Protein AF-A0A642V8D8-F1 (afdb_monomer_lite)

InterPro domains:
  IPR031161 Peptidase family M60 domain [PS51723] (61-367)
  IPR031161 Peptidase family M60 domain [SM01276] (61-367)
  IPR042279 Peptidase M60, enhancin-like domain 3 [G3DSA:1.10.390.30] (299-447)

pLDDT: mean 89.15, std 17.36, range [22.62, 98.88]

Structure (mmCIF, N/CA/C/O backbone):
data_AF-A0A642V8D8-F1
#
_entry.id   AF-A0A642V8D8-F1
#
loop_
_atom_site.group_PDB
_atom_site.id
_atom_site.type_symbol
_atom_site.label_atom_id
_atom_site.label_alt_id
_atom_site.label_comp_id
_atom_site.label_asym_id
_atom_site.label_entity_id
_atom_site.label_seq_id
_atom_site.pdbx_PDB_ins_code
_atom_site.Cartn_x
_atom_site.Cartn_y
_atom_site.Cartn_z
_atom_site.occupancy
_atom_site.B_iso_or_equiv
_atom_site.auth_seq_id
_atom_site.auth_comp_id
_atom_site.auth_asym_id
_atom_site.auth_atom_id
_atom_site.pdbx_PDB_model_num
ATOM 1 N N . MET A 1 1 ? -24.147 -22.206 -7.163 1.00 32.53 1 MET A N 1
ATOM 2 C CA . MET A 1 1 ? -25.087 -22.178 -8.310 1.00 32.53 1 MET A CA 1
ATOM 3 C C . MET A 1 1 ? -26.187 -21.193 -7.915 1.00 32.53 1 MET A C 1
ATOM 5 O O . MET A 1 1 ? -27.002 -21.548 -7.089 1.00 32.53 1 MET A O 1
ATOM 9 N N . VAL A 1 2 ? -26.187 -19.903 -8.241 1.00 24.67 2 VAL A N 1
ATOM 10 C CA . VAL A 1 2 ? -25.818 -19.155 -9.448 1.00 24.67 2 VAL A CA 1
ATOM 11 C C . VAL A 1 2 ? -25.319 -17.773 -8.998 1.00 24.67 2 VAL A C 1
ATOM 13 O O . VAL A 1 2 ? -26.109 -17.008 -8.466 1.00 24.67 2 VAL A O 1
ATOM 16 N N . VAL A 1 3 ? -24.042 -17.451 -9.223 1.00 22.62 3 VAL A N 1
ATOM 17 C CA . VAL A 1 3 ? -23.531 -16.067 -9.258 1.00 22.62 3 VAL A CA 1
ATOM 18 C C . VAL A 1 3 ? -22.447 -16.035 -10.335 1.00 22.62 3 VAL A C 1
ATOM 20 O O . VAL A 1 3 ? -21.276 -16.282 -10.091 1.00 22.62 3 VAL A O 1
ATOM 23 N N . SER A 1 4 ? -22.879 -15.852 -11.575 1.00 25.02 4 SER A N 1
ATOM 24 C CA . SER A 1 4 ? -22.037 -15.468 -12.706 1.00 25.02 4 SER A CA 1
ATOM 25 C C . SER A 1 4 ? -22.956 -14.705 -13.642 1.00 25.02 4 SER A C 1
ATOM 27 O O . SER A 1 4 ? -23.849 -15.307 -14.242 1.00 25.02 4 SER A O 1
ATOM 29 N N . LYS A 1 5 ? -22.823 -13.374 -13.620 1.00 26.56 5 LYS A N 1
ATOM 30 C CA . LYS A 1 5 ? -23.263 -12.385 -14.621 1.00 26.56 5 LYS A CA 1
ATOM 31 C C . LYS A 1 5 ? -23.309 -11.010 -13.960 1.00 26.56 5 LYS A C 1
ATOM 33 O O . LYS A 1 5 ? -24.366 -10.571 -13.528 1.00 26.56 5 LYS A O 1
ATOM 38 N N . LEU A 1 6 ? -22.156 -10.351 -13.893 1.00 24.47 6 LEU A N 1
ATOM 39 C CA . LEU A 1 6 ? -22.052 -8.896 -13.729 1.00 24.47 6 LEU A CA 1
ATOM 40 C C . LEU A 1 6 ? -20.670 -8.397 -14.191 1.00 24.47 6 LEU A C 1
ATOM 42 O O . LEU A 1 6 ? -20.036 -7.595 -13.532 1.00 24.47 6 LEU A O 1
ATOM 46 N N . LEU A 1 7 ? -20.211 -8.879 -15.349 1.00 26.89 7 LEU A N 1
ATOM 47 C CA . LEU A 1 7 ? -19.094 -8.313 -16.112 1.00 26.89 7 LEU A CA 1
ATOM 48 C C . LEU A 1 7 ? -19.427 -8.494 -17.597 1.00 26.89 7 LEU A C 1
ATOM 50 O O . LEU A 1 7 ? -19.142 -9.531 -18.183 1.00 26.89 7 LEU A O 1
ATOM 54 N N . ASN A 1 8 ? -20.207 -7.555 -18.138 1.00 26.88 8 ASN A N 1
ATOM 55 C CA . ASN A 1 8 ? -20.310 -7.237 -19.570 1.00 26.88 8 ASN A CA 1
ATOM 56 C C . ASN A 1 8 ? -21.382 -6.164 -19.765 1.00 26.88 8 ASN A C 1
ATOM 58 O O . ASN A 1 8 ? -22.493 -6.466 -20.194 1.00 26.88 8 ASN A O 1
ATOM 62 N N . ARG A 1 9 ? -21.062 -4.913 -19.418 1.00 24.55 9 ARG A N 1
ATOM 63 C CA . ARG A 1 9 ? -21.726 -3.716 -19.957 1.00 24.55 9 ARG A CA 1
ATOM 64 C C . ARG A 1 9 ? -20.798 -2.516 -19.820 1.00 24.55 9 ARG A C 1
ATOM 66 O O . ARG A 1 9 ? -20.854 -1.823 -18.818 1.00 24.55 9 ARG A O 1
ATOM 73 N N . CYS A 1 10 ? -19.974 -2.303 -20.836 1.00 24.36 10 CYS A N 1
ATOM 74 C CA . CYS A 1 10 ? -19.660 -0.981 -21.373 1.00 24.36 10 CYS A CA 1
ATOM 75 C C . CYS A 1 10 ? -18.837 -1.197 -22.638 1.00 24.36 10 CYS A C 1
ATOM 77 O O . CYS A 1 10 ? -17.630 -1.282 -22.543 1.00 24.36 10 CYS A O 1
ATOM 79 N N . PHE A 1 11 ? -19.503 -1.379 -23.782 1.00 23.34 11 PHE A N 1
ATOM 80 C CA . PHE A 1 11 ? -19.068 -0.921 -25.107 1.00 23.34 11 PHE A CA 1
ATOM 81 C C . PHE A 1 11 ? -20.246 -1.067 -26.095 1.00 23.34 11 PHE A C 1
ATOM 83 O O . PHE A 1 11 ? -21.042 -2.000 -25.982 1.00 23.34 11 PHE A O 1
ATOM 90 N N . ILE A 1 12 ? -20.294 -0.144 -27.066 1.00 25.75 12 ILE A N 1
ATOM 91 C CA . ILE A 1 12 ? -21.169 -0.009 -28.255 1.00 25.75 12 ILE A CA 1
ATOM 92 C C . ILE A 1 12 ? -22.403 0.917 -28.131 1.00 25.75 12 ILE A C 1
ATOM 94 O O . ILE A 1 12 ? -23.487 0.520 -27.714 1.00 25.75 12 ILE A O 1
ATOM 98 N N . ASN A 1 13 ? -22.225 2.152 -28.612 1.00 25.56 13 ASN A N 1
ATOM 99 C CA . ASN A 1 13 ? -22.871 2.716 -29.815 1.00 25.56 13 ASN A CA 1
ATOM 100 C C . ASN A 1 13 ? -21.843 3.711 -30.405 1.00 25.56 13 ASN A C 1
ATOM 102 O O . ASN A 1 13 ? -21.277 4.485 -29.646 1.00 25.56 13 ASN A O 1
ATOM 106 N N . GLY A 1 14 ? -21.463 3.720 -31.683 1.00 23.81 14 GLY A N 1
ATOM 107 C CA . GLY A 1 14 ? -22.216 3.364 -32.882 1.00 23.81 14 GLY A CA 1
ATOM 108 C C . GLY A 1 14 ? -22.773 4.647 -33.504 1.00 23.81 14 GLY A C 1
ATOM 109 O O . GLY A 1 14 ? -23.829 5.110 -33.085 1.00 23.81 14 GLY A O 1
ATOM 110 N N . GLY A 1 15 ? -22.047 5.218 -34.466 1.00 22.83 15 GLY A N 1
ATOM 111 C CA . GLY A 1 15 ? -22.421 6.419 -35.213 1.00 22.83 15 GLY A CA 1
ATOM 112 C C . GLY A 1 15 ? -21.613 6.510 -36.504 1.00 22.83 15 GLY A C 1
ATOM 113 O O . GLY A 1 15 ? -20.564 7.138 -36.537 1.00 22.83 15 GLY A O 1
ATOM 114 N N . ASP A 1 16 ? -22.110 5.800 -37.510 1.00 27.38 16 ASP A N 1
ATOM 115 C CA . ASP A 1 16 ? -21.629 5.673 -38.885 1.00 27.38 16 ASP A CA 1
ATOM 116 C C . ASP A 1 16 ? -21.919 6.938 -39.718 1.00 27.38 16 ASP A C 1
ATOM 118 O O . ASP A 1 16 ? -22.960 7.574 -39.522 1.00 27.38 16 ASP A O 1
ATOM 122 N N . ASN A 1 17 ? -21.011 7.279 -40.641 1.00 28.02 17 ASN A N 1
ATOM 123 C CA . ASN A 1 17 ? -21.331 7.662 -42.022 1.00 28.02 17 ASN A CA 1
ATOM 124 C C . ASN A 1 17 ? -20.065 8.005 -42.826 1.00 28.02 17 ASN A C 1
ATOM 126 O O . ASN A 1 17 ? -19.430 9.031 -42.575 1.00 28.02 17 ASN A O 1
ATOM 130 N N . GLY A 1 18 ? -19.848 7.244 -43.902 1.00 24.88 18 GLY A N 1
ATOM 131 C CA . GLY A 1 18 ? -19.587 7.836 -45.219 1.00 24.88 18 GLY A CA 1
ATOM 132 C C . GLY A 1 18 ? -18.237 7.534 -45.867 1.00 24.88 18 GLY A C 1
ATOM 133 O O . GLY A 1 18 ? -17.305 8.311 -45.707 1.00 24.88 18 GLY A O 1
ATOM 134 N N . ASP A 1 19 ? -18.211 6.432 -46.623 1.00 27.92 19 ASP A N 1
ATOM 135 C CA . ASP A 1 19 ? -17.617 6.234 -47.959 1.00 27.92 19 ASP A CA 1
ATOM 136 C C . ASP A 1 19 ? -16.424 7.112 -48.396 1.00 27.92 19 ASP A C 1
ATOM 138 O O . ASP A 1 19 ? -16.558 8.316 -48.588 1.00 27.92 19 ASP A O 1
ATOM 142 N N . ASP A 1 20 ? -15.295 6.473 -48.734 1.00 27.06 20 ASP A N 1
ATOM 143 C CA . ASP A 1 20 ? -14.946 6.270 -50.149 1.00 27.06 20 ASP A CA 1
ATOM 144 C C . ASP A 1 20 ? -13.745 5.321 -50.347 1.00 27.06 20 ASP A C 1
ATOM 146 O O . ASP A 1 20 ? -12.745 5.341 -49.633 1.00 27.06 20 ASP A O 1
ATOM 150 N N . ASN A 1 21 ? -13.885 4.477 -51.371 1.00 27.17 21 ASN A N 1
ATOM 151 C CA . ASN A 1 21 ? -12.884 3.580 -51.949 1.00 27.17 21 ASN A CA 1
ATOM 152 C C . ASN A 1 21 ? -11.591 4.306 -52.366 1.00 27.17 21 ASN A C 1
ATOM 154 O O . ASN A 1 21 ? -11.670 5.279 -53.111 1.00 27.17 21 ASN A O 1
ATOM 158 N N . ASN A 1 22 ? -10.426 3.686 -52.137 1.00 26.48 22 ASN A N 1
ATOM 159 C CA . ASN A 1 22 ? -9.588 3.228 -53.255 1.00 26.48 22 ASN A CA 1
ATOM 160 C C . ASN A 1 22 ? -8.489 2.260 -52.799 1.00 26.48 22 ASN A C 1
ATOM 162 O O . ASN A 1 22 ? -7.814 2.495 -51.802 1.00 26.48 22 ASN A O 1
ATOM 166 N N . GLY A 1 23 ? -8.305 1.190 -53.571 1.00 26.62 23 GLY A N 1
ATOM 167 C CA . GLY A 1 23 ? -7.156 0.301 -53.458 1.00 26.62 23 GLY A CA 1
ATOM 168 C C . GLY A 1 23 ? -5.901 0.899 -54.095 1.00 26.62 23 GLY A C 1
ATOM 169 O O . GLY A 1 23 ? -5.981 1.758 -54.974 1.00 26.62 23 GLY A O 1
ATOM 170 N N . GLY A 1 24 ? -4.755 0.385 -53.667 1.00 23.70 24 GLY A N 1
ATOM 171 C CA . GLY A 1 24 ? -3.449 0.659 -54.246 1.00 23.70 24 GLY A CA 1
ATOM 172 C C . GLY A 1 24 ? -2.385 -0.150 -53.520 1.00 23.70 24 GLY A C 1
ATOM 173 O O . GLY A 1 24 ? -1.944 0.249 -52.448 1.00 23.70 24 GLY A O 1
ATOM 174 N N . ASP A 1 25 ? -2.029 -1.299 -54.100 1.00 34.34 25 ASP A N 1
ATOM 175 C CA . ASP A 1 25 ? -0.688 -1.868 -53.962 1.00 34.34 25 ASP A CA 1
ATOM 176 C C . ASP A 1 25 ? 0.323 -0.796 -54.381 1.00 34.34 25 ASP A C 1
ATOM 178 O O . ASP A 1 25 ? 0.141 -0.196 -55.438 1.00 34.34 25 ASP A O 1
ATOM 182 N N . ASP A 1 26 ? 1.389 -0.603 -53.608 1.00 30.47 26 ASP A N 1
ATOM 183 C CA . ASP A 1 26 ? 2.654 -0.096 -54.137 1.00 30.47 26 ASP A CA 1
ATOM 184 C C . ASP A 1 26 ? 3.814 -0.616 -53.276 1.00 30.47 26 ASP A C 1
ATOM 186 O O . ASP A 1 26 ? 4.110 -0.124 -52.187 1.00 30.47 26 ASP A O 1
ATOM 190 N N . ASP A 1 27 ? 4.490 -1.630 -53.816 1.00 36.22 27 ASP A N 1
ATOM 191 C CA . ASP A 1 27 ? 5.912 -1.847 -53.590 1.00 36.22 27 ASP A CA 1
ATOM 192 C C . ASP A 1 27 ? 6.666 -0.580 -54.027 1.00 36.22 27 ASP A C 1
ATOM 194 O O . ASP A 1 27 ? 6.638 -0.237 -55.211 1.00 36.22 27 ASP A O 1
ATOM 198 N N . ASN A 1 28 ? 7.435 0.068 -53.144 1.00 29.81 28 ASN A N 1
ATOM 199 C CA . ASN A 1 28 ? 8.711 0.619 -53.598 1.00 29.81 28 ASN A CA 1
ATOM 200 C C . ASN A 1 28 ? 9.727 0.931 -52.501 1.00 29.81 28 ASN A C 1
ATOM 202 O O . ASN A 1 28 ? 9.484 1.621 -51.519 1.00 29.81 28 ASN A O 1
ATOM 206 N N . ASN A 1 29 ? 10.924 0.455 -52.804 1.00 40.59 29 ASN A N 1
ATOM 207 C CA . ASN A 1 29 ? 12.206 0.732 -52.197 1.00 40.59 29 ASN A CA 1
ATOM 208 C C . ASN A 1 29 ? 12.602 2.196 -52.492 1.00 40.59 29 ASN A C 1
ATOM 210 O O . ASN A 1 29 ? 12.778 2.561 -53.656 1.00 40.59 29 ASN A O 1
ATOM 214 N N . GLY A 1 30 ? 12.758 3.034 -51.467 1.00 27.17 30 GLY A N 1
ATOM 215 C CA . GLY A 1 30 ? 13.198 4.425 -51.608 1.00 27.17 30 GLY A CA 1
ATOM 216 C C . GLY A 1 30 ? 13.603 4.998 -50.255 1.00 27.17 30 GLY A C 1
ATOM 217 O O . GLY A 1 30 ? 12.834 4.908 -49.309 1.00 27.17 30 GLY A O 1
ATOM 218 N N . GLY A 1 31 ? 14.831 5.517 -50.156 1.00 37.66 31 GLY A N 1
ATOM 219 C CA . GLY A 1 31 ? 15.402 6.031 -48.912 1.00 37.66 31 GLY A CA 1
ATOM 220 C C . GLY A 1 31 ? 14.540 7.121 -48.284 1.00 37.66 31 GLY A C 1
ATOM 221 O O . GLY A 1 31 ? 14.231 8.113 -48.942 1.00 37.66 31 GLY A O 1
ATOM 222 N N . ASP A 1 32 ? 14.181 6.913 -47.023 1.00 35.50 32 ASP A N 1
ATOM 223 C CA . ASP A 1 32 ? 13.475 7.892 -46.211 1.00 35.50 32 ASP A CA 1
ATOM 224 C C . ASP A 1 32 ? 14.510 8.700 -45.422 1.00 35.50 32 ASP A C 1
ATOM 226 O O . ASP A 1 32 ? 15.160 8.202 -44.502 1.00 35.50 32 ASP A O 1
ATOM 230 N N . ASP A 1 33 ? 14.724 9.935 -45.862 1.00 42.88 33 ASP A N 1
ATOM 231 C CA . ASP A 1 33 ? 15.334 10.983 -45.052 1.00 42.88 33 ASP A CA 1
ATOM 232 C C . ASP A 1 33 ? 14.227 11.474 -44.107 1.00 42.88 33 ASP A C 1
ATOM 234 O O . ASP A 1 33 ? 13.521 12.439 -44.402 1.00 42.88 33 ASP A O 1
ATOM 238 N N . THR A 1 34 ? 13.990 10.735 -43.018 1.00 44.72 34 THR A N 1
ATOM 239 C CA . THR A 1 34 ? 12.962 11.084 -42.033 1.00 44.72 34 THR A CA 1
ATOM 240 C C . THR A 1 34 ? 13.383 12.366 -41.318 1.00 44.72 34 THR A C 1
ATOM 242 O O . THR A 1 34 ? 14.188 12.336 -40.390 1.00 44.72 34 THR A O 1
ATOM 245 N N . THR A 1 35 ? 12.839 13.512 -41.729 1.00 59.03 35 THR A N 1
ATOM 246 C CA . THR A 1 35 ? 13.103 14.837 -41.134 1.00 59.03 35 THR A CA 1
ATOM 247 C C . THR A 1 35 ? 12.406 15.055 -39.778 1.00 59.03 35 THR A C 1
ATOM 249 O O . THR A 1 35 ? 11.996 16.173 -39.477 1.00 59.03 35 THR A O 1
ATOM 252 N N . GLY A 1 36 ? 12.204 14.002 -38.984 1.00 60.47 36 GLY A N 1
ATOM 253 C CA . GLY A 1 36 ? 11.537 14.044 -37.679 1.00 60.47 36 GLY A CA 1
ATOM 254 C C . GLY A 1 36 ? 12.265 13.182 -36.644 1.00 60.47 36 GLY A C 1
ATOM 255 O O . GLY A 1 36 ? 13.180 12.442 -37.016 1.00 60.47 36 GLY A O 1
ATOM 256 N N . PRO A 1 37 ? 11.887 13.270 -35.357 1.00 76.88 37 PRO A N 1
ATOM 257 C CA . PRO A 1 37 ? 12.574 12.538 -34.304 1.00 76.88 37 PRO A CA 1
ATOM 258 C C . PRO A 1 37 ? 12.432 11.026 -34.485 1.00 76.88 37 PRO A C 1
ATOM 260 O O . PRO A 1 37 ? 11.354 10.528 -34.810 1.00 76.88 37 PRO A O 1
ATOM 263 N N . GLN A 1 38 ? 13.504 10.288 -34.200 1.00 86.94 38 GLN A N 1
ATOM 264 C CA . GLN A 1 38 ? 13.477 8.822 -34.144 1.00 86.94 38 GLN A CA 1
ATOM 265 C C . GLN A 1 38 ? 12.530 8.303 -33.056 1.00 86.94 38 GLN A C 1
ATOM 267 O O . GLN A 1 38 ? 11.960 7.224 -33.197 1.00 86.94 38 GLN A O 1
ATOM 272 N N . MET A 1 39 ? 12.364 9.065 -31.973 1.00 93.38 39 MET A N 1
ATOM 273 C CA . MET A 1 39 ? 11.453 8.742 -30.883 1.00 93.38 39 MET A CA 1
ATOM 274 C C . MET A 1 39 ? 10.774 10.005 -30.361 1.00 93.38 39 MET A C 1
ATOM 276 O O . MET A 1 39 ? 11.438 10.994 -30.053 1.00 93.38 39 MET A O 1
ATOM 280 N N . VAL A 1 40 ? 9.451 9.939 -30.219 1.00 94.50 40 VAL A N 1
ATOM 281 C CA . VAL A 1 40 ? 8.663 10.936 -29.488 1.00 94.50 40 VAL A CA 1
ATOM 282 C C . VAL A 1 40 ? 8.586 10.510 -28.026 1.00 94.50 40 VAL A C 1
ATOM 284 O O . VAL A 1 40 ? 8.228 9.373 -27.722 1.00 94.50 40 VAL A O 1
ATOM 287 N N . VAL A 1 41 ? 8.938 11.428 -27.137 1.00 96.00 41 VAL A N 1
ATOM 288 C CA . VAL A 1 41 ? 8.915 11.277 -25.687 1.00 96.00 41 VAL A CA 1
ATOM 289 C C . VAL A 1 41 ? 7.640 11.926 -25.168 1.00 96.00 41 VAL A C 1
ATOM 291 O O . VAL A 1 41 ? 7.478 13.147 -25.245 1.00 96.00 41 VAL A O 1
ATOM 294 N N . TYR A 1 42 ? 6.738 11.110 -24.627 1.00 95.25 42 TYR A N 1
ATOM 295 C CA . TYR A 1 42 ? 5.525 11.627 -23.995 1.00 95.25 42 TYR A CA 1
ATOM 296 C C . TYR A 1 42 ? 5.829 12.185 -22.602 1.00 95.25 42 TYR A C 1
ATOM 298 O O . TYR A 1 42 ? 6.777 11.751 -21.947 1.00 95.25 42 TYR A O 1
ATOM 306 N N . SER A 1 43 ? 4.990 13.108 -22.131 1.00 95.44 43 SER A N 1
ATOM 307 C CA . SER A 1 43 ? 4.982 13.592 -20.748 1.00 95.44 43 SER A CA 1
ATOM 308 C C . SER A 1 43 ? 3.730 13.110 -20.015 1.00 95.44 43 SER A C 1
ATOM 310 O O . SER A 1 43 ? 2.719 12.767 -20.632 1.00 95.44 43 SER A O 1
ATOM 312 N N . ILE A 1 44 ? 3.793 13.072 -18.687 1.00 95.94 44 ILE A N 1
ATOM 313 C CA . ILE A 1 44 ? 2.650 12.775 -17.820 1.00 95.94 44 ILE A CA 1
ATOM 314 C C . ILE A 1 44 ? 2.436 13.900 -16.806 1.00 95.94 44 ILE A C 1
ATOM 316 O O . ILE A 1 44 ? 3.318 14.716 -16.557 1.00 95.94 44 ILE A O 1
ATOM 320 N N . GLN A 1 45 ? 1.250 13.935 -16.204 1.00 95.38 45 GLN A N 1
ATOM 321 C CA . GLN A 1 45 ? 0.933 14.901 -15.156 1.00 95.38 45 GLN A CA 1
ATOM 322 C C . GLN A 1 45 ? 1.705 14.589 -13.867 1.00 95.38 45 GLN A C 1
ATOM 324 O O . GLN A 1 45 ? 1.709 13.431 -13.437 1.00 95.38 45 GLN A O 1
ATOM 329 N N . THR A 1 46 ? 2.269 15.602 -13.195 1.00 95.62 46 THR A N 1
ATOM 330 C CA . THR A 1 46 ? 2.805 15.404 -11.835 1.00 95.62 46 THR A CA 1
ATOM 331 C C . THR A 1 46 ? 1.666 15.051 -10.870 1.00 95.62 46 THR A C 1
ATOM 333 O O . THR A 1 46 ? 0.735 15.850 -10.704 1.00 95.62 46 THR A O 1
ATOM 336 N N . PRO A 1 47 ? 1.717 13.906 -10.162 1.00 95.31 47 PRO A N 1
ATOM 337 C CA . PRO A 1 47 ? 0.650 13.493 -9.258 1.00 95.31 47 PRO A CA 1
ATOM 338 C C . PRO A 1 47 ? 0.751 14.175 -7.886 1.00 95.31 47 PRO A C 1
ATOM 340 O O . PRO A 1 47 ? 0.897 13.519 -6.854 1.00 95.31 47 PRO A O 1
ATOM 343 N N . VAL A 1 48 ? 0.657 15.509 -7.857 1.00 94.44 48 VAL A N 1
ATOM 344 C CA . VAL A 1 48 ? 0.898 16.328 -6.651 1.00 94.44 48 VAL A CA 1
ATOM 345 C C . VAL A 1 48 ? 0.007 15.962 -5.457 1.00 94.44 48 VAL A C 1
ATOM 347 O O . VAL A 1 48 ? 0.406 16.117 -4.306 1.00 94.44 48 VAL A O 1
ATOM 350 N N . TRP A 1 49 ? -1.192 15.426 -5.706 1.00 93.75 49 TRP A N 1
ATOM 351 C CA . TRP A 1 49 ? -2.111 14.969 -4.656 1.00 93.75 49 TRP A CA 1
ATOM 352 C C . TRP A 1 49 ? -1.612 13.725 -3.908 1.00 93.75 49 TRP A C 1
ATOM 354 O O . TRP A 1 49 ? -2.023 13.492 -2.771 1.00 93.75 49 TRP A O 1
ATOM 364 N N . LEU A 1 50 ? -0.739 12.925 -4.529 1.00 94.81 50 LEU A N 1
ATOM 365 C CA . LEU A 1 50 ? -0.052 11.808 -3.883 1.00 94.81 50 LEU A CA 1
ATOM 366 C C . LEU A 1 50 ? 1.219 12.284 -3.190 1.00 94.81 50 LEU A C 1
ATOM 368 O O . LEU A 1 50 ? 1.405 11.996 -2.010 1.00 94.81 50 LEU A O 1
ATOM 372 N N . THR A 1 51 ? 2.051 13.066 -3.884 1.00 92.88 51 THR A N 1
ATOM 373 C CA . THR A 1 51 ? 3.349 13.497 -3.344 1.00 92.88 51 THR A CA 1
ATOM 374 C C . THR A 1 51 ? 3.195 14.390 -2.120 1.00 92.88 51 THR A C 1
ATOM 376 O O . THR A 1 51 ? 3.946 14.237 -1.164 1.00 92.88 51 THR A O 1
ATOM 379 N N . ASN A 1 52 ? 2.185 15.267 -2.090 1.00 92.38 52 ASN A N 1
ATOM 380 C CA . ASN A 1 52 ? 1.909 16.095 -0.912 1.00 92.38 52 ASN A CA 1
ATOM 381 C C . ASN A 1 52 ? 1.457 15.255 0.294 1.00 92.38 52 ASN A C 1
ATOM 383 O O . ASN A 1 52 ? 1.712 15.635 1.430 1.00 92.38 52 ASN A O 1
ATOM 387 N N . ALA A 1 53 ? 0.813 14.110 0.056 1.00 92.62 53 ALA A N 1
ATOM 388 C CA . ALA A 1 53 ? 0.467 13.126 1.083 1.00 92.62 53 ALA A CA 1
ATOM 389 C C . ALA A 1 53 ? 1.619 12.137 1.374 1.00 92.62 53 ALA A C 1
ATOM 391 O O . ALA A 1 53 ? 1.445 11.169 2.118 1.00 92.62 53 ALA A O 1
ATOM 392 N N . GLY A 1 54 ? 2.783 12.342 0.752 1.00 93.06 54 GLY A N 1
ATOM 393 C CA . GLY A 1 54 ? 3.949 11.476 0.876 1.00 93.06 54 GLY A CA 1
ATOM 394 C C . GLY A 1 54 ? 3.742 10.053 0.367 1.00 93.06 54 GLY A C 1
ATOM 395 O O . GLY A 1 54 ? 4.397 9.140 0.850 1.00 93.06 54 GLY A O 1
ATOM 396 N N . ILE A 1 55 ? 2.832 9.860 -0.590 1.00 95.44 55 ILE A N 1
ATOM 397 C CA . ILE A 1 55 ? 2.664 8.597 -1.309 1.00 95.44 55 ILE A CA 1
ATOM 398 C C . ILE A 1 55 ? 3.487 8.698 -2.595 1.00 95.44 55 ILE A C 1
ATOM 400 O O . ILE A 1 55 ? 3.178 9.522 -3.457 1.00 95.44 55 ILE A O 1
ATOM 404 N N . SER A 1 56 ? 4.521 7.870 -2.747 1.00 95.12 56 SER A N 1
ATOM 405 C CA . SER A 1 56 ? 5.379 7.920 -3.939 1.00 95.12 56 SER A CA 1
ATOM 406 C C . SER A 1 56 ? 4.753 7.206 -5.139 1.00 95.12 56 SER A C 1
ATOM 408 O O . SER A 1 56 ? 4.842 7.714 -6.249 1.00 95.12 56 SER A O 1
ATOM 410 N N . ARG A 1 57 ? 4.102 6.052 -4.942 1.00 95.81 57 ARG A N 1
ATOM 411 C CA . ARG A 1 57 ? 3.412 5.221 -5.950 1.00 95.81 57 ARG A CA 1
ATOM 412 C C . ARG A 1 57 ? 4.025 5.336 -7.348 1.00 95.81 57 ARG A C 1
ATOM 414 O O . ARG A 1 57 ? 3.375 5.825 -8.272 1.00 95.81 57 ARG A O 1
ATOM 421 N N . ALA A 1 58 ? 5.261 4.863 -7.486 1.00 96.75 58 ALA A N 1
ATOM 422 C CA . ALA A 1 58 ? 6.036 4.829 -8.721 1.00 96.75 58 ALA A CA 1
ATOM 423 C C . ALA A 1 58 ? 6.435 6.204 -9.305 1.00 96.75 58 ALA A C 1
ATOM 425 O O . ALA A 1 58 ? 6.556 6.326 -10.527 1.00 96.75 58 ALA A O 1
ATOM 426 N N . LEU A 1 59 ? 6.590 7.250 -8.480 1.00 94.94 59 LEU A N 1
ATOM 427 C CA . LEU A 1 59 ? 6.736 8.648 -8.920 1.00 94.94 59 LEU A CA 1
ATOM 428 C C . LEU A 1 59 ? 7.751 8.830 -10.057 1.00 94.94 59 LEU A C 1
ATOM 430 O O . LEU A 1 59 ? 7.375 9.334 -11.106 1.00 94.94 59 LEU A O 1
ATOM 434 N N . PHE A 1 60 ? 8.991 8.356 -9.908 1.00 96.19 60 PHE A N 1
ATOM 435 C CA . PHE A 1 60 ? 10.037 8.487 -10.937 1.00 96.19 60 PHE A CA 1
ATOM 436 C C . PHE A 1 60 ? 10.330 7.168 -11.667 1.00 96.19 60 PHE A C 1
ATOM 438 O O . PHE A 1 60 ? 11.405 6.953 -12.229 1.00 96.19 60 PHE A O 1
ATOM 445 N N . HIS A 1 61 ? 9.368 6.245 -11.669 1.00 98.31 61 HIS A N 1
ATOM 446 C CA . HIS A 1 61 ? 9.547 4.943 -12.303 1.00 98.31 61 HIS A CA 1
ATOM 447 C C . HIS A 1 61 ? 9.265 4.981 -13.805 1.00 98.31 61 HIS A C 1
ATOM 449 O O . HIS A 1 61 ? 9.915 4.251 -14.555 1.00 98.31 61 HIS A O 1
ATOM 455 N N . ASP A 1 62 ? 8.299 5.788 -14.252 1.00 98.06 62 ASP A N 1
ATOM 456 C CA . ASP A 1 62 ? 7.878 5.769 -15.652 1.00 98.06 62 ASP A CA 1
ATOM 457 C C . ASP A 1 62 ? 9.025 6.209 -16.568 1.00 98.06 62 ASP A C 1
ATOM 459 O O . ASP A 1 62 ? 9.669 7.234 -16.345 1.00 98.06 62 ASP A O 1
ATOM 463 N N . ARG A 1 63 ? 9.313 5.383 -17.574 1.00 97.19 63 ARG A N 1
ATOM 464 C CA . ARG A 1 63 ? 10.451 5.562 -18.473 1.00 97.19 63 ARG A CA 1
ATOM 465 C C . ARG A 1 63 ? 10.213 4.896 -19.816 1.00 97.19 63 ARG A C 1
ATOM 467 O O . ARG A 1 63 ? 9.472 3.914 -19.904 1.00 97.19 63 ARG A O 1
ATOM 474 N N . GLN A 1 64 ? 10.865 5.421 -20.842 1.00 97.56 64 GLN A N 1
ATOM 475 C CA . GLN A 1 64 ? 10.625 5.097 -22.243 1.00 97.56 64 GLN A CA 1
ATOM 476 C C . GLN A 1 64 ? 11.935 4.606 -22.870 1.00 97.56 64 GLN A C 1
ATOM 478 O O . GLN A 1 64 ? 12.936 5.323 -22.869 1.00 97.56 64 GLN A O 1
ATOM 483 N N . ALA A 1 65 ? 11.960 3.357 -23.341 1.00 97.75 65 ALA A N 1
ATOM 484 C CA . ALA A 1 65 ? 13.169 2.748 -23.894 1.00 97.75 65 ALA A CA 1
ATOM 485 C C . ALA A 1 65 ? 13.489 3.308 -25.284 1.00 97.75 65 ALA A C 1
ATOM 487 O O . ALA A 1 65 ? 12.587 3.460 -26.103 1.00 97.75 65 ALA A O 1
ATOM 488 N N . LEU A 1 66 ? 14.776 3.482 -25.602 1.00 97.69 66 LEU A N 1
ATOM 489 C CA . LEU A 1 66 ? 15.211 3.831 -26.965 1.00 97.69 66 LEU A CA 1
ATOM 490 C C . LEU A 1 66 ? 15.106 2.660 -27.968 1.00 97.69 66 LEU A C 1
ATOM 492 O O . LEU A 1 66 ? 15.503 2.794 -29.122 1.00 97.69 66 LEU A O 1
ATOM 496 N N . GLY A 1 67 ? 14.629 1.487 -27.535 1.00 97.00 67 GLY A N 1
ATOM 497 C CA . GLY A 1 67 ? 14.443 0.307 -28.390 1.00 97.00 67 GLY A CA 1
ATOM 498 C C . GLY A 1 67 ? 15.714 -0.499 -28.685 1.00 97.00 67 GLY A C 1
ATOM 499 O O . GLY A 1 67 ? 15.680 -1.419 -29.501 1.00 97.00 67 GLY A O 1
ATOM 500 N N . ILE A 1 68 ? 16.833 -0.202 -28.016 1.00 97.62 68 ILE A N 1
ATOM 501 C CA . ILE A 1 68 ? 18.110 -0.904 -28.207 1.00 97.62 68 ILE A CA 1
ATOM 502 C C . ILE A 1 68 ? 18.727 -1.378 -26.887 1.00 97.62 68 ILE A C 1
ATOM 504 O O . ILE A 1 68 ? 18.518 -0.775 -25.835 1.00 97.62 68 ILE A O 1
ATOM 508 N N . VAL A 1 69 ? 19.553 -2.423 -26.959 1.00 98.38 69 VAL A N 1
ATOM 509 C CA . VAL A 1 69 ? 20.511 -2.799 -25.911 1.00 98.38 69 VAL A CA 1
ATOM 510 C C . VAL A 1 69 ? 21.914 -2.431 -26.375 1.00 98.38 69 VAL A C 1
ATOM 512 O O . VAL A 1 69 ? 22.371 -2.908 -27.416 1.00 98.38 69 VAL A O 1
ATOM 515 N N . LEU A 1 70 ? 22.613 -1.608 -25.595 1.00 97.88 70 LEU A N 1
ATOM 516 C CA . LEU A 1 70 ? 24.018 -1.281 -25.815 1.00 97.88 70 LEU A CA 1
ATOM 517 C C . LEU A 1 70 ? 24.908 -2.343 -25.179 1.00 97.88 70 LEU A C 1
ATOM 519 O O . LEU A 1 70 ? 24.723 -2.701 -24.016 1.00 97.88 70 LEU A O 1
ATOM 523 N N . SER A 1 71 ? 25.897 -2.826 -25.931 1.00 96.12 71 SER A N 1
ATOM 524 C CA . SER A 1 71 ? 26.954 -3.673 -25.377 1.00 96.12 71 SER A CA 1
ATOM 525 C C . SER A 1 71 ? 27.803 -2.902 -24.364 1.00 96.12 71 SER A C 1
ATOM 527 O O . SER A 1 71 ? 27.970 -1.692 -24.511 1.00 96.12 71 SER A O 1
ATOM 529 N N . ALA A 1 72 ? 28.436 -3.611 -23.428 1.00 95.44 72 ALA A N 1
ATOM 530 C CA . ALA A 1 72 ? 29.452 -3.058 -22.528 1.00 95.44 72 ALA A CA 1
ATOM 531 C C . ALA A 1 72 ? 30.461 -2.149 -23.259 1.00 95.44 72 ALA A C 1
ATOM 533 O O . ALA A 1 72 ? 30.995 -2.520 -24.310 1.00 95.44 72 ALA A O 1
ATOM 534 N N . GLY A 1 73 ? 30.710 -0.952 -22.720 1.00 95.56 73 GLY A N 1
ATOM 535 C CA . GLY A 1 73 ? 31.574 0.068 -23.323 1.00 95.56 73 GLY A CA 1
ATOM 536 C C . GLY A 1 73 ? 31.067 0.687 -24.635 1.00 95.56 73 GLY A C 1
ATOM 537 O O . GLY A 1 73 ? 31.788 1.476 -25.245 1.00 95.56 73 GLY A O 1
ATOM 538 N N . GLY A 1 74 ? 29.869 0.326 -25.104 1.00 96.75 74 GLY A N 1
ATOM 539 C CA . GLY A 1 74 ? 29.226 0.935 -26.266 1.00 96.75 74 GLY A CA 1
ATOM 540 C C . GLY A 1 74 ? 28.708 2.337 -25.955 1.00 96.75 74 GLY A C 1
ATOM 541 O O . GLY A 1 74 ? 28.349 2.634 -24.818 1.00 96.75 74 GLY A O 1
ATOM 542 N N . SER A 1 75 ? 28.646 3.199 -26.967 1.00 97.38 75 SER A N 1
ATOM 543 C CA . SER A 1 75 ? 28.266 4.605 -26.804 1.00 97.38 75 SER A CA 1
ATOM 544 C C . SER A 1 75 ? 27.188 5.018 -27.794 1.00 97.38 75 SER A C 1
ATOM 546 O O . SER A 1 75 ? 27.202 4.591 -28.952 1.00 97.38 75 SER A O 1
ATOM 548 N N . ILE A 1 76 ? 26.304 5.914 -27.357 1.00 97.88 76 ILE A N 1
ATOM 549 C CA . ILE A 1 76 ? 25.394 6.652 -28.236 1.00 97.88 76 ILE A CA 1
ATOM 550 C C . ILE A 1 76 ? 25.680 8.144 -28.140 1.00 97.88 76 ILE A C 1
ATOM 552 O O . ILE A 1 76 ? 26.010 8.658 -27.073 1.00 97.88 76 ILE A O 1
ATOM 556 N N . SER A 1 77 ? 25.533 8.837 -29.263 1.00 97.94 77 SER A N 1
ATOM 557 C CA . SER A 1 77 ? 25.308 10.277 -29.282 1.00 97.94 77 SER A CA 1
ATOM 558 C C . SER A 1 77 ? 23.807 10.510 -29.375 1.00 97.94 77 SER A C 1
ATOM 560 O O . SER A 1 77 ? 23.173 9.933 -30.253 1.00 97.94 77 SER A O 1
ATOM 562 N N . ILE A 1 78 ? 23.246 11.302 -28.465 1.00 97.38 78 ILE A N 1
ATOM 563 C CA . ILE A 1 78 ? 21.811 11.581 -28.369 1.00 97.38 78 ILE A CA 1
ATOM 564 C C . ILE A 1 78 ? 21.575 13.079 -28.186 1.00 97.38 78 ILE A C 1
ATOM 566 O O . ILE A 1 78 ? 22.318 13.744 -27.467 1.00 97.38 78 ILE A O 1
ATOM 570 N N . ALA A 1 79 ? 20.553 13.607 -28.847 1.00 96.56 79 ALA A N 1
ATOM 571 C CA . ALA A 1 79 ? 20.125 14.996 -28.743 1.00 96.56 79 ALA A CA 1
ATOM 572 C C . ALA A 1 79 ? 18.598 15.073 -28.769 1.00 96.56 79 ALA A C 1
ATOM 574 O O . ALA A 1 79 ? 17.946 14.233 -29.398 1.00 96.56 79 ALA A O 1
ATOM 575 N N . GLN A 1 80 ? 18.036 16.109 -28.147 1.00 95.06 80 GLN A N 1
ATOM 576 C CA . GLN A 1 80 ? 16.650 16.477 -28.422 1.00 95.06 80 GLN A CA 1
ATOM 577 C C . GLN A 1 80 ? 16.524 17.027 -29.846 1.00 95.06 80 GLN A C 1
ATOM 579 O O . GLN A 1 80 ? 17.423 17.704 -30.352 1.00 95.06 80 GLN A O 1
ATOM 584 N N . ASP A 1 81 ? 15.400 16.742 -30.494 1.00 91.56 81 ASP A N 1
ATOM 585 C CA . ASP A 1 81 ? 15.038 17.363 -31.757 1.00 91.56 81 ASP A CA 1
ATOM 586 C C . ASP A 1 81 ? 14.860 18.867 -31.536 1.00 91.56 81 ASP A C 1
ATOM 588 O O . ASP A 1 81 ? 14.025 19.306 -30.745 1.00 91.56 81 ASP A O 1
ATOM 592 N N . ALA A 1 82 ? 15.651 19.673 -32.245 1.00 85.31 82 ALA A N 1
ATOM 593 C CA . ALA A 1 82 ? 15.682 21.121 -32.063 1.00 85.31 82 ALA A CA 1
ATOM 594 C C . ALA A 1 82 ? 14.326 21.807 -32.325 1.00 85.31 82 ALA A C 1
ATOM 596 O O . ALA A 1 82 ? 14.142 22.958 -31.929 1.00 85.31 82 ALA A O 1
ATOM 597 N N . THR A 1 83 ? 13.389 21.137 -33.003 1.00 85.56 83 THR A N 1
ATOM 598 C CA . THR A 1 83 ? 12.041 21.656 -33.274 1.00 85.56 83 THR A CA 1
ATOM 599 C C . THR A 1 83 ? 11.017 21.306 -32.194 1.00 85.56 83 THR A C 1
ATOM 601 O O . THR A 1 83 ? 9.960 21.934 -32.154 1.00 85.56 83 THR A O 1
ATOM 604 N N . MET A 1 84 ? 11.337 20.355 -31.311 1.00 87.81 84 MET A N 1
ATOM 605 C CA . MET A 1 84 ? 10.450 19.851 -30.254 1.00 87.81 84 MET A CA 1
ATOM 606 C C . MET A 1 84 ? 11.041 19.983 -28.843 1.00 87.81 84 MET A C 1
ATOM 608 O O . MET A 1 84 ? 10.397 19.584 -27.881 1.00 87.81 84 MET A O 1
ATOM 612 N N . ALA A 1 85 ? 12.258 20.515 -28.701 1.00 83.38 85 ALA A N 1
ATOM 613 C CA . ALA A 1 85 ? 12.960 20.537 -27.424 1.00 83.38 85 ALA A CA 1
ATOM 614 C C . ALA A 1 85 ? 12.241 21.399 -26.369 1.00 83.38 85 ALA A C 1
ATOM 616 O O . ALA A 1 85 ? 12.061 22.609 -26.548 1.00 83.38 85 ALA A O 1
ATOM 617 N N . VAL A 1 86 ? 11.876 20.777 -25.244 1.00 83.44 86 VAL A N 1
ATOM 618 C CA . VAL A 1 86 ? 11.201 21.420 -24.109 1.00 83.44 86 VAL A CA 1
ATOM 619 C C . VAL A 1 86 ? 11.780 20.873 -22.809 1.00 83.44 86 VAL A C 1
ATOM 621 O O . VAL A 1 86 ? 11.563 19.719 -22.464 1.00 83.44 86 VAL A O 1
ATOM 624 N N . GLY A 1 87 ? 12.506 21.718 -22.072 1.00 90.25 87 GLY A N 1
ATOM 625 C CA . GLY A 1 87 ? 13.167 21.312 -20.827 1.00 90.25 87 GLY A CA 1
ATOM 626 C C . GLY A 1 87 ? 14.280 20.279 -21.036 1.00 90.25 87 GLY A C 1
ATOM 627 O O . GLY A 1 87 ? 14.474 19.748 -22.127 1.00 90.25 87 GLY A O 1
ATOM 628 N N . ASP A 1 88 ? 15.068 20.038 -19.996 1.00 94.44 88 ASP A N 1
ATOM 629 C CA . ASP A 1 88 ? 16.092 18.997 -20.038 1.00 94.44 88 ASP A CA 1
ATOM 630 C C . ASP A 1 88 ? 15.436 17.622 -19.847 1.00 94.44 88 ASP A C 1
ATOM 632 O O . ASP A 1 88 ? 14.494 17.479 -19.066 1.00 94.44 88 ASP A O 1
ATOM 636 N N . LEU A 1 89 ? 15.934 16.608 -20.559 1.00 96.56 89 LEU A N 1
ATOM 637 C CA . LEU A 1 89 ? 15.516 15.219 -20.363 1.00 96.56 89 LEU A CA 1
ATOM 638 C C . LEU A 1 89 ? 16.559 14.460 -19.552 1.00 96.56 89 LEU A C 1
ATOM 640 O O . LEU A 1 89 ? 17.761 14.682 -19.712 1.00 96.56 89 LEU A O 1
ATOM 644 N N . HIS A 1 90 ? 16.084 13.517 -18.745 1.00 97.19 90 HIS A N 1
ATOM 645 C CA . HIS A 1 90 ? 16.921 12.617 -17.963 1.00 97.19 90 HIS A CA 1
ATOM 646 C C . HIS A 1 90 ? 16.986 11.250 -18.644 1.00 97.19 90 HIS A C 1
ATOM 648 O O . HIS A 1 90 ? 15.962 10.676 -19.022 1.00 97.19 90 HIS A O 1
ATOM 654 N N . LEU A 1 91 ? 18.200 10.747 -18.825 1.00 97.75 91 LEU A N 1
ATOM 655 C CA . LEU A 1 91 ? 18.515 9.484 -19.467 1.00 97.75 91 LEU A CA 1
ATOM 656 C C . LEU A 1 91 ? 19.216 8.566 -18.467 1.00 97.75 91 LEU A C 1
ATOM 658 O O . LEU A 1 91 ? 20.218 8.939 -17.858 1.00 97.75 91 LEU A O 1
ATOM 662 N N . ASP A 1 92 ? 18.740 7.332 -18.400 1.00 98.00 92 ASP A N 1
ATOM 663 C CA . ASP A 1 92 ? 19.364 6.256 -17.651 1.00 98.00 92 ASP A CA 1
ATOM 664 C C . ASP A 1 92 ? 19.851 5.156 -18.598 1.00 98.00 92 ASP A C 1
ATOM 666 O O . ASP A 1 92 ? 19.183 4.787 -19.563 1.00 98.00 92 ASP A O 1
ATOM 670 N N . LEU A 1 93 ? 21.009 4.584 -18.298 1.00 98.38 93 LEU A N 1
ATOM 671 C CA . LEU A 1 93 ? 21.542 3.372 -18.904 1.00 98.38 93 LEU A CA 1
ATOM 672 C C . LEU A 1 93 ? 21.401 2.243 -17.884 1.00 98.38 93 LEU A C 1
ATOM 674 O O . LEU A 1 93 ? 22.173 2.186 -16.926 1.00 98.38 93 LEU A O 1
ATOM 678 N N . LEU A 1 94 ? 20.403 1.375 -18.073 1.00 98.38 94 LEU A N 1
ATOM 679 C CA . LEU A 1 94 ? 19.973 0.415 -17.051 1.00 98.38 94 LEU A CA 1
ATOM 680 C C . LEU A 1 94 ? 20.161 -1.040 -17.477 1.00 98.38 94 LEU A C 1
ATOM 682 O O . LEU A 1 94 ? 19.742 -1.437 -18.565 1.00 98.38 94 LEU A O 1
ATOM 686 N N . GLY A 1 95 ? 20.740 -1.843 -16.592 1.00 97.44 95 GLY A N 1
ATOM 687 C CA . GLY A 1 95 ? 20.815 -3.296 -16.689 1.00 97.44 95 GLY A CA 1
ATOM 688 C C . GLY A 1 95 ? 20.048 -3.991 -15.562 1.00 97.44 95 GLY A C 1
ATOM 689 O O . GLY A 1 95 ? 19.032 -3.496 -15.076 1.00 97.44 95 GLY A O 1
ATOM 690 N N . ASN A 1 96 ? 20.543 -5.153 -15.137 1.00 96.75 96 ASN A N 1
ATOM 691 C CA . ASN A 1 96 ? 20.070 -5.865 -13.946 1.00 96.75 96 ASN A CA 1
ATOM 692 C C . ASN A 1 96 ? 21.027 -5.734 -12.747 1.00 96.75 96 ASN A C 1
ATOM 694 O O . ASN A 1 96 ? 21.021 -6.599 -11.874 1.00 96.75 96 ASN A O 1
ATOM 698 N N . ASP A 1 97 ? 21.860 -4.691 -12.702 1.00 97.25 97 ASP A N 1
ATOM 699 C CA . ASP A 1 97 ? 22.769 -4.427 -11.584 1.00 97.25 97 ASP A CA 1
ATOM 700 C C . ASP A 1 97 ? 23.036 -2.928 -11.403 1.00 97.25 97 ASP A C 1
ATOM 702 O O . ASP A 1 97 ? 23.678 -2.285 -12.237 1.00 97.25 97 ASP A O 1
ATOM 706 N N . THR A 1 98 ? 22.570 -2.377 -10.283 1.00 95.62 98 THR A N 1
ATOM 707 C CA . THR A 1 98 ? 22.720 -0.959 -9.930 1.00 95.62 98 THR A CA 1
ATOM 708 C C . THR A 1 98 ? 24.175 -0.536 -9.781 1.00 95.62 98 THR A C 1
ATOM 710 O O . THR A 1 98 ? 24.493 0.630 -10.004 1.00 95.62 98 THR A O 1
ATOM 713 N N . ALA A 1 99 ? 25.090 -1.470 -9.501 1.00 95.81 99 ALA A N 1
ATOM 714 C CA . ALA A 1 99 ? 26.521 -1.180 -9.450 1.00 95.81 99 ALA A CA 1
ATOM 715 C C . ALA A 1 99 ? 27.126 -0.821 -10.821 1.00 95.81 99 ALA A C 1
ATOM 717 O O . ALA A 1 99 ? 28.236 -0.286 -10.878 1.00 95.81 99 ALA A O 1
ATOM 718 N N . THR A 1 100 ? 26.420 -1.119 -11.915 1.00 95.81 100 THR A N 1
ATOM 719 C CA . THR A 1 100 ? 26.890 -0.902 -13.293 1.00 95.81 100 THR A CA 1
ATOM 720 C C . THR A 1 100 ? 26.025 0.073 -14.084 1.00 95.81 100 THR A C 1
ATOM 722 O O . THR A 1 100 ? 26.400 0.473 -15.186 1.00 95.81 100 THR A O 1
ATOM 725 N N . ASP A 1 101 ? 24.899 0.511 -13.533 1.00 96.31 101 ASP A N 1
ATOM 726 C CA . ASP A 1 101 ? 24.044 1.485 -14.197 1.00 96.31 101 ASP A CA 1
ATOM 727 C C . ASP A 1 101 ? 24.712 2.860 -14.302 1.00 96.31 101 ASP A C 1
ATOM 729 O O . ASP A 1 101 ? 25.649 3.209 -13.580 1.00 96.31 101 ASP A O 1
ATOM 733 N N . SER A 1 102 ? 24.204 3.683 -15.212 1.00 96.19 102 SER A N 1
ATOM 734 C CA . SER A 1 102 ? 24.486 5.119 -15.233 1.00 96.19 102 SER A CA 1
ATOM 735 C C . SER A 1 102 ? 23.166 5.861 -15.275 1.00 96.19 102 SER A C 1
ATOM 737 O O . SER A 1 102 ? 22.443 5.746 -16.256 1.00 96.19 102 SER A O 1
ATOM 739 N N . THR A 1 103 ? 22.839 6.588 -14.215 1.00 95.50 103 THR A N 1
ATOM 740 C CA . THR A 1 103 ? 21.543 7.258 -14.061 1.00 95.50 103 THR A CA 1
ATOM 741 C C . THR A 1 103 ? 21.687 8.772 -14.089 1.00 95.50 103 THR A C 1
ATOM 743 O O . THR A 1 103 ? 22.783 9.290 -13.864 1.00 95.50 103 THR A O 1
ATOM 746 N N . ASP A 1 104 ? 20.573 9.472 -14.297 1.00 92.12 104 ASP A N 1
ATOM 747 C CA . ASP A 1 104 ? 20.483 10.936 -14.206 1.00 92.12 104 ASP A CA 1
ATOM 748 C C . ASP A 1 104 ? 21.425 11.672 -15.187 1.00 92.12 104 ASP A C 1
ATOM 750 O O . ASP A 1 104 ? 22.013 12.716 -14.894 1.00 92.12 104 ASP A O 1
ATOM 754 N N . LEU A 1 105 ? 21.610 11.102 -16.383 1.00 96.50 105 LEU A N 1
ATOM 755 C CA . LEU A 1 105 ? 22.355 11.749 -17.461 1.00 96.50 105 LEU A CA 1
ATOM 756 C C . LEU A 1 105 ? 21.453 12.776 -18.149 1.00 96.50 105 LEU A C 1
ATOM 758 O O . LEU A 1 105 ? 20.303 12.489 -18.461 1.00 96.50 105 LEU A O 1
ATOM 762 N N . ILE A 1 106 ? 21.976 13.964 -18.441 1.00 96.88 106 ILE A N 1
ATOM 763 C CA . ILE A 1 106 ? 21.172 15.061 -18.992 1.00 96.88 106 ILE A CA 1
ATOM 764 C C . ILE A 1 106 ? 21.276 15.094 -20.520 1.00 96.88 106 ILE A C 1
ATOM 766 O O . ILE A 1 106 ? 22.380 15.141 -21.066 1.00 96.88 106 ILE A O 1
ATOM 770 N N . ILE A 1 107 ? 20.129 15.146 -21.201 1.00 96.69 107 ILE A N 1
ATOM 771 C CA . ILE A 1 107 ? 20.006 15.530 -22.613 1.00 96.69 107 ILE A CA 1
ATOM 772 C C . ILE A 1 107 ? 19.461 16.969 -22.653 1.00 96.69 107 ILE A C 1
ATOM 774 O O . ILE A 1 107 ? 18.260 17.174 -22.432 1.00 96.69 107 ILE A O 1
ATOM 778 N N . PRO A 1 108 ? 20.311 17.974 -22.924 1.00 94.69 108 PRO A N 1
ATOM 779 C CA . PRO A 1 108 ? 19.919 19.372 -22.805 1.00 94.69 108 PRO A CA 1
ATOM 780 C C . PRO A 1 108 ? 18.822 19.783 -23.791 1.00 94.69 108 PRO A C 1
ATOM 782 O O . PRO A 1 108 ? 18.836 19.383 -24.959 1.00 94.69 108 PRO A O 1
ATOM 785 N N . ALA A 1 109 ? 17.951 20.699 -23.366 1.00 92.31 109 ALA A N 1
ATOM 786 C CA . ALA A 1 109 ? 16.936 21.319 -24.228 1.00 92.31 109 ALA A CA 1
ATOM 787 C C . ALA A 1 109 ? 17.530 22.175 -25.365 1.00 92.31 109 ALA A C 1
ATOM 789 O O . ALA A 1 109 ? 16.815 22.663 -26.237 1.00 92.31 109 ALA A O 1
ATOM 790 N N . THR A 1 110 ? 18.845 22.413 -25.357 1.00 90.50 110 THR A N 1
ATOM 791 C CA . THR A 1 110 ? 19.544 23.204 -26.381 1.00 90.50 110 THR A CA 1
ATOM 792 C C . THR A 1 110 ? 19.629 22.492 -27.734 1.00 90.50 110 THR A C 1
ATOM 794 O O . THR A 1 110 ? 20.024 23.121 -28.717 1.00 90.50 110 THR A O 1
ATOM 797 N N . GLY A 1 111 ? 19.302 21.195 -27.787 1.00 88.62 111 GLY A N 1
ATOM 798 C CA . GLY A 1 111 ? 19.525 20.337 -28.954 1.00 88.62 111 GLY A CA 1
ATOM 799 C C . GLY A 1 111 ? 20.995 19.946 -29.139 1.00 88.62 111 GLY A C 1
ATOM 800 O O . GLY A 1 111 ? 21.361 19.368 -30.162 1.00 88.62 111 GLY A O 1
ATOM 801 N N . GLU A 1 112 ? 21.861 20.269 -28.173 1.00 92.69 112 GLU A N 1
ATOM 802 C CA . GLU A 1 112 ? 23.248 19.819 -28.177 1.00 92.69 112 GLU A CA 1
ATOM 803 C C . GLU A 1 112 ? 23.311 18.303 -27.974 1.00 92.69 112 GLU A C 1
ATOM 805 O O . GLU A 1 112 ? 22.702 17.751 -27.058 1.00 92.69 112 GLU A O 1
ATOM 810 N N . ALA A 1 113 ? 24.071 17.629 -28.838 1.00 94.81 113 ALA A N 1
ATOM 811 C CA . ALA A 1 113 ? 24.258 16.195 -28.738 1.00 94.81 113 ALA A CA 1
ATOM 812 C C . ALA A 1 113 ? 25.214 15.847 -27.595 1.00 94.81 113 ALA A C 1
ATOM 814 O O . ALA A 1 113 ? 26.361 16.296 -27.563 1.00 94.81 113 ALA A O 1
ATOM 815 N N . VAL A 1 114 ? 24.765 14.973 -26.702 1.00 96.50 114 VAL A N 1
ATOM 816 C CA . VAL A 1 114 ? 25.580 14.398 -25.632 1.00 96.50 114 VAL A CA 1
ATOM 817 C C . VAL A 1 114 ? 26.002 12.986 -26.009 1.00 96.50 114 VAL A C 1
ATOM 819 O O . VAL A 1 114 ? 25.263 12.258 -26.667 1.00 96.50 114 VAL A O 1
ATOM 822 N N . THR A 1 115 ? 27.218 12.594 -25.628 1.00 97.19 115 THR A N 1
ATOM 823 C CA . THR A 1 115 ? 27.681 11.209 -25.784 1.00 97.19 115 THR A CA 1
ATOM 824 C C . THR A 1 115 ? 27.623 10.511 -24.440 1.00 97.19 115 THR A C 1
ATOM 826 O O . THR A 1 115 ? 28.277 10.945 -23.494 1.00 97.19 115 THR A O 1
ATOM 829 N N . VAL A 1 116 ? 26.885 9.409 -24.378 1.00 96.50 116 VAL A N 1
ATOM 830 C CA . VAL A 1 116 ? 26.790 8.556 -23.192 1.00 96.50 116 VAL A CA 1
ATOM 831 C C . VAL A 1 116 ? 27.327 7.172 -23.522 1.00 96.50 116 VAL A C 1
ATOM 833 O O . VAL A 1 116 ? 27.258 6.729 -24.669 1.00 96.50 116 VAL A O 1
ATOM 836 N N . THR A 1 117 ? 27.929 6.512 -22.537 1.00 96.31 117 THR A N 1
ATOM 837 C CA . THR A 1 117 ? 28.643 5.244 -22.728 1.00 96.31 117 THR A CA 1
ATOM 838 C C . THR A 1 117 ? 28.210 4.254 -21.662 1.00 96.31 117 THR A C 1
ATOM 840 O O . THR A 1 117 ? 28.250 4.584 -20.479 1.00 96.31 117 THR A O 1
ATOM 843 N N . ALA A 1 118 ? 27.809 3.058 -22.092 1.00 94.38 118 ALA A N 1
ATOM 844 C CA . ALA A 1 118 ? 27.556 1.925 -21.216 1.00 94.38 118 ALA A CA 1
ATOM 845 C C . ALA A 1 118 ? 28.822 1.597 -20.419 1.00 94.38 118 ALA A C 1
ATOM 847 O O . ALA A 1 118 ? 29.937 1.715 -20.933 1.00 94.38 118 ALA A O 1
ATOM 848 N N . SER A 1 119 ? 28.653 1.184 -19.169 1.00 89.62 119 SER A N 1
ATOM 849 C CA . SER A 1 119 ? 29.759 0.888 -18.263 1.00 89.62 119 SER A CA 1
ATOM 850 C C . SER A 1 119 ? 30.437 -0.454 -18.616 1.00 89.62 119 SER A C 1
ATOM 852 O O . SER A 1 119 ? 30.727 -0.751 -19.778 1.00 89.62 119 SER A O 1
ATOM 854 N N . THR A 1 120 ? 30.746 -1.277 -17.614 1.00 87.81 120 THR A N 1
ATOM 855 C CA . THR A 1 120 ? 31.329 -2.609 -17.790 1.00 87.81 120 THR A CA 1
ATOM 856 C C . THR A 1 120 ? 30.342 -3.650 -18.306 1.00 87.81 120 THR A C 1
ATOM 858 O O . THR A 1 120 ? 30.803 -4.642 -18.864 1.00 87.81 120 THR A O 1
ATOM 861 N N . ASP A 1 121 ? 29.034 -3.418 -18.170 1.00 93.75 121 ASP A N 1
ATOM 862 C CA . ASP A 1 121 ? 27.986 -4.349 -18.594 1.00 93.75 121 ASP A CA 1
ATOM 863 C C . ASP A 1 121 ? 27.080 -3.759 -19.680 1.00 93.75 121 ASP A C 1
ATOM 865 O O . ASP A 1 121 ? 27.105 -2.564 -19.982 1.00 93.75 121 ASP A O 1
ATOM 869 N N . SER A 1 122 ? 26.310 -4.639 -20.327 1.00 96.69 122 SER A N 1
ATOM 870 C CA . SER A 1 122 ? 25.304 -4.206 -21.301 1.00 96.69 122 SER A CA 1
ATOM 871 C C . SER A 1 122 ? 24.143 -3.521 -20.585 1.00 96.69 122 SER A C 1
ATOM 873 O O . SER A 1 122 ? 23.795 -3.905 -19.466 1.00 96.69 122 SER A O 1
ATOM 875 N N . CYS A 1 123 ? 23.497 -2.567 -21.249 1.00 97.94 123 CYS A N 1
ATOM 876 C CA . CYS A 1 123 ? 22.402 -1.787 -20.676 1.00 97.94 123 CYS A CA 1
ATOM 877 C C . CYS A 1 123 ? 21.372 -1.378 -21.735 1.00 97.94 123 CYS A C 1
ATOM 879 O O . CYS A 1 123 ? 21.676 -1.283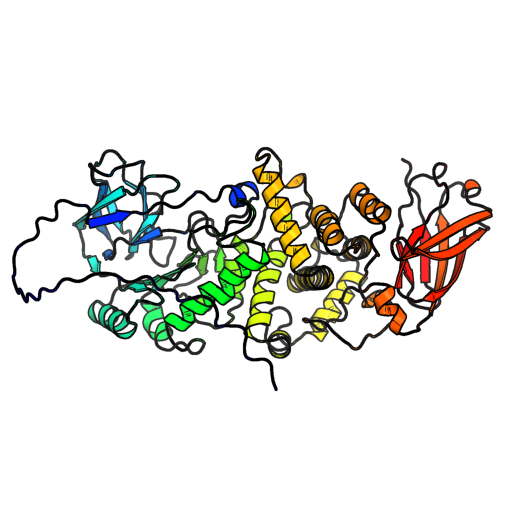 -22.927 1.00 97.94 123 CYS A O 1
ATOM 881 N N . VAL A 1 124 ? 20.161 -1.067 -21.290 1.00 98.62 124 VAL A N 1
ATOM 882 C CA . VAL A 1 124 ? 19.108 -0.441 -22.088 1.00 98.62 124 VAL A CA 1
ATOM 883 C C . VAL A 1 124 ? 19.073 1.054 -21.768 1.00 98.62 124 VAL A C 1
ATOM 885 O O . VAL A 1 124 ? 18.928 1.410 -20.596 1.00 98.62 124 VAL A O 1
ATOM 888 N N . PRO A 1 125 ? 19.193 1.940 -22.770 1.00 98.38 125 PRO A N 1
ATOM 889 C CA . PRO A 1 125 ? 18.952 3.363 -22.583 1.00 98.38 125 PRO A CA 1
ATOM 890 C C . PRO A 1 125 ? 17.454 3.657 -22.423 1.00 98.38 125 PRO A C 1
ATOM 892 O O . PRO A 1 125 ? 16.642 3.270 -23.270 1.00 98.38 125 PRO A O 1
ATOM 895 N N . PHE A 1 126 ? 17.103 4.381 -21.366 1.00 98.56 126 PHE A N 1
ATOM 896 C CA . PHE A 1 126 ? 15.751 4.824 -21.049 1.00 98.56 126 PHE A CA 1
ATOM 897 C C . PHE A 1 126 ? 15.718 6.326 -20.819 1.00 98.56 126 PHE A C 1
ATOM 899 O O . PHE A 1 126 ? 16.515 6.846 -20.049 1.00 98.56 126 PHE A O 1
ATOM 906 N N . ILE A 1 127 ? 14.748 7.011 -21.414 1.00 98.06 127 ILE A N 1
ATOM 907 C CA . ILE A 1 127 ? 14.409 8.379 -21.025 1.00 98.06 127 ILE A CA 1
ATOM 908 C C . ILE A 1 127 ? 13.406 8.295 -19.880 1.00 98.06 127 ILE A C 1
ATOM 910 O O . ILE A 1 127 ? 12.351 7.675 -20.036 1.00 98.06 127 ILE A O 1
ATOM 914 N N . GLN A 1 128 ? 13.725 8.889 -18.731 1.00 97.56 128 GLN A N 1
ATOM 915 C CA . GLN A 1 128 ? 12.753 9.051 -17.655 1.00 97.56 128 GLN A CA 1
ATOM 916 C C . GLN A 1 128 ? 11.624 9.949 -18.161 1.00 97.56 128 GLN A C 1
ATOM 918 O O . GLN A 1 128 ? 11.878 11.018 -18.719 1.00 97.56 128 GLN A O 1
ATOM 923 N N . THR A 1 129 ? 10.378 9.512 -17.991 1.00 97.38 129 THR A N 1
ATOM 924 C CA . THR A 1 129 ? 9.227 10.255 -18.499 1.00 97.38 129 THR A CA 1
ATOM 925 C C . THR A 1 129 ? 9.149 11.614 -17.802 1.00 97.38 129 THR A C 1
ATOM 927 O O . THR A 1 129 ? 9.037 11.662 -16.574 1.00 97.38 129 THR A O 1
ATOM 930 N N . PRO A 1 130 ? 9.203 12.722 -18.557 1.00 96.44 130 PRO A N 1
ATOM 931 C CA . PRO A 1 130 ? 9.154 14.053 -17.984 1.00 96.44 130 PRO A CA 1
ATOM 932 C C . PRO A 1 130 ? 7.739 14.407 -17.514 1.00 96.44 130 PRO A C 1
ATOM 934 O O . PRO A 1 130 ? 6.739 13.873 -18.007 1.00 96.44 130 PRO A O 1
ATOM 937 N N . PHE A 1 131 ? 7.652 15.362 -16.592 1.00 95.69 131 PHE A N 1
ATOM 938 C CA . PHE A 1 131 ? 6.389 15.836 -16.039 1.00 95.69 131 PHE A CA 1
ATOM 939 C C . PHE A 1 131 ? 5.982 17.204 -16.577 1.00 95.69 131 PHE A C 1
ATOM 941 O O . PHE A 1 131 ? 6.808 18.111 -16.622 1.00 95.69 131 PHE A O 1
ATOM 948 N N . ASP A 1 132 ? 4.694 17.354 -16.891 1.00 95.00 132 ASP A N 1
ATOM 949 C CA . ASP A 1 132 ? 4.041 18.630 -17.212 1.00 95.00 132 ASP A CA 1
ATOM 950 C C . ASP A 1 132 ? 4.769 19.474 -18.284 1.00 95.00 132 ASP A C 1
ATOM 952 O O . ASP A 1 132 ? 4.776 20.707 -18.219 1.00 95.00 132 ASP A O 1
ATOM 956 N N . ILE A 1 133 ? 5.365 18.814 -19.283 1.00 92.75 133 ILE A N 1
ATOM 957 C CA . ILE A 1 133 ? 5.936 19.458 -20.475 1.00 92.75 133 ILE A CA 1
ATOM 958 C C . ILE A 1 133 ? 5.233 18.983 -21.751 1.00 92.75 133 ILE A C 1
ATOM 960 O O . ILE A 1 133 ? 4.571 17.945 -21.758 1.00 92.75 133 ILE A O 1
ATOM 964 N N . ASP A 1 134 ? 5.384 19.735 -22.841 1.00 90.62 134 ASP A N 1
ATOM 965 C CA . ASP A 1 134 ? 4.928 19.286 -24.159 1.00 90.62 134 ASP A CA 1
ATOM 966 C C . ASP A 1 134 ? 5.753 18.076 -24.639 1.00 90.62 134 ASP A C 1
ATOM 968 O O . ASP A 1 134 ? 6.896 17.879 -24.219 1.00 90.62 134 ASP A O 1
ATOM 972 N N . GLU A 1 135 ? 5.176 17.264 -25.531 1.00 89.44 135 GLU A N 1
ATOM 973 C CA . GLU A 1 135 ? 5.892 16.143 -26.150 1.00 89.44 135 GLU A CA 1
ATOM 974 C C . GLU A 1 135 ? 7.170 16.636 -26.839 1.00 89.44 135 GLU A C 1
ATOM 976 O O . GLU A 1 135 ? 7.145 17.587 -27.624 1.00 89.44 135 GLU A O 1
ATOM 981 N N . THR A 1 136 ? 8.284 15.955 -26.572 1.00 90.94 136 THR A N 1
ATOM 982 C CA . THR A 1 136 ? 9.589 16.265 -27.169 1.00 90.94 136 THR A CA 1
ATOM 983 C C . THR A 1 136 ? 10.078 15.103 -28.024 1.00 90.94 136 THR A C 1
ATOM 985 O O . THR A 1 136 ? 9.598 13.978 -27.915 1.00 90.94 136 THR A O 1
ATOM 988 N N . GLY A 1 137 ? 11.006 15.371 -28.933 1.00 92.94 137 GLY A N 1
ATOM 989 C CA . GLY A 1 137 ? 11.600 14.373 -29.811 1.00 92.94 137 GLY A CA 1
ATOM 990 C C . GLY A 1 137 ? 13.052 14.122 -29.437 1.00 92.94 137 GLY A C 1
ATOM 991 O O . GLY A 1 137 ? 13.751 15.052 -29.042 1.00 92.94 137 GLY A O 1
ATOM 992 N N . VAL A 1 138 ? 13.541 12.897 -29.607 1.00 95.94 138 VAL A N 1
ATOM 993 C CA . VAL A 1 138 ? 14.973 12.591 -29.509 1.00 95.94 138 VAL A CA 1
ATOM 994 C C . VAL A 1 138 ? 15.479 11.874 -30.750 1.00 95.94 138 VAL A C 1
ATOM 996 O O . VAL A 1 138 ? 14.777 11.078 -31.375 1.00 95.94 138 VAL A O 1
ATOM 999 N N . ASN A 1 139 ? 16.735 12.153 -31.081 1.00 95.38 139 ASN A N 1
ATOM 1000 C CA . ASN A 1 139 ? 17.490 11.492 -32.133 1.00 95.38 139 ASN A CA 1
ATOM 1001 C C . ASN A 1 139 ? 18.779 10.943 -31.538 1.00 95.38 139 ASN A C 1
ATOM 1003 O O . ASN A 1 139 ? 19.463 11.650 -30.793 1.00 95.38 139 ASN A O 1
ATOM 1007 N N . PHE A 1 140 ? 19.140 9.710 -31.884 1.00 96.25 140 PHE A N 1
ATOM 1008 C CA . PHE A 1 140 ? 20.384 9.116 -31.426 1.00 96.25 140 PHE A CA 1
ATOM 1009 C C . PHE A 1 140 ? 21.109 8.328 -32.517 1.00 96.25 140 PHE A C 1
ATOM 1011 O O . PHE A 1 140 ? 20.584 7.971 -33.571 1.00 96.25 140 PHE A O 1
ATOM 1018 N N . THR A 1 141 ? 22.394 8.091 -32.289 1.00 96.50 141 THR A N 1
ATOM 101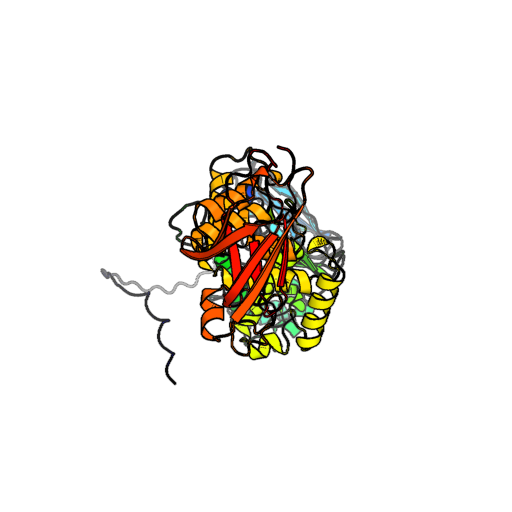9 C CA . THR A 1 141 ? 23.243 7.279 -33.160 1.00 96.50 141 THR A CA 1
ATOM 1020 C C . THR A 1 141 ? 24.245 6.522 -32.311 1.00 96.50 141 THR A C 1
ATOM 1022 O O . THR A 1 141 ? 24.881 7.101 -31.433 1.00 96.50 141 THR A O 1
ATOM 1025 N N . VAL A 1 142 ? 24.419 5.230 -32.588 1.00 96.50 142 VAL A N 1
ATOM 1026 C CA . VAL A 1 142 ? 25.474 4.419 -31.969 1.00 96.50 142 VAL A CA 1
ATOM 1027 C C . VAL A 1 142 ? 26.822 4.882 -32.515 1.00 96.50 142 VAL A C 1
ATOM 1029 O O . VAL A 1 142 ? 27.090 4.765 -33.710 1.00 96.50 142 VAL A O 1
ATOM 1032 N N . THR A 1 143 ? 27.665 5.437 -31.649 1.00 96.38 143 THR A N 1
ATOM 1033 C CA . THR A 1 143 ? 28.962 6.021 -32.021 1.00 96.38 143 THR A CA 1
ATOM 1034 C C . THR A 1 143 ? 30.139 5.094 -31.736 1.00 96.38 143 THR A C 1
ATOM 1036 O O . THR A 1 143 ? 31.192 5.243 -32.357 1.00 96.38 143 THR A O 1
ATOM 1039 N N . ALA A 1 144 ? 29.973 4.122 -30.836 1.00 94.56 144 ALA A N 1
ATOM 1040 C CA . ALA A 1 144 ? 30.973 3.105 -30.526 1.00 94.56 144 ALA A CA 1
ATOM 1041 C C . ALA A 1 144 ? 30.323 1.808 -30.021 1.00 94.56 144 ALA A C 1
ATOM 1043 O O . ALA A 1 144 ? 29.238 1.829 -29.443 1.00 94.56 144 ALA A O 1
ATOM 1044 N N . GLY A 1 145 ? 31.016 0.680 -30.195 1.00 92.31 145 GLY A N 1
ATOM 1045 C CA . GLY A 1 145 ? 30.526 -0.637 -29.779 1.00 92.31 145 GLY A CA 1
ATOM 1046 C C . GLY A 1 145 ? 29.423 -1.182 -30.687 1.00 92.31 145 GLY A C 1
ATOM 1047 O O . GLY A 1 145 ? 29.332 -0.824 -31.862 1.00 92.31 145 GLY A O 1
ATOM 1048 N N . THR A 1 146 ? 28.611 -2.088 -30.147 1.00 93.00 146 THR A N 1
ATOM 1049 C CA . THR A 1 146 ? 27.479 -2.699 -30.853 1.00 93.00 146 THR A CA 1
ATOM 1050 C C . THR A 1 146 ? 26.182 -2.427 -30.109 1.00 93.00 146 THR A C 1
ATOM 1052 O O . THR A 1 146 ? 26.163 -2.398 -28.879 1.00 93.00 146 THR A O 1
ATOM 1055 N N . ALA A 1 147 ? 25.096 -2.288 -30.859 1.00 95.62 147 ALA A N 1
ATOM 1056 C CA . ALA A 1 147 ? 23.748 -2.296 -30.321 1.00 95.62 147 ALA A CA 1
ATOM 1057 C C . ALA A 1 147 ? 22.949 -3.410 -30.994 1.00 95.62 147 ALA A C 1
ATOM 1059 O O . ALA A 1 147 ? 23.153 -3.692 -32.178 1.00 95.62 147 ALA A O 1
ATOM 1060 N N . VAL A 1 148 ? 22.049 -4.025 -30.239 1.00 96.56 148 VAL A N 1
ATOM 1061 C CA . VAL A 1 148 ? 21.038 -4.942 -30.771 1.00 96.56 148 VAL A CA 1
ATOM 1062 C C . VAL A 1 148 ? 19.655 -4.389 -30.468 1.00 96.56 148 VAL A C 1
ATOM 1064 O O . VAL A 1 148 ? 19.488 -3.603 -29.537 1.00 96.56 148 VAL A O 1
ATOM 1067 N N . GLU A 1 149 ? 18.671 -4.788 -31.262 1.00 97.12 149 GLU A N 1
ATOM 1068 C CA . GLU A 1 149 ? 17.273 -4.453 -31.003 1.00 97.12 149 GLU A CA 1
ATOM 1069 C C . GLU A 1 149 ? 16.827 -5.047 -29.661 1.00 97.12 149 GLU A C 1
ATOM 1071 O O . GLU A 1 149 ? 17.111 -6.214 -29.374 1.00 97.12 149 GLU A O 1
ATOM 1076 N N . LEU A 1 150 ? 16.145 -4.238 -28.847 1.00 98.31 150 LEU A N 1
ATOM 1077 C CA . LEU A 1 150 ? 15.524 -4.667 -27.599 1.00 98.31 150 LEU A CA 1
ATOM 1078 C C . LEU A 1 150 ? 14.221 -5.414 -27.923 1.00 98.31 150 LEU A C 1
ATOM 1080 O O . LEU A 1 150 ? 13.297 -4.793 -28.444 1.00 98.31 150 LEU A O 1
ATOM 1084 N N . PRO A 1 151 ? 14.081 -6.707 -27.582 1.00 98.50 151 PRO A N 1
ATOM 1085 C CA . PRO A 1 151 ? 12.795 -7.380 -27.680 1.00 98.50 151 PRO A CA 1
ATOM 1086 C C . PRO A 1 151 ? 11.803 -6.734 -26.710 1.00 98.50 151 PRO A C 1
ATOM 1088 O O . PRO A 1 151 ? 12.068 -6.664 -25.507 1.00 98.50 151 PRO A O 1
ATOM 1091 N N . VAL A 1 152 ? 10.658 -6.281 -27.222 1.00 98.50 152 VAL A N 1
ATOM 1092 C CA . VAL A 1 152 ? 9.588 -5.670 -26.420 1.00 98.50 152 VAL A CA 1
ATOM 1093 C C . VAL A 1 152 ? 8.287 -6.438 -26.617 1.00 98.50 152 VAL A C 1
ATOM 1095 O O . VAL A 1 152 ? 7.857 -6.673 -27.746 1.00 98.50 152 VAL A O 1
ATOM 1098 N N . TYR A 1 153 ? 7.645 -6.819 -25.516 1.00 98.62 153 TYR A N 1
ATOM 1099 C CA . TYR A 1 153 ? 6.286 -7.345 -25.514 1.00 98.62 153 TYR A CA 1
ATOM 1100 C C . TYR A 1 153 ? 5.345 -6.328 -24.870 1.00 98.62 153 TYR A C 1
ATOM 1102 O O . TYR A 1 153 ? 5.478 -6.023 -23.687 1.00 98.62 153 TYR A O 1
ATOM 1110 N N . VAL A 1 154 ? 4.372 -5.834 -25.636 1.00 98.12 154 VAL A N 1
ATOM 1111 C CA . VAL A 1 154 ? 3.332 -4.918 -25.147 1.00 98.12 154 VAL A CA 1
ATOM 1112 C C . VAL A 1 154 ? 2.068 -5.715 -24.832 1.00 98.12 154 VAL A C 1
ATOM 1114 O O . VAL A 1 154 ? 1.528 -6.407 -25.692 1.00 98.12 154 VAL A O 1
ATOM 1117 N N . SER A 1 155 ? 1.580 -5.644 -23.598 1.00 96.75 155 SER A N 1
ATOM 1118 C CA . SER A 1 155 ? 0.386 -6.368 -23.164 1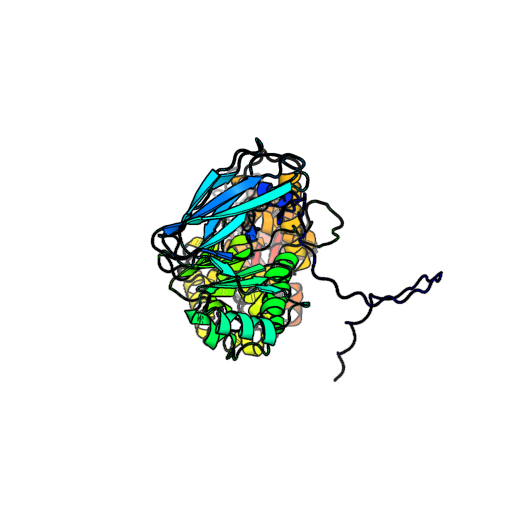.00 96.75 155 SER A CA 1
ATOM 1119 C C . SER A 1 155 ? -0.840 -5.973 -23.996 1.00 96.75 155 SER A C 1
ATOM 1121 O O . SER A 1 155 ? -1.081 -4.801 -24.272 1.00 96.75 155 SER A O 1
ATOM 1123 N N . GLY A 1 156 ? -1.620 -6.966 -24.427 1.00 92.94 156 GLY A N 1
ATOM 1124 C CA . GLY A 1 156 ? -2.860 -6.773 -25.186 1.00 92.94 156 GLY A CA 1
ATOM 1125 C C . GLY A 1 156 ? -2.686 -6.543 -26.694 1.00 92.94 156 GLY A C 1
ATOM 1126 O O . GLY A 1 156 ? -3.623 -6.820 -27.441 1.00 92.94 156 GLY A O 1
ATOM 1127 N N . SER A 1 157 ? -1.512 -6.105 -27.159 1.00 91.81 157 SER A N 1
ATOM 1128 C CA . SER A 1 157 ? -1.229 -5.859 -28.588 1.00 91.81 157 SER A CA 1
ATOM 1129 C C . SER A 1 157 ? -0.010 -6.614 -29.135 1.00 91.81 157 SER A C 1
ATOM 1131 O O . SER A 1 157 ? 0.110 -6.790 -30.347 1.00 91.81 157 SER A O 1
ATOM 1133 N N . GLY A 1 158 ? 0.885 -7.077 -28.264 1.00 89.94 158 GLY A N 1
ATOM 1134 C CA . GLY A 1 158 ? 2.118 -7.768 -28.613 1.00 89.94 158 GLY A CA 1
ATOM 1135 C C . GLY A 1 158 ? 1.899 -9.210 -29.067 1.00 89.94 158 GLY A C 1
ATOM 1136 O O . GLY A 1 158 ? 1.022 -9.923 -28.579 1.00 89.94 158 GLY A O 1
ATOM 1137 N N . ASN A 1 159 ? 2.748 -9.666 -29.989 1.00 96.56 159 ASN A N 1
ATOM 1138 C CA . ASN A 1 159 ? 2.808 -11.062 -30.407 1.00 96.56 159 ASN A CA 1
ATOM 1139 C C . ASN A 1 159 ? 3.907 -11.787 -29.618 1.00 96.56 159 ASN A C 1
ATOM 1141 O O . ASN A 1 159 ? 5.094 -11.577 -29.859 1.00 96.56 159 ASN A O 1
ATOM 1145 N N . GLU A 1 160 ? 3.499 -12.653 -28.691 1.00 97.25 160 GLU A N 1
ATOM 1146 C CA . GLU A 1 160 ? 4.406 -13.392 -27.805 1.00 97.25 160 GLU A CA 1
ATOM 1147 C C . GLU A 1 160 ? 5.407 -14.278 -28.567 1.00 97.25 160 GLU A C 1
ATOM 1149 O O . GLU A 1 160 ? 6.585 -14.323 -28.214 1.00 97.25 160 GLU A O 1
ATOM 1154 N N . ALA A 1 161 ? 4.980 -14.936 -29.650 1.00 97.38 161 ALA A N 1
ATOM 1155 C CA . ALA A 1 161 ? 5.878 -15.762 -30.454 1.00 97.38 161 ALA A CA 1
ATOM 1156 C C . ALA A 1 161 ? 6.944 -14.905 -31.151 1.00 97.38 161 ALA A C 1
ATOM 1158 O O . ALA A 1 161 ? 8.128 -15.212 -31.053 1.00 97.38 161 ALA A O 1
ATOM 1159 N N . ALA A 1 162 ? 6.537 -13.795 -31.774 1.00 97.81 162 ALA A N 1
ATOM 1160 C CA . ALA A 1 162 ? 7.462 -12.880 -32.447 1.00 97.81 162 ALA A CA 1
ATOM 1161 C C . ALA A 1 162 ? 8.456 -12.234 -31.465 1.00 97.81 162 ALA A C 1
ATOM 1163 O O . ALA A 1 162 ? 9.639 -12.109 -31.773 1.00 97.81 162 ALA A O 1
ATOM 1164 N N . PHE A 1 163 ? 7.995 -11.880 -30.261 1.00 98.31 163 PHE A N 1
ATOM 1165 C CA . PHE A 1 163 ? 8.848 -11.389 -29.178 1.00 98.31 163 PHE A CA 1
ATOM 1166 C C . PHE A 1 163 ? 9.966 -12.384 -28.841 1.00 98.31 163 PHE A C 1
ATOM 1168 O O . PHE A 1 163 ? 11.144 -12.027 -28.782 1.00 98.31 163 PHE A O 1
ATOM 1175 N N . PHE A 1 164 ? 9.605 -13.652 -28.655 1.00 98.31 164 PHE A N 1
ATOM 1176 C CA . PHE A 1 164 ? 10.555 -14.703 -28.319 1.00 98.31 164 PHE A CA 1
ATOM 1177 C C . PHE A 1 164 ? 11.469 -15.088 -29.490 1.00 98.31 164 PHE A C 1
ATOM 1179 O O . PHE A 1 164 ? 12.655 -15.331 -29.264 1.00 98.31 164 PHE A O 1
ATOM 1186 N N . GLU A 1 165 ? 10.962 -15.089 -30.724 1.00 97.94 165 GLU A N 1
ATOM 1187 C CA . GLU A 1 165 ? 11.758 -15.294 -31.940 1.00 97.94 165 GLU A CA 1
ATOM 1188 C C . GLU A 1 165 ? 12.825 -14.203 -32.106 1.00 97.94 165 GLU A C 1
ATOM 1190 O O . GLU A 1 165 ? 13.989 -14.522 -32.356 1.00 97.94 165 GLU A O 1
ATOM 1195 N N . LEU A 1 166 ? 12.462 -12.932 -31.894 1.00 96.62 166 LEU A N 1
ATOM 1196 C CA . LEU A 1 166 ? 13.403 -11.810 -31.923 1.00 96.62 166 LEU A CA 1
ATOM 1197 C C . LEU A 1 166 ? 14.475 -11.953 -30.835 1.00 96.62 166 LEU A C 1
ATOM 1199 O O . LEU A 1 166 ? 15.669 -11.781 -31.098 1.00 96.62 166 LEU A O 1
ATOM 1203 N N . TRP A 1 167 ? 14.064 -12.314 -29.616 1.00 97.88 167 TRP A N 1
ATOM 1204 C CA . TRP A 1 167 ? 14.999 -12.501 -28.509 1.00 97.88 167 TRP A CA 1
ATOM 1205 C C . TRP A 1 167 ? 15.975 -13.660 -28.763 1.00 97.88 167 TRP A C 1
ATOM 1207 O O . TRP A 1 167 ? 17.168 -13.535 -28.481 1.00 97.88 167 TRP A O 1
ATOM 1217 N N . ASP A 1 168 ? 15.509 -14.767 -29.347 1.00 97.25 168 ASP A N 1
ATOM 1218 C CA . ASP A 1 168 ? 16.369 -15.892 -29.735 1.00 97.25 168 ASP A CA 1
ATOM 1219 C C . ASP A 1 168 ? 17.348 -15.516 -30.846 1.00 97.25 168 ASP A C 1
ATOM 1221 O O . ASP A 1 168 ? 18.534 -15.841 -30.749 1.00 97.25 168 ASP A O 1
ATOM 1225 N N . ALA A 1 169 ? 16.871 -14.815 -31.877 1.00 96.12 169 ALA A N 1
ATOM 1226 C CA . ALA A 1 169 ? 17.679 -14.434 -33.030 1.00 96.12 169 ALA A CA 1
ATOM 1227 C C . ALA A 1 169 ? 18.837 -13.505 -32.644 1.00 96.12 169 ALA A C 1
ATOM 1229 O O . ALA A 1 169 ? 19.967 -13.702 -33.095 1.00 96.12 169 ALA A O 1
ATOM 1230 N N . ASN A 1 170 ? 18.566 -12.529 -31.776 1.00 91.62 170 ASN A N 1
ATOM 1231 C CA . ASN A 1 170 ? 19.540 -11.500 -31.420 1.00 91.62 170 ASN A CA 1
ATOM 1232 C C . ASN A 1 170 ? 20.344 -11.832 -30.158 1.00 91.62 170 ASN A C 1
ATOM 1234 O O . ASN A 1 170 ? 21.335 -11.159 -29.885 1.00 91.62 170 ASN A O 1
ATOM 1238 N N . SER A 1 171 ? 19.934 -12.847 -29.381 1.00 93.56 171 SER A N 1
ATOM 1239 C CA . SER A 1 171 ? 20.518 -13.160 -28.064 1.00 93.56 171 SER A CA 1
ATOM 1240 C C . SER A 1 171 ? 20.667 -11.910 -27.185 1.00 93.56 171 SER A C 1
ATOM 1242 O O . SER A 1 171 ? 21.677 -11.723 -26.507 1.00 93.56 171 SER A O 1
ATOM 1244 N N . SER A 1 172 ? 19.662 -11.030 -27.248 1.00 97.00 172 SER A N 1
ATOM 1245 C CA . SER A 1 172 ? 19.673 -9.742 -26.557 1.00 97.00 172 SER A CA 1
ATOM 1246 C C . SER A 1 172 ? 19.894 -9.936 -25.046 1.00 97.00 172 SER A C 1
ATOM 1248 O O . SER A 1 172 ? 19.194 -10.758 -24.449 1.00 97.00 172 SER A O 1
ATOM 1250 N N . PRO A 1 173 ? 20.819 -9.198 -24.397 1.00 97.75 173 PRO A N 1
ATOM 1251 C CA . PRO A 1 173 ? 21.053 -9.303 -22.953 1.00 97.75 173 PRO A CA 1
ATOM 1252 C C . PRO A 1 173 ? 19.820 -9.001 -22.093 1.00 97.75 173 PRO A C 1
ATOM 1254 O O . PRO A 1 173 ? 19.721 -9.504 -20.975 1.00 97.75 173 PRO A O 1
ATOM 1257 N N . TYR A 1 174 ? 18.880 -8.220 -22.628 1.00 98.62 174 TYR A N 1
ATOM 1258 C CA . TYR A 1 174 ? 17.629 -7.874 -21.965 1.00 98.62 174 TYR A CA 1
ATOM 1259 C C . TYR A 1 174 ? 16.453 -7.901 -22.934 1.00 98.62 174 TYR A C 1
ATOM 1261 O O . TYR A 1 174 ? 16.629 -7.787 -24.149 1.00 98.62 174 TYR A O 1
ATOM 1269 N N . ALA A 1 175 ? 15.258 -7.986 -22.368 1.00 98.69 175 ALA A N 1
ATOM 1270 C CA . ALA A 1 175 ? 13.994 -7.696 -23.023 1.00 98.69 175 ALA A CA 1
ATOM 1271 C C . ALA A 1 175 ? 13.114 -6.837 -22.109 1.00 98.69 175 ALA A C 1
ATOM 1273 O O . ALA A 1 175 ? 13.390 -6.700 -20.916 1.00 98.69 175 ALA A O 1
ATOM 1274 N N . LEU A 1 176 ? 12.046 -6.273 -22.663 1.00 98.81 176 LEU A N 1
ATOM 1275 C CA . LEU A 1 176 ? 11.102 -5.436 -21.934 1.00 98.81 176 LEU A CA 1
ATOM 1276 C C . LEU A 1 176 ? 9.686 -6.000 -22.049 1.00 98.81 176 LEU A C 1
ATOM 1278 O O . LEU A 1 176 ? 9.212 -6.292 -23.146 1.00 98.81 176 LEU A O 1
ATOM 1282 N N . LEU A 1 177 ? 9.001 -6.121 -20.916 1.00 98.75 177 LEU A N 1
ATOM 1283 C CA . LEU A 1 177 ? 7.556 -6.340 -20.877 1.00 98.75 177 LEU A CA 1
ATOM 1284 C C . LEU A 1 177 ? 6.878 -5.023 -20.512 1.00 98.75 177 LEU A C 1
ATOM 1286 O O . LEU A 1 177 ? 7.256 -4.394 -19.525 1.00 98.75 177 LEU A O 1
ATOM 1290 N N . GLU A 1 178 ? 5.871 -4.617 -21.275 1.00 98.31 178 GLU A N 1
ATOM 1291 C CA . GLU A 1 178 ? 5.118 -3.387 -21.044 1.00 98.31 178 GLU A CA 1
ATOM 1292 C C . GLU A 1 178 ? 3.644 -3.691 -20.785 1.00 98.31 178 GLU A C 1
ATOM 1294 O O . GLU A 1 178 ? 2.962 -4.284 -21.618 1.00 98.31 178 GLU A O 1
ATOM 1299 N N . GLY A 1 179 ? 3.152 -3.282 -19.619 1.00 97.31 179 GLY A N 1
ATOM 1300 C CA . GLY A 1 179 ? 1.743 -3.325 -19.236 1.00 97.31 179 GLY A CA 1
ATOM 1301 C C . GLY A 1 179 ? 1.148 -1.925 -19.130 1.00 97.31 179 GLY A C 1
ATOM 1302 O O . GLY A 1 179 ? 1.787 -0.918 -19.467 1.00 97.31 179 GLY A O 1
ATOM 1303 N N . ASP A 1 180 ? -0.076 -1.854 -18.621 1.00 95.81 180 ASP A N 1
ATOM 1304 C CA . ASP A 1 180 ? -0.775 -0.587 -18.397 1.00 95.81 180 ASP A CA 1
ATOM 1305 C C . ASP A 1 180 ? -0.234 0.152 -17.169 1.00 95.81 180 ASP A C 1
ATOM 1307 O O . ASP A 1 180 ? -0.163 1.379 -17.163 1.00 95.81 180 ASP A O 1
ATOM 1311 N N . SER A 1 181 ? 0.168 -0.585 -16.131 1.00 96.81 181 SER A N 1
ATOM 1312 C CA . SER A 1 181 ? 0.585 -0.043 -14.835 1.00 96.81 181 SER A CA 1
ATOM 1313 C C . SER A 1 181 ? 2.030 -0.385 -14.458 1.00 96.81 181 SER A C 1
ATOM 1315 O O . SER A 1 181 ? 2.542 0.176 -13.487 1.00 96.81 181 SER A O 1
ATOM 1317 N N . CYS A 1 182 ? 2.720 -1.256 -15.203 1.00 97.88 182 CYS A N 1
ATOM 1318 C CA . CYS A 1 182 ? 4.140 -1.539 -14.988 1.00 97.88 182 CYS A CA 1
ATOM 1319 C C . CYS A 1 182 ? 4.931 -1.817 -16.278 1.00 97.88 182 CYS A C 1
ATOM 1321 O O . CYS A 1 182 ? 4.375 -2.134 -17.329 1.00 97.88 182 CYS A O 1
ATOM 1323 N N . ARG A 1 183 ? 6.256 -1.694 -16.178 1.00 98.31 183 ARG A N 1
ATOM 1324 C CA . ARG A 1 183 ? 7.258 -2.140 -17.148 1.00 98.31 183 ARG A CA 1
ATOM 1325 C C . ARG A 1 183 ? 8.297 -2.998 -16.440 1.00 98.31 183 ARG A C 1
ATOM 1327 O O . ARG A 1 183 ? 8.736 -2.653 -15.344 1.00 98.31 183 ARG A O 1
ATOM 1334 N N . VAL A 1 184 ? 8.707 -4.089 -17.074 1.00 98.75 184 VAL A N 1
ATOM 1335 C CA . VAL A 1 184 ? 9.628 -5.066 -16.486 1.00 98.75 184 VAL A CA 1
ATOM 1336 C C . VAL A 1 184 ? 10.833 -5.246 -17.395 1.00 98.75 184 VAL A C 1
ATOM 1338 O O . VAL A 1 184 ? 10.685 -5.732 -18.517 1.00 98.75 184 VAL A O 1
ATOM 1341 N N . LEU A 1 185 ? 12.020 -4.883 -16.910 1.00 98.88 185 LEU A N 1
ATOM 1342 C CA . LEU A 1 185 ? 13.278 -5.181 -17.588 1.00 98.88 185 LEU A CA 1
ATOM 1343 C C . LEU A 1 185 ? 13.709 -6.605 -17.228 1.00 98.88 185 LEU A C 1
ATOM 1345 O O . LEU A 1 185 ? 14.045 -6.895 -16.078 1.00 98.88 185 LEU A O 1
ATOM 1349 N N . VAL A 1 186 ? 13.678 -7.496 -18.216 1.00 98.69 186 VAL A N 1
ATOM 1350 C CA . VAL A 1 186 ? 13.934 -8.925 -18.033 1.00 98.69 186 VAL A CA 1
ATOM 1351 C C . VAL A 1 186 ? 15.347 -9.260 -18.514 1.00 98.69 186 VAL A C 1
ATOM 1353 O O . VAL A 1 186 ? 15.634 -9.071 -19.699 1.00 98.69 186 VAL A O 1
ATOM 1356 N N . PRO A 1 187 ? 16.243 -9.769 -17.650 1.00 98.44 187 PRO A N 1
ATOM 1357 C CA . PRO A 1 187 ? 17.559 -10.225 -18.080 1.00 98.44 187 PRO A CA 1
ATOM 1358 C C . PRO A 1 187 ? 17.455 -11.518 -18.897 1.00 98.44 187 PRO A C 1
ATOM 1360 O O . PRO A 1 187 ? 16.574 -12.349 -18.676 1.00 98.44 187 PRO A O 1
ATOM 1363 N N . LEU A 1 188 ? 18.400 -11.733 -19.816 1.00 98.00 188 LEU A N 1
ATOM 1364 C CA . LEU A 1 188 ? 18.456 -12.922 -20.680 1.00 98.00 188 LEU A CA 1
ATOM 1365 C C . LEU A 1 188 ? 18.387 -14.242 -19.898 1.00 98.00 188 LEU A C 1
ATOM 1367 O O . LEU A 1 188 ? 17.796 -15.208 -20.380 1.00 98.00 188 LEU A O 1
ATOM 1371 N N . GLY A 1 189 ? 18.951 -14.277 -18.686 1.00 97.31 189 GLY A N 1
ATOM 1372 C CA . GLY A 1 189 ? 18.916 -15.450 -17.808 1.00 97.31 189 GLY A CA 1
ATOM 1373 C C . GLY A 1 189 ? 17.503 -15.927 -17.451 1.00 97.31 189 GLY A C 1
ATOM 1374 O O . GLY A 1 189 ? 17.318 -17.115 -17.198 1.00 97.31 189 GLY A O 1
ATOM 1375 N N . ASP A 1 190 ? 16.506 -15.042 -17.501 1.00 98.12 190 ASP A N 1
ATOM 1376 C CA . ASP A 1 190 ? 15.113 -15.366 -17.188 1.00 98.12 190 ASP A CA 1
ATOM 1377 C C . ASP A 1 190 ? 14.276 -15.730 -18.416 1.00 98.12 190 ASP A C 1
ATOM 1379 O O . ASP A 1 190 ? 13.130 -16.143 -18.257 1.00 98.12 190 ASP A O 1
ATOM 1383 N N . ARG A 1 191 ? 14.810 -15.629 -19.641 1.00 97.81 191 ARG A N 1
ATOM 1384 C CA . ARG A 1 191 ? 14.042 -15.862 -20.879 1.00 97.81 191 ARG A CA 1
ATOM 1385 C C . ARG A 1 191 ? 13.347 -17.223 -20.890 1.00 97.81 191 ARG A C 1
ATOM 1387 O O . ARG A 1 191 ? 12.171 -17.320 -21.232 1.00 97.81 191 ARG A O 1
ATOM 1394 N N . ASP A 1 192 ? 14.066 -18.280 -20.524 1.00 96.75 192 ASP A N 1
ATOM 1395 C CA . ASP A 1 192 ? 13.525 -19.639 -20.573 1.00 96.75 192 ASP A CA 1
ATOM 1396 C C . ASP A 1 192 ? 12.517 -19.877 -19.433 1.00 96.75 192 ASP A C 1
ATOM 1398 O O . ASP A 1 192 ? 11.496 -20.533 -19.640 1.00 96.75 192 ASP A O 1
ATOM 1402 N N . ALA A 1 193 ? 12.743 -19.281 -18.255 1.00 96.31 193 ALA A N 1
ATOM 1403 C CA . ALA A 1 193 ? 11.778 -19.295 -17.154 1.00 96.31 193 ALA A CA 1
ATOM 1404 C C . ALA A 1 193 ? 10.496 -18.525 -17.513 1.00 96.31 193 ALA A C 1
ATOM 1406 O O . ALA A 1 193 ? 9.398 -18.971 -17.192 1.00 96.31 193 ALA A O 1
ATOM 1407 N N . LEU A 1 194 ? 10.633 -17.418 -18.245 1.00 96.62 194 LEU A N 1
ATOM 1408 C CA . LEU A 1 194 ? 9.535 -16.611 -18.766 1.00 96.62 194 LEU A CA 1
ATOM 1409 C C . LEU A 1 194 ? 8.719 -17.358 -19.842 1.00 96.62 194 LEU A C 1
ATOM 1411 O O . LEU A 1 194 ? 7.515 -17.155 -19.948 1.00 96.62 194 LEU A O 1
ATOM 1415 N N . ARG A 1 195 ? 9.328 -18.272 -20.611 1.00 94.75 195 ARG A N 1
ATOM 1416 C CA . ARG A 1 195 ? 8.590 -19.184 -21.516 1.00 94.75 195 ARG A CA 1
ATOM 1417 C C . ARG A 1 195 ? 7.887 -20.319 -20.785 1.00 94.75 195 ARG A C 1
ATOM 1419 O O . ARG A 1 195 ? 6.861 -20.808 -21.245 1.00 94.75 195 ARG A O 1
ATOM 1426 N N . ALA A 1 196 ? 8.481 -20.787 -19.692 1.00 93.25 196 ALA A N 1
ATOM 1427 C CA . ALA A 1 196 ? 8.044 -21.967 -18.952 1.00 93.25 196 ALA A CA 1
ATOM 1428 C C . ALA A 1 196 ? 7.343 -21.613 -17.630 1.00 93.25 196 ALA A C 1
ATOM 1430 O O . ALA A 1 196 ? 7.346 -22.421 -16.695 1.00 93.25 196 ALA A O 1
ATOM 1431 N N . MET A 1 197 ? 6.759 -20.413 -17.536 1.00 93.25 197 MET A N 1
ATOM 1432 C CA . MET A 1 197 ? 6.033 -19.965 -16.349 1.00 93.25 197 MET A CA 1
ATOM 1433 C C . MET A 1 197 ? 4.936 -20.969 -16.005 1.00 93.25 197 MET A C 1
ATOM 1435 O O . MET A 1 197 ? 4.154 -21.376 -16.859 1.00 93.25 197 MET A O 1
ATOM 1439 N N . THR A 1 198 ? 4.863 -21.365 -14.738 1.00 86.75 198 THR A N 1
ATOM 1440 C CA . THR A 1 198 ? 3.821 -22.289 -14.260 1.00 86.75 198 THR A CA 1
ATOM 1441 C C . THR A 1 198 ? 2.662 -21.562 -13.587 1.00 86.75 198 THR A C 1
ATOM 1443 O O . THR A 1 198 ? 1.569 -22.112 -13.497 1.00 86.75 198 THR A O 1
ATOM 1446 N N . GLY A 1 199 ? 2.887 -20.324 -13.134 1.00 83.75 199 GLY A N 1
ATOM 1447 C CA . GLY A 1 199 ? 1.871 -19.488 -12.494 1.00 83.75 199 GLY A CA 1
ATOM 1448 C C . GLY A 1 199 ? 0.966 -18.728 -13.467 1.00 83.75 199 GLY A C 1
ATOM 1449 O O . GLY A 1 199 ? -0.069 -18.217 -13.050 1.00 83.75 199 GLY A O 1
ATOM 1450 N N . PHE A 1 200 ? 1.339 -18.652 -14.747 1.00 94.94 200 PHE A N 1
ATOM 1451 C CA . PHE A 1 200 ? 0.652 -17.853 -15.760 1.00 94.94 200 PHE A CA 1
ATOM 1452 C C . PHE A 1 200 ? 0.609 -18.598 -17.091 1.00 94.94 200 PHE A C 1
ATOM 1454 O O . PHE A 1 200 ? 1.574 -19.258 -17.463 1.00 94.94 200 PHE A O 1
ATOM 1461 N N . GLU A 1 201 ? -0.500 -18.470 -17.819 1.00 92.56 201 GLU A N 1
ATOM 1462 C CA . GLU A 1 201 ? -0.686 -19.147 -19.111 1.00 92.56 201 GLU A CA 1
ATOM 1463 C C . GLU A 1 201 ? 0.064 -18.468 -20.273 1.00 92.56 201 GLU A C 1
ATOM 1465 O O . GLU A 1 201 ? 0.268 -19.095 -21.309 1.00 92.56 201 GLU A O 1
ATOM 1470 N N . SER A 1 202 ? 0.430 -17.189 -20.130 1.00 96.19 202 SER A N 1
ATOM 1471 C CA . SER A 1 202 ? 1.065 -16.366 -21.173 1.00 96.19 202 SER A CA 1
ATOM 1472 C C . SER A 1 202 ? 1.683 -15.090 -20.593 1.00 96.19 202 SER A C 1
ATOM 1474 O O . SER A 1 202 ? 1.409 -14.735 -19.439 1.00 96.19 202 SER A O 1
ATOM 1476 N N . LEU A 1 203 ? 2.448 -14.345 -21.403 1.00 97.88 203 LEU A N 1
ATOM 1477 C CA . LEU A 1 203 ? 2.925 -13.007 -21.024 1.00 97.88 203 LEU A CA 1
ATOM 1478 C C . LEU A 1 203 ? 1.765 -12.032 -20.813 1.00 97.88 203 LEU A C 1
ATOM 1480 O O . LEU A 1 203 ? 1.818 -11.199 -19.911 1.00 97.88 203 LEU A O 1
ATOM 1484 N N . TYR A 1 204 ? 0.682 -12.164 -21.587 1.00 97.50 204 TYR A N 1
ATOM 1485 C CA . TYR A 1 204 ? -0.549 -11.414 -21.329 1.00 97.50 204 TYR A CA 1
ATOM 1486 C C . TYR A 1 204 ? -1.110 -11.724 -19.936 1.00 97.50 204 TYR A C 1
ATOM 1488 O O . TYR A 1 204 ? -1.439 -10.802 -19.197 1.00 97.50 204 TYR A O 1
ATOM 1496 N N . GLY A 1 205 ? -1.186 -13.003 -19.554 1.00 97.44 205 GLY A N 1
ATOM 1497 C CA . GLY A 1 205 ? -1.674 -13.416 -18.237 1.00 97.44 205 GLY A CA 1
ATOM 1498 C C . GLY A 1 205 ? -0.835 -12.855 -17.085 1.00 97.44 205 GLY A C 1
ATOM 1499 O O . GLY A 1 205 ? -1.402 -12.355 -16.113 1.00 97.44 205 GLY A O 1
ATOM 1500 N N . LEU A 1 206 ? 0.496 -12.881 -17.225 1.00 97.88 206 LEU A N 1
ATOM 1501 C CA . LEU A 1 206 ? 1.437 -12.279 -16.276 1.00 97.88 206 LEU A CA 1
ATOM 1502 C C . LEU A 1 206 ? 1.192 -10.770 -16.120 1.00 97.88 206 LEU A C 1
ATOM 1504 O O . LEU A 1 206 ? 0.961 -10.291 -15.010 1.00 97.88 206 LEU A O 1
ATOM 1508 N N . MET A 1 207 ? 1.209 -10.020 -17.226 1.00 98.31 207 MET A N 1
ATOM 1509 C CA . MET A 1 207 ? 1.065 -8.560 -17.180 1.00 98.31 207 MET A CA 1
ATOM 1510 C C . MET A 1 207 ? -0.325 -8.147 -16.689 1.00 98.31 207 MET A C 1
ATOM 1512 O O . MET A 1 207 ? -0.442 -7.286 -15.823 1.00 98.31 207 MET A O 1
ATOM 1516 N N . ASN A 1 208 ? -1.379 -8.831 -17.141 1.00 97.38 208 ASN A N 1
ATOM 1517 C CA . ASN A 1 208 ? -2.749 -8.581 -16.698 1.00 97.38 208 ASN A CA 1
ATOM 1518 C C . ASN A 1 208 ? -2.934 -8.827 -15.188 1.00 97.38 208 ASN A C 1
ATOM 1520 O O . ASN A 1 208 ? -3.688 -8.109 -14.530 1.00 97.38 208 ASN A O 1
ATOM 1524 N N . TYR A 1 209 ? -2.250 -9.822 -14.615 1.00 98.00 209 TYR A N 1
ATOM 1525 C CA . TYR A 1 209 ? -2.257 -10.038 -13.168 1.00 98.00 209 TYR A CA 1
ATOM 1526 C C . TYR A 1 209 ? -1.654 -8.846 -12.415 1.00 98.00 209 TYR A C 1
ATOM 1528 O O . TYR A 1 209 ? -2.296 -8.327 -11.500 1.00 98.00 209 TYR A O 1
ATOM 1536 N N . TYR A 1 210 ? -0.479 -8.357 -12.820 1.00 98.19 210 TYR A N 1
ATOM 1537 C CA . TYR A 1 210 ? 0.138 -7.202 -12.163 1.00 98.19 210 TYR A CA 1
ATOM 1538 C C . TYR A 1 210 ? -0.639 -5.903 -12.380 1.00 98.19 210 TYR A C 1
ATOM 1540 O O . TYR A 1 210 ? -0.828 -5.155 -11.422 1.00 98.19 210 TYR A O 1
ATOM 1548 N N . ASP A 1 211 ? -1.152 -5.664 -13.586 1.00 97.62 211 ASP A N 1
ATOM 1549 C CA . ASP A 1 211 ? -1.924 -4.462 -13.905 1.00 97.62 211 ASP A CA 1
ATOM 1550 C C . ASP A 1 211 ? -3.217 -4.376 -13.085 1.00 97.62 211 ASP A C 1
ATOM 1552 O O . ASP A 1 211 ? -3.523 -3.327 -12.514 1.00 97.62 211 ASP A O 1
ATOM 1556 N N . TRP A 1 212 ? -3.962 -5.480 -12.979 1.00 95.75 212 TRP A N 1
ATOM 1557 C CA . TRP A 1 212 ? -5.322 -5.449 -12.432 1.00 95.75 212 TRP A CA 1
ATOM 1558 C C . TRP A 1 212 ? -5.459 -6.088 -11.056 1.00 95.75 212 TRP A C 1
ATOM 1560 O O . TRP A 1 212 ? -6.144 -5.536 -10.197 1.00 95.75 212 TRP A O 1
ATOM 1570 N N . SER A 1 213 ? -4.826 -7.241 -10.830 1.00 97.31 213 SER A N 1
ATOM 1571 C CA . SER A 1 213 ? -4.964 -7.968 -9.560 1.00 97.31 213 SER A CA 1
ATOM 1572 C C . SER A 1 213 ? -4.043 -7.417 -8.475 1.00 97.31 213 SER A C 1
ATOM 1574 O O . SER A 1 213 ? -4.404 -7.487 -7.306 1.00 97.31 213 SER A O 1
ATOM 1576 N N . VAL A 1 214 ? -2.891 -6.846 -8.849 1.00 98.56 214 VAL A N 1
ATOM 1577 C CA . VAL A 1 214 ? -1.924 -6.267 -7.903 1.00 98.56 214 VAL A CA 1
ATOM 1578 C C . VAL A 1 214 ? -2.043 -4.744 -7.864 1.00 98.56 214 VAL A C 1
ATOM 1580 O O . VAL A 1 214 ? -2.632 -4.195 -6.938 1.00 98.56 214 VAL A O 1
ATOM 1583 N N . ILE A 1 215 ? -1.541 -4.047 -8.887 1.00 98.56 215 ILE A N 1
ATOM 1584 C CA . ILE A 1 215 ? -1.430 -2.582 -8.895 1.00 98.56 215 ILE A CA 1
ATOM 1585 C C . ILE A 1 215 ? -2.816 -1.932 -8.912 1.00 98.56 215 ILE A C 1
ATOM 1587 O O . ILE A 1 215 ? -3.091 -1.055 -8.097 1.00 98.56 215 ILE A O 1
ATOM 1591 N N . GLY A 1 216 ? -3.721 -2.416 -9.766 1.00 97.56 216 GLY A N 1
ATOM 1592 C CA . GLY A 1 216 ? -5.113 -1.967 -9.784 1.00 97.56 216 GLY A CA 1
ATOM 1593 C C . GLY A 1 216 ? -5.848 -2.205 -8.460 1.00 97.56 216 GLY A C 1
ATOM 1594 O O . GLY A 1 216 ? -6.662 -1.375 -8.060 1.00 97.56 216 GLY A O 1
ATOM 1595 N N . SER A 1 217 ? -5.533 -3.291 -7.742 1.00 97.38 217 SER A N 1
ATOM 1596 C CA . SER A 1 217 ? -6.084 -3.531 -6.404 1.00 97.38 217 SER A CA 1
ATOM 1597 C C . SER A 1 217 ? -5.535 -2.538 -5.383 1.00 97.38 217 SER A C 1
ATOM 1599 O O . SER A 1 217 ? -6.304 -2.006 -4.589 1.00 97.38 217 SER A O 1
ATOM 1601 N N . TYR A 1 218 ? -4.233 -2.250 -5.400 1.00 98.62 218 TYR A N 1
ATOM 1602 C CA . TYR A 1 218 ? -3.631 -1.277 -4.485 1.00 98.62 218 TYR A CA 1
ATOM 1603 C C . TYR A 1 218 ? -4.176 0.134 -4.720 1.00 98.62 218 TYR A C 1
ATOM 1605 O O . TYR A 1 218 ? -4.592 0.782 -3.759 1.00 98.62 218 TYR A O 1
ATOM 1613 N N . ASP A 1 219 ? -4.281 0.557 -5.985 1.00 98.50 219 ASP A N 1
ATOM 1614 C CA . ASP A 1 219 ? -4.954 1.799 -6.383 1.00 98.50 219 ASP A CA 1
ATOM 1615 C C . ASP A 1 219 ? -6.359 1.891 -5.777 1.00 98.50 219 ASP A C 1
ATOM 1617 O O . ASP A 1 219 ? -6.696 2.871 -5.108 1.00 98.50 219 ASP A O 1
ATOM 1621 N N . ASP A 1 220 ? -7.169 0.847 -5.971 1.00 97.62 220 ASP A N 1
ATOM 1622 C CA . ASP A 1 220 ? -8.536 0.796 -5.464 1.00 97.62 220 ASP A CA 1
ATOM 1623 C C . ASP A 1 220 ? -8.576 0.844 -3.932 1.00 97.62 220 ASP A C 1
ATOM 1625 O O . ASP A 1 220 ? -9.375 1.591 -3.362 1.00 97.62 220 ASP A O 1
ATOM 1629 N N . GLN A 1 221 ? -7.704 0.090 -3.257 1.00 97.38 221 GLN A N 1
ATOM 1630 C CA . GLN A 1 221 ? -7.641 0.002 -1.797 1.00 97.38 221 GLN A CA 1
ATOM 1631 C C . GLN A 1 221 ? -7.327 1.351 -1.142 1.00 97.38 221 GLN A C 1
ATOM 1633 O O . GLN A 1 221 ? -7.936 1.670 -0.122 1.00 97.38 221 GLN A O 1
ATOM 1638 N N . ILE A 1 222 ? -6.464 2.182 -1.735 1.00 97.62 222 ILE A N 1
ATOM 1639 C CA . ILE A 1 222 ? -6.210 3.548 -1.239 1.00 97.62 222 ILE A CA 1
ATOM 1640 C C . ILE A 1 222 ? -7.180 4.595 -1.819 1.00 97.62 222 ILE A C 1
ATOM 1642 O O . ILE A 1 222 ? -7.056 5.793 -1.549 1.00 97.62 222 ILE A O 1
ATOM 1646 N N . GLY A 1 223 ? -8.184 4.165 -2.586 1.00 97.81 223 GLY A N 1
ATOM 1647 C CA . GLY A 1 223 ? -9.275 5.005 -3.073 1.00 97.81 223 GLY A CA 1
ATOM 1648 C C . GLY A 1 223 ? -8.942 5.855 -4.298 1.00 97.81 223 GLY A C 1
ATOM 1649 O O . GLY A 1 223 ? -9.548 6.917 -4.445 1.00 97.81 223 GLY A O 1
ATOM 1650 N N . LEU A 1 224 ? -8.001 5.417 -5.140 1.00 98.12 224 LEU A N 1
ATOM 1651 C CA . LEU A 1 224 ? -7.713 6.024 -6.440 1.00 98.12 224 LEU A CA 1
ATOM 1652 C C . LEU A 1 224 ? -8.610 5.445 -7.539 1.00 98.12 224 LEU A C 1
ATOM 1654 O O . LEU A 1 224 ? -8.976 4.270 -7.517 1.00 98.12 224 LEU A O 1
ATOM 1658 N N . ALA A 1 225 ? -8.950 6.265 -8.531 1.00 96.81 225 ALA A N 1
ATOM 1659 C CA . ALA A 1 225 ? -9.752 5.851 -9.678 1.00 96.81 225 ALA A CA 1
ATOM 1660 C C . ALA A 1 225 ? -9.358 6.601 -10.956 1.00 96.81 225 ALA A C 1
ATOM 1662 O O . ALA A 1 225 ? -8.828 7.704 -10.901 1.00 96.81 225 ALA A O 1
ATOM 1663 N N . VAL A 1 226 ? -9.665 6.029 -12.124 1.00 94.56 226 VAL A N 1
ATOM 1664 C CA . VAL A 1 226 ? -9.408 6.668 -13.434 1.00 94.56 226 VAL A CA 1
ATOM 1665 C C . VAL A 1 226 ? -10.294 7.902 -13.655 1.00 94.56 226 VAL A C 1
ATOM 1667 O O . VAL A 1 226 ? -9.867 8.876 -14.261 1.00 94.56 226 VAL A O 1
ATOM 1670 N N . ALA A 1 227 ? -11.529 7.871 -13.151 1.00 95.12 227 ALA A N 1
ATOM 1671 C CA . ALA A 1 227 ? -12.493 8.967 -13.255 1.00 95.12 227 ALA A CA 1
ATOM 1672 C C . ALA A 1 227 ? -13.121 9.255 -11.878 1.00 95.12 227 ALA A C 1
ATOM 1674 O O . ALA A 1 227 ? -14.278 8.896 -11.637 1.00 95.12 227 ALA A O 1
ATOM 1675 N N . PRO A 1 228 ? -12.349 9.820 -10.934 1.00 96.69 228 PRO A N 1
ATOM 1676 C CA . PRO A 1 228 ? -12.826 10.094 -9.586 1.00 96.69 228 PRO A CA 1
ATOM 1677 C C . PRO A 1 228 ? -13.751 11.318 -9.556 1.00 96.69 228 PRO A C 1
ATOM 1679 O O . PRO A 1 228 ? -13.733 12.165 -10.447 1.00 96.69 228 PRO A O 1
ATOM 1682 N N . ALA A 1 229 ? -14.526 11.452 -8.478 1.00 95.00 229 ALA A N 1
ATOM 1683 C CA . ALA A 1 229 ? -15.302 12.666 -8.224 1.00 95.00 229 ALA A CA 1
ATOM 1684 C C . ALA A 1 229 ? -14.414 13.859 -7.814 1.00 95.00 229 ALA A C 1
ATOM 1686 O O . ALA A 1 229 ? -14.736 14.998 -8.143 1.00 95.00 229 ALA A O 1
ATOM 1687 N N . ASN A 1 230 ? -13.302 13.594 -7.118 1.00 96.31 230 ASN A N 1
ATOM 1688 C CA . ASN A 1 230 ? -12.331 14.600 -6.688 1.00 96.31 230 ASN A CA 1
ATOM 1689 C C . ASN A 1 230 ? -11.006 14.398 -7.422 1.00 96.31 230 ASN A C 1
ATOM 1691 O O . ASN A 1 230 ? -10.538 13.270 -7.560 1.00 96.31 230 ASN A O 1
ATOM 1695 N N . SER A 1 231 ? -10.346 15.487 -7.816 1.00 95.19 231 SER A N 1
ATOM 1696 C CA . SER A 1 231 ? -9.030 15.424 -8.468 1.00 95.19 231 SER A CA 1
ATOM 1697 C C . SER A 1 231 ? -7.942 14.810 -7.580 1.00 95.19 231 SER A C 1
ATOM 1699 O O . SER A 1 231 ? -6.986 14.246 -8.094 1.00 95.19 231 SER A O 1
ATOM 1701 N N . THR A 1 232 ? -8.101 14.871 -6.256 1.00 96.44 232 THR A N 1
ATOM 1702 C CA . THR A 1 232 ? -7.172 14.292 -5.269 1.00 96.44 232 THR A CA 1
ATOM 1703 C C . THR A 1 232 ? -7.219 12.764 -5.191 1.00 96.44 232 THR A C 1
ATOM 1705 O O . THR A 1 232 ? -6.436 12.157 -4.463 1.00 96.44 232 THR A O 1
ATOM 1708 N N . ASP A 1 233 ? -8.145 12.141 -5.922 1.00 97.75 233 ASP A N 1
ATOM 1709 C CA . ASP A 1 233 ? -8.366 10.695 -5.955 1.00 97.75 233 ASP A CA 1
ATOM 1710 C C . ASP A 1 233 ? -8.083 10.112 -7.350 1.00 97.75 233 ASP A C 1
ATOM 1712 O O . ASP A 1 233 ? -8.496 8.997 -7.670 1.00 97.75 233 ASP A O 1
ATOM 1716 N N . LEU A 1 234 ? -7.400 10.874 -8.210 1.00 97.56 234 LEU A N 1
ATOM 1717 C CA . LEU A 1 234 ? -7.063 10.449 -9.563 1.00 97.56 234 LEU A CA 1
ATOM 1718 C C . LEU A 1 234 ? -5.954 9.396 -9.530 1.00 97.56 234 LEU A C 1
ATOM 1720 O O . LEU A 1 234 ? -4.911 9.586 -8.905 1.00 97.56 234 LEU A O 1
ATOM 1724 N N . LYS A 1 235 ? -6.176 8.277 -10.223 1.00 96.62 235 LYS A N 1
ATOM 1725 C CA . LYS A 1 235 ? -5.129 7.298 -10.510 1.00 96.62 235 LYS A CA 1
ATOM 1726 C C . LYS A 1 235 ? -4.112 7.954 -11.451 1.00 96.62 235 LYS A C 1
ATOM 1728 O O . LYS A 1 235 ? -4.503 8.355 -12.547 1.00 96.62 235 LYS A O 1
ATOM 1733 N N . PRO A 1 236 ? -2.834 8.058 -11.059 1.00 95.06 236 PRO A N 1
ATOM 1734 C CA . PRO A 1 236 ? -1.825 8.661 -11.914 1.00 95.06 236 PRO A CA 1
ATOM 1735 C C . PRO A 1 236 ? -1.395 7.703 -13.036 1.00 95.06 236 PRO A C 1
ATOM 1737 O O . PRO A 1 236 ? -1.526 6.481 -12.921 1.00 95.06 236 PRO A O 1
ATOM 1740 N N . SER A 1 237 ? -0.889 8.273 -14.131 1.00 94.69 237 SER A N 1
ATOM 1741 C CA . SER A 1 237 ? -0.528 7.534 -15.353 1.00 94.69 237 SER A CA 1
ATOM 1742 C C . SER A 1 237 ? 0.855 6.881 -15.312 1.00 94.69 237 SER A C 1
ATOM 1744 O O . SER A 1 237 ? 1.206 6.136 -16.223 1.00 94.69 237 SER A O 1
ATOM 1746 N N . ASN A 1 238 ? 1.660 7.172 -14.290 1.00 95.00 238 ASN A N 1
ATOM 1747 C CA . ASN A 1 238 ? 2.998 6.616 -14.143 1.00 95.00 238 ASN A CA 1
ATOM 1748 C C . ASN A 1 238 ? 2.955 5.097 -13.908 1.00 95.00 238 ASN A C 1
ATOM 1750 O O . ASN A 1 238 ? 2.128 4.583 -13.143 1.00 95.00 238 ASN A O 1
ATOM 1754 N N . LYS A 1 239 ? 3.883 4.387 -14.558 1.00 97.62 239 LYS A N 1
ATOM 1755 C CA . LYS A 1 239 ? 4.033 2.935 -14.462 1.00 97.62 239 LYS A CA 1
ATOM 1756 C C . LYS A 1 239 ? 5.175 2.560 -13.525 1.00 97.62 239 LYS A C 1
ATOM 1758 O O . LYS A 1 239 ? 6.232 3.183 -13.545 1.00 97.62 239 LYS A O 1
ATOM 1763 N N . PHE A 1 240 ? 4.998 1.489 -12.756 1.00 98.69 240 PHE A N 1
ATOM 1764 C CA . PHE A 1 240 ? 6.079 0.883 -11.978 1.00 98.69 240 PHE A CA 1
ATOM 1765 C C . PHE A 1 240 ? 7.147 0.312 -12.914 1.00 98.69 240 PHE A C 1
ATOM 1767 O O . PHE A 1 240 ? 6.830 -0.497 -13.776 1.00 98.69 240 PHE A O 1
ATOM 1774 N N . PHE A 1 241 ? 8.412 0.666 -12.716 1.00 98.81 241 PHE A N 1
ATOM 1775 C CA . PHE A 1 241 ? 9.546 0.012 -13.357 1.00 98.81 241 PHE A CA 1
ATOM 1776 C C . PHE A 1 241 ? 10.103 -1.052 -12.418 1.00 98.81 241 PHE A C 1
ATOM 1778 O O . PHE A 1 241 ? 10.357 -0.771 -11.245 1.00 98.81 241 PHE A O 1
ATOM 1785 N N . ILE A 1 242 ? 10.228 -2.275 -12.922 1.00 98.75 242 ILE A N 1
ATOM 1786 C CA . ILE A 1 242 ? 10.591 -3.463 -12.151 1.00 98.75 242 ILE A CA 1
ATOM 1787 C C . ILE A 1 242 ? 11.779 -4.143 -12.828 1.00 98.75 242 ILE A C 1
ATOM 1789 O O . ILE A 1 242 ? 11.787 -4.317 -14.048 1.00 98.75 242 ILE A O 1
ATOM 1793 N N . ARG A 1 243 ? 12.777 -4.547 -12.042 1.00 98.38 243 ARG A N 1
ATOM 1794 C CA . ARG A 1 243 ? 13.989 -5.201 -12.547 1.00 98.38 243 ARG A CA 1
ATOM 1795 C C . ARG A 1 243 ? 14.633 -6.110 -11.508 1.00 98.38 243 ARG A C 1
ATOM 1797 O O . ARG A 1 243 ? 14.351 -6.028 -10.315 1.00 98.38 243 ARG A O 1
ATOM 1804 N N . ALA A 1 244 ? 15.538 -6.950 -11.985 1.00 98.38 244 ALA A N 1
ATOM 1805 C CA . ALA A 1 244 ? 16.529 -7.599 -11.142 1.00 98.38 244 ALA A CA 1
ATOM 1806 C C . ALA A 1 244 ? 17.647 -6.608 -10.756 1.00 98.38 244 ALA A C 1
ATOM 1808 O O . ALA A 1 244 ? 17.878 -5.613 -11.452 1.00 98.38 244 ALA A O 1
ATOM 1809 N N . ASP A 1 245 ? 18.322 -6.875 -9.643 1.00 98.06 245 ASP A N 1
ATOM 1810 C CA . ASP A 1 245 ? 19.455 -6.093 -9.160 1.00 98.06 245 ASP A CA 1
ATOM 1811 C C . ASP A 1 245 ? 20.491 -6.969 -8.441 1.00 98.06 245 ASP A C 1
ATOM 1813 O O . ASP A 1 245 ? 20.337 -7.309 -7.268 1.00 98.06 245 ASP A O 1
ATOM 1817 N N . ILE A 1 246 ? 21.572 -7.333 -9.132 1.00 97.69 246 ILE A N 1
ATOM 1818 C CA . ILE A 1 246 ? 22.626 -8.206 -8.594 1.00 97.69 246 ILE A CA 1
ATOM 1819 C C . ILE A 1 246 ? 23.234 -7.639 -7.306 1.00 97.69 246 ILE A C 1
ATOM 1821 O O . ILE A 1 246 ? 23.472 -8.410 -6.373 1.00 97.69 246 ILE A O 1
ATOM 1825 N N . SER A 1 247 ? 23.442 -6.323 -7.234 1.00 96.19 247 SER A N 1
ATOM 1826 C CA . SER A 1 247 ? 24.041 -5.652 -6.073 1.00 96.19 247 SER A CA 1
ATOM 1827 C C . SER A 1 247 ? 23.019 -5.107 -5.070 1.00 96.19 247 SER A C 1
ATOM 1829 O O . SER A 1 247 ? 23.383 -4.310 -4.202 1.00 96.19 247 SER A O 1
ATOM 1831 N N . GLY A 1 248 ? 21.758 -5.540 -5.156 1.00 93.81 248 GLY A N 1
ATOM 1832 C CA . GLY A 1 248 ? 20.703 -5.135 -4.229 1.00 93.81 248 GLY A CA 1
ATOM 1833 C C . GLY A 1 248 ? 21.046 -5.432 -2.764 1.00 93.81 248 GLY A C 1
ATOM 1834 O O . GLY A 1 248 ? 21.704 -6.421 -2.437 1.00 93.81 248 GLY A O 1
ATOM 1835 N N . THR A 1 249 ? 20.605 -4.561 -1.855 1.00 83.31 249 THR A N 1
ATOM 1836 C CA . THR A 1 249 ? 21.011 -4.591 -0.437 1.00 83.31 249 THR A CA 1
ATOM 1837 C C . THR A 1 249 ? 20.160 -5.503 0.450 1.00 83.31 249 THR A C 1
ATOM 1839 O O . THR A 1 249 ? 20.580 -5.837 1.556 1.00 83.31 249 THR A O 1
ATOM 1842 N N . GLU A 1 250 ? 18.978 -5.911 -0.017 1.00 89.06 250 GLU A N 1
ATOM 1843 C CA . GLU A 1 250 ? 17.995 -6.713 0.736 1.00 89.06 250 GLU A CA 1
ATOM 1844 C C . GLU A 1 250 ? 17.494 -7.903 -0.096 1.00 89.06 250 GLU A C 1
ATOM 1846 O O . GLU A 1 250 ? 18.149 -8.275 -1.056 1.00 89.06 250 GLU A O 1
ATOM 1851 N N . GLY A 1 251 ? 16.378 -8.559 0.238 1.00 92.12 251 GLY A N 1
ATOM 1852 C CA . GLY A 1 251 ? 15.796 -9.585 -0.648 1.00 92.12 251 GLY A CA 1
ATOM 1853 C C . GLY A 1 251 ? 15.123 -8.976 -1.886 1.00 92.12 251 GLY A C 1
ATOM 1854 O O . GLY A 1 251 ? 15.271 -9.465 -3.004 1.00 92.12 251 GLY A O 1
ATOM 1855 N N . ALA A 1 252 ? 14.392 -7.888 -1.671 1.00 96.94 252 ALA A N 1
ATOM 1856 C CA . ALA A 1 252 ? 13.763 -7.057 -2.684 1.00 96.94 252 ALA A CA 1
ATOM 1857 C C . ALA A 1 252 ? 13.468 -5.696 -2.058 1.00 96.94 252 ALA A C 1
ATOM 1859 O O . ALA A 1 252 ? 13.251 -5.623 -0.850 1.00 96.94 252 ALA A O 1
ATOM 1860 N N . TYR A 1 253 ? 13.436 -4.639 -2.856 1.00 97.56 253 TYR A N 1
ATOM 1861 C CA . TYR A 1 253 ? 13.287 -3.285 -2.340 1.00 97.56 253 TYR A CA 1
ATOM 1862 C C . TYR A 1 253 ? 12.513 -2.391 -3.314 1.00 97.56 253 TYR A C 1
ATOM 1864 O O . TYR A 1 253 ? 12.437 -2.649 -4.518 1.00 97.56 253 TYR A O 1
ATOM 1872 N N . TYR A 1 254 ? 11.924 -1.334 -2.769 1.00 97.75 254 TYR A N 1
ATOM 1873 C CA . TYR A 1 254 ? 11.267 -0.267 -3.514 1.00 97.75 254 TYR A CA 1
ATOM 1874 C C . TYR A 1 254 ? 12.047 1.029 -3.282 1.00 97.75 254 TYR A C 1
ATOM 1876 O O . TYR A 1 254 ? 12.381 1.348 -2.142 1.00 97.75 254 TYR A O 1
ATOM 1884 N N . THR A 1 255 ? 12.341 1.765 -4.348 1.00 95.75 255 THR A N 1
ATOM 1885 C CA . THR A 1 255 ? 12.909 3.122 -4.292 1.00 95.75 255 THR A CA 1
ATOM 1886 C C . THR A 1 255 ? 11.984 4.091 -5.009 1.00 95.75 255 THR A C 1
ATOM 1888 O O . THR A 1 255 ? 10.977 3.681 -5.573 1.00 95.75 255 THR A O 1
ATOM 1891 N N . ASP A 1 256 ? 12.348 5.370 -5.056 1.00 92.19 256 ASP A N 1
ATOM 1892 C CA . ASP A 1 256 ? 11.608 6.351 -5.853 1.00 92.19 256 ASP A CA 1
ATOM 1893 C C . ASP A 1 256 ? 11.703 6.113 -7.371 1.00 92.19 256 ASP A C 1
ATOM 1895 O O . ASP A 1 256 ? 10.948 6.729 -8.126 1.00 92.19 256 ASP A O 1
ATOM 1899 N N . TYR A 1 257 ? 12.611 5.238 -7.822 1.00 96.12 257 TYR A N 1
ATOM 1900 C CA . TYR A 1 257 ? 12.907 5.013 -9.237 1.00 96.12 257 TYR A CA 1
ATOM 1901 C C . TYR A 1 257 ? 12.559 3.603 -9.723 1.00 96.12 257 TYR A C 1
ATOM 1903 O O . TYR A 1 257 ? 12.262 3.438 -10.903 1.00 96.12 257 TYR A O 1
ATOM 1911 N N . TRP A 1 258 ? 12.606 2.564 -8.886 1.00 97.75 258 TRP A N 1
ATOM 1912 C CA . TRP A 1 258 ? 12.252 1.206 -9.316 1.00 97.75 258 TRP A CA 1
ATOM 1913 C C . TRP A 1 258 ? 11.915 0.262 -8.167 1.00 97.75 258 TRP A C 1
ATOM 1915 O O . TRP A 1 258 ? 12.230 0.494 -7.002 1.00 97.75 258 TRP A O 1
ATOM 1925 N N . VAL A 1 259 ? 11.299 -0.858 -8.540 1.00 98.44 259 VAL A N 1
ATOM 1926 C CA . VAL A 1 259 ? 11.261 -2.082 -7.738 1.00 98.44 259 VAL A CA 1
ATOM 1927 C C . VAL A 1 259 ? 12.436 -2.965 -8.154 1.00 98.44 259 VAL A C 1
ATOM 1929 O O . VAL A 1 259 ? 12.557 -3.317 -9.331 1.00 98.44 259 VAL A O 1
ATOM 1932 N N . GLY A 1 260 ? 13.294 -3.317 -7.198 1.00 97.81 260 GLY A N 1
ATOM 1933 C CA . GLY A 1 260 ? 14.451 -4.187 -7.403 1.00 97.81 260 GLY A CA 1
ATOM 1934 C C . GLY A 1 260 ? 14.277 -5.539 -6.715 1.00 97.81 260 GLY A C 1
ATOM 1935 O O . GLY A 1 260 ? 13.942 -5.594 -5.532 1.00 97.81 260 GLY A O 1
ATOM 1936 N N . PHE A 1 261 ? 14.534 -6.632 -7.435 1.00 98.25 261 PHE A N 1
ATOM 1937 C CA . PHE A 1 261 ? 14.693 -7.969 -6.854 1.00 98.25 261 PHE A CA 1
ATOM 1938 C C . PHE A 1 261 ? 16.171 -8.319 -6.772 1.00 98.25 261 PHE A C 1
ATOM 1940 O O . PHE A 1 261 ? 16.844 -8.366 -7.801 1.00 98.25 261 PHE A O 1
ATOM 1947 N N . THR A 1 262 ? 16.676 -8.577 -5.568 1.00 97.62 262 THR A N 1
ATOM 1948 C CA . THR A 1 262 ? 18.109 -8.793 -5.390 1.00 97.62 262 THR A CA 1
ATOM 1949 C C . THR A 1 262 ? 18.564 -10.099 -6.026 1.00 97.62 262 THR A C 1
ATOM 1951 O O . THR A 1 262 ? 17.970 -11.162 -5.828 1.00 97.62 262 THR A O 1
ATOM 1954 N N . GLY A 1 263 ? 19.664 -10.017 -6.767 1.00 97.44 263 GLY A N 1
ATOM 1955 C CA . GLY A 1 263 ? 20.198 -11.089 -7.591 1.00 97.44 263 GLY A CA 1
ATOM 1956 C C . GLY A 1 263 ? 19.971 -10.842 -9.080 1.00 97.44 263 GLY A C 1
ATOM 1957 O O . GLY A 1 263 ? 19.447 -9.821 -9.507 1.00 97.44 263 GLY A O 1
ATOM 1958 N N . ALA A 1 264 ? 20.391 -11.802 -9.900 1.00 97.38 264 ALA A N 1
ATOM 1959 C CA . ALA A 1 264 ? 20.418 -11.652 -11.356 1.00 97.38 264 ALA A CA 1
ATOM 1960 C C . ALA A 1 264 ? 19.071 -11.911 -12.056 1.00 97.38 264 ALA A C 1
ATOM 1962 O O . ALA A 1 264 ? 19.052 -11.977 -13.284 1.00 97.38 264 ALA A O 1
ATOM 1963 N N . SER A 1 265 ? 17.981 -12.116 -11.308 1.00 97.38 265 SER A N 1
ATOM 1964 C CA . SER A 1 265 ? 16.726 -12.672 -11.824 1.00 97.38 265 SER A CA 1
ATOM 1965 C C . SER A 1 265 ? 15.484 -11.972 -11.271 1.00 97.38 265 SER A C 1
ATOM 1967 O O . SER A 1 265 ? 15.426 -11.619 -10.095 1.00 97.38 265 SER A O 1
ATOM 1969 N N . ILE A 1 266 ? 14.458 -11.841 -12.112 1.00 97.00 266 ILE A N 1
ATOM 1970 C CA . ILE A 1 266 ? 13.103 -11.405 -11.753 1.00 97.00 266 ILE A CA 1
ATOM 1971 C C . ILE A 1 266 ? 12.197 -12.572 -11.325 1.00 97.00 266 ILE A C 1
ATOM 1973 O O . ILE A 1 266 ? 10.976 -12.430 -11.331 1.00 97.00 266 ILE A O 1
ATOM 1977 N N . ALA A 1 267 ? 12.750 -13.733 -10.954 1.00 95.50 267 ALA A N 1
ATOM 1978 C CA . ALA A 1 267 ? 11.988 -14.924 -10.563 1.00 95.50 267 ALA A CA 1
ATOM 1979 C C . ALA A 1 267 ? 10.828 -14.671 -9.573 1.00 95.50 267 ALA A C 1
ATOM 1981 O O . ALA A 1 267 ? 9.770 -15.288 -9.757 1.00 95.50 267 ALA A O 1
ATOM 1982 N N . PRO A 1 268 ? 10.938 -13.763 -8.574 1.00 95.00 268 PRO A N 1
ATOM 1983 C CA . PRO A 1 268 ? 9.798 -13.414 -7.731 1.00 95.00 268 PRO A CA 1
ATOM 1984 C C . PRO A 1 268 ? 8.582 -12.916 -8.518 1.00 95.00 268 PRO A C 1
ATOM 1986 O O . PRO A 1 268 ? 7.464 -13.205 -8.116 1.00 95.00 268 PRO A O 1
ATOM 1989 N N . LEU A 1 269 ? 8.767 -12.216 -9.638 1.00 95.00 269 LEU A N 1
ATOM 1990 C CA . LEU A 1 269 ? 7.677 -11.720 -10.481 1.00 95.00 269 LEU A CA 1
ATOM 1991 C C . LEU A 1 269 ? 7.000 -12.832 -11.301 1.00 95.00 269 LEU A C 1
ATOM 1993 O O . LEU A 1 269 ? 5.828 -12.745 -11.648 1.00 95.00 269 LEU A O 1
ATOM 1997 N N . LEU A 1 270 ? 7.732 -13.903 -11.612 1.00 95.19 270 LEU A N 1
ATOM 1998 C CA . LEU A 1 270 ? 7.225 -15.021 -12.418 1.00 95.19 270 LEU A CA 1
ATOM 1999 C C . LEU A 1 270 ? 6.361 -15.997 -11.604 1.00 95.19 270 LEU A C 1
ATOM 2001 O O . LEU A 1 270 ? 5.735 -16.903 -12.160 1.00 95.19 270 LEU A O 1
ATOM 2005 N N . THR A 1 271 ? 6.337 -15.828 -10.281 1.00 93.62 271 THR A N 1
ATOM 2006 C CA . THR A 1 271 ? 5.617 -16.694 -9.349 1.00 93.62 271 THR A CA 1
ATOM 2007 C C . THR A 1 271 ? 4.274 -16.067 -8.985 1.00 93.62 271 THR A C 1
ATOM 2009 O O . THR A 1 271 ? 4.214 -14.980 -8.410 1.00 93.62 271 THR A O 1
ATOM 2012 N N . TYR A 1 272 ? 3.184 -16.773 -9.295 1.00 93.94 272 TYR A N 1
ATOM 2013 C CA . TYR A 1 272 ? 1.830 -16.348 -8.937 1.00 93.94 272 TYR A CA 1
ATOM 2014 C C . TYR A 1 272 ? 1.701 -16.156 -7.420 1.00 93.94 272 TYR A C 1
ATOM 2016 O O . TYR A 1 272 ? 2.072 -17.049 -6.660 1.00 93.94 272 TYR A O 1
ATOM 2024 N N . ASN A 1 273 ? 1.177 -15.005 -6.983 1.00 94.44 273 ASN A N 1
ATOM 2025 C CA . ASN A 1 273 ? 1.090 -14.612 -5.568 1.00 94.44 273 ASN A CA 1
ATOM 2026 C C . ASN A 1 273 ? 2.421 -14.652 -4.803 1.00 94.44 273 ASN A C 1
ATOM 2028 O O . ASN A 1 273 ? 2.462 -14.952 -3.614 1.00 94.44 273 ASN A O 1
ATOM 2032 N N . SER A 1 274 ? 3.525 -14.325 -5.467 1.00 95.38 274 SER A N 1
ATOM 2033 C CA . SER A 1 274 ? 4.803 -14.114 -4.791 1.00 95.38 274 SER A CA 1
ATOM 2034 C C . SER A 1 274 ? 4.700 -13.028 -3.722 1.00 95.38 274 SER A C 1
ATOM 2036 O O . SER A 1 274 ? 4.588 -11.846 -4.054 1.00 95.38 274 SER A O 1
ATOM 2038 N N . TRP A 1 275 ? 4.799 -13.416 -2.446 1.00 97.00 275 TRP A N 1
ATOM 2039 C CA . TRP A 1 275 ? 4.809 -12.474 -1.324 1.00 97.00 275 TRP A CA 1
ATOM 2040 C C . TRP A 1 275 ? 5.841 -11.363 -1.523 1.00 97.00 275 TRP A C 1
ATOM 2042 O O . TRP A 1 275 ? 5.525 -10.189 -1.362 1.00 97.00 275 TRP A O 1
ATOM 2052 N N . THR A 1 276 ? 7.055 -11.726 -1.947 1.00 96.75 276 THR A N 1
ATOM 2053 C CA . THR A 1 276 ? 8.132 -10.770 -2.219 1.00 96.75 276 THR A CA 1
ATOM 2054 C C . THR A 1 276 ? 7.709 -9.732 -3.257 1.00 96.75 276 THR A C 1
ATOM 2056 O O . THR A 1 276 ? 7.869 -8.543 -3.018 1.00 96.75 276 THR A O 1
ATOM 2059 N N . ALA A 1 277 ? 7.116 -10.139 -4.383 1.00 97.50 277 ALA A N 1
ATOM 2060 C CA . ALA A 1 277 ? 6.668 -9.179 -5.392 1.00 97.50 277 ALA A CA 1
ATOM 2061 C C . ALA A 1 277 ? 5.499 -8.317 -4.889 1.00 97.50 277 ALA A C 1
ATOM 2063 O O . ALA A 1 277 ? 5.506 -7.099 -5.069 1.00 97.50 277 ALA A O 1
ATOM 2064 N N . LEU A 1 278 ? 4.509 -8.938 -4.242 1.00 98.56 278 LEU A N 1
ATOM 2065 C CA . LEU A 1 278 ? 3.324 -8.249 -3.738 1.00 98.56 278 LEU A CA 1
ATOM 2066 C C . LEU A 1 278 ? 3.685 -7.199 -2.682 1.00 98.56 278 LEU A C 1
ATOM 2068 O O . LEU A 1 278 ? 3.279 -6.043 -2.816 1.00 98.56 278 LEU A O 1
ATOM 2072 N N . HIS A 1 279 ? 4.460 -7.585 -1.669 1.00 98.31 279 HIS A N 1
ATOM 2073 C CA . HIS A 1 279 ? 4.860 -6.719 -0.565 1.00 98.31 279 HIS A CA 1
ATOM 2074 C C . HIS A 1 279 ? 5.757 -5.573 -1.041 1.00 98.31 279 HIS A C 1
ATOM 2076 O O . HIS A 1 279 ? 5.499 -4.420 -0.709 1.00 98.31 279 HIS A O 1
ATOM 2082 N N . THR A 1 280 ? 6.762 -5.852 -1.880 1.00 98.06 280 THR A N 1
ATOM 2083 C CA . THR A 1 280 ? 7.681 -4.809 -2.352 1.00 98.06 280 THR A CA 1
ATOM 2084 C C . THR A 1 280 ? 6.979 -3.765 -3.224 1.00 98.06 280 THR A C 1
ATOM 2086 O O . THR A 1 280 ? 7.239 -2.577 -3.064 1.00 98.06 280 THR A O 1
ATOM 2089 N N . ILE A 1 281 ? 6.042 -4.155 -4.097 1.00 98.62 281 ILE A N 1
ATOM 2090 C CA . ILE A 1 281 ? 5.238 -3.181 -4.862 1.00 98.62 281 ILE A CA 1
ATOM 2091 C C . ILE A 1 281 ? 4.337 -2.359 -3.923 1.00 98.62 281 ILE A C 1
ATOM 2093 O O . ILE A 1 281 ? 4.156 -1.159 -4.140 1.00 98.62 281 ILE A O 1
ATOM 2097 N N . ALA A 1 282 ? 3.790 -2.980 -2.872 1.00 98.50 282 ALA A N 1
ATOM 2098 C CA . ALA A 1 282 ? 2.928 -2.305 -1.903 1.00 98.50 282 ALA A CA 1
ATOM 2099 C C . ALA A 1 282 ? 3.657 -1.221 -1.089 1.00 98.50 282 ALA A C 1
ATOM 2101 O O . ALA A 1 282 ? 3.011 -0.259 -0.679 1.00 98.50 282 ALA A O 1
ATOM 2102 N N . LEU A 1 283 ? 4.982 -1.311 -0.908 1.00 97.44 283 LEU A N 1
ATOM 2103 C CA . LEU A 1 283 ? 5.769 -0.271 -0.226 1.00 97.44 283 LEU A CA 1
ATOM 2104 C C . LEU A 1 283 ? 5.611 1.108 -0.882 1.00 97.44 283 LEU A C 1
ATOM 2106 O O . LEU A 1 283 ? 5.546 2.114 -0.181 1.00 97.44 283 LEU A O 1
ATOM 2110 N N . GLY A 1 284 ? 5.453 1.164 -2.210 1.00 97.31 284 GLY A N 1
ATOM 2111 C CA . GLY A 1 284 ? 5.210 2.420 -2.923 1.00 97.31 284 GLY A CA 1
ATOM 2112 C C . GLY A 1 284 ? 3.885 3.102 -2.573 1.00 97.31 284 GLY A C 1
ATOM 2113 O O . GLY A 1 284 ? 3.689 4.266 -2.906 1.00 97.31 284 GLY A O 1
ATOM 2114 N N . TYR A 1 285 ? 2.968 2.409 -1.900 1.00 98.00 285 TYR A N 1
ATOM 2115 C CA . TYR A 1 285 ? 1.671 2.951 -1.500 1.00 98.00 285 TYR A CA 1
ATOM 2116 C C . TYR A 1 285 ? 1.653 3.498 -0.075 1.00 98.00 285 TYR A C 1
ATOM 2118 O O . TYR A 1 285 ? 0.622 4.035 0.324 1.00 98.00 285 TYR A O 1
ATOM 2126 N N . ASN A 1 286 ? 2.748 3.385 0.683 1.00 96.12 286 ASN A N 1
ATOM 2127 C CA . ASN A 1 286 ? 2.807 3.889 2.050 1.00 96.12 286 ASN A CA 1
ATOM 2128 C C . ASN A 1 286 ? 2.712 5.428 2.069 1.00 96.12 286 ASN A C 1
ATOM 2130 O O . ASN A 1 286 ? 3.589 6.094 1.521 1.00 96.12 286 ASN A O 1
ATOM 2134 N N . PRO A 1 287 ? 1.669 6.012 2.687 1.00 94.00 287 PRO A N 1
ATOM 2135 C CA . PRO A 1 287 ? 1.604 7.447 2.942 1.00 94.00 287 PRO A CA 1
ATOM 2136 C C . PRO A 1 287 ? 2.465 7.828 4.144 1.00 94.00 287 PRO A C 1
ATOM 2138 O O . PRO A 1 287 ? 2.694 7.013 5.034 1.00 94.00 287 PRO A O 1
ATOM 2141 N N . SER A 1 288 ? 2.843 9.102 4.261 1.00 92.19 288 SER A N 1
ATOM 2142 C CA . SER A 1 288 ? 3.688 9.557 5.377 1.00 92.19 288 SER A CA 1
ATOM 2143 C C . SER A 1 288 ? 3.078 9.386 6.771 1.00 92.19 288 SER A C 1
ATOM 2145 O O . SER A 1 288 ? 3.808 9.455 7.756 1.00 92.19 288 SER A O 1
ATOM 2147 N N . TYR A 1 289 ? 1.761 9.184 6.898 1.00 93.75 289 TYR A N 1
ATOM 2148 C CA . TYR A 1 289 ? 1.156 8.959 8.211 1.00 93.75 289 TYR A CA 1
ATOM 2149 C C . TYR A 1 289 ? 1.498 7.591 8.813 1.00 93.75 289 TYR A C 1
ATOM 2151 O O . TYR A 1 289 ? 1.319 7.435 10.013 1.00 93.75 289 TYR A O 1
ATOM 2159 N N . VAL A 1 290 ? 1.961 6.594 8.041 1.00 94.31 290 VAL A N 1
ATOM 2160 C CA . VAL A 1 290 ? 2.150 5.219 8.567 1.00 94.31 290 VAL A CA 1
ATOM 2161 C C . VAL A 1 290 ? 3.276 5.101 9.591 1.00 94.31 290 VAL A C 1
ATOM 2163 O O . VAL A 1 290 ? 3.375 4.069 10.238 1.00 94.31 290 VAL A O 1
ATOM 2166 N N . GLU A 1 291 ? 4.093 6.144 9.735 1.00 90.62 291 GLU A N 1
ATOM 2167 C CA . GLU A 1 291 ? 5.136 6.277 10.760 1.00 90.62 291 GLU A CA 1
ATOM 2168 C C . GLU A 1 291 ? 4.817 7.411 11.762 1.00 90.62 291 GLU A C 1
ATOM 2170 O O . GLU A 1 291 ? 5.604 7.739 12.653 1.00 90.62 291 GLU A O 1
ATOM 2175 N N . ALA A 1 292 ? 3.651 8.058 11.631 1.00 92.00 292 ALA A N 1
ATOM 2176 C CA . ALA A 1 292 ? 3.240 9.171 12.479 1.00 92.00 292 ALA A CA 1
ATOM 2177 C C . ALA A 1 292 ? 2.579 8.651 13.764 1.00 92.00 292 ALA A C 1
ATOM 2179 O O . ALA A 1 292 ? 1.364 8.459 13.829 1.00 92.00 292 ALA A O 1
ATOM 2180 N N . GLY A 1 293 ? 3.396 8.449 14.801 1.00 88.06 293 GLY A N 1
ATOM 2181 C CA . GLY A 1 293 ? 2.941 8.004 16.126 1.00 88.06 293 GLY A CA 1
ATOM 2182 C C . GLY A 1 293 ? 2.679 6.499 16.241 1.00 88.06 293 GLY A C 1
ATOM 2183 O O . GLY A 1 293 ? 2.058 6.080 17.213 1.00 88.06 293 GLY A O 1
ATOM 2184 N N . MET A 1 294 ? 3.116 5.721 15.248 1.00 91.25 294 MET A N 1
ATOM 2185 C CA . MET A 1 294 ? 2.955 4.268 15.139 1.00 91.25 294 MET A CA 1
ATOM 2186 C C . MET A 1 294 ? 3.933 3.760 14.067 1.00 91.25 294 MET A C 1
ATOM 2188 O O . MET A 1 294 ? 4.014 4.402 13.026 1.00 91.25 294 MET A O 1
ATOM 2192 N N . ASP A 1 295 ? 4.657 2.657 14.276 1.00 92.56 295 ASP A N 1
ATOM 2193 C CA . ASP A 1 295 ? 5.572 2.067 13.277 1.00 92.56 295 ASP A CA 1
ATOM 2194 C C . ASP A 1 295 ? 4.828 1.043 12.402 1.00 92.56 295 ASP A C 1
ATOM 2196 O O . ASP A 1 295 ? 4.877 -0.172 12.607 1.00 92.56 295 ASP A O 1
ATOM 2200 N N . ALA A 1 296 ? 4.045 1.543 11.441 1.00 95.62 296 ALA A N 1
ATOM 2201 C CA . ALA A 1 296 ? 3.119 0.733 10.651 1.00 95.62 296 ALA A CA 1
ATOM 2202 C C . ALA A 1 296 ? 3.484 0.618 9.165 1.00 95.62 296 ALA A C 1
ATOM 2204 O O . ALA A 1 296 ? 2.666 0.112 8.391 1.00 95.62 296 ALA A O 1
ATOM 2205 N N . ALA A 1 297 ? 4.671 1.056 8.734 1.00 95.56 297 ALA A N 1
ATOM 2206 C CA . ALA A 1 297 ? 5.056 1.046 7.320 1.00 95.56 297 ALA A CA 1
ATOM 2207 C C . ALA A 1 297 ? 5.036 -0.371 6.720 1.00 95.56 297 ALA A C 1
ATOM 2209 O O . ALA A 1 297 ? 4.371 -0.621 5.708 1.00 95.56 297 ALA A O 1
ATOM 2210 N N . ALA A 1 298 ? 5.704 -1.325 7.373 1.00 95.31 298 ALA A N 1
ATOM 2211 C CA . ALA A 1 298 ? 5.748 -2.710 6.907 1.00 95.31 298 ALA A CA 1
ATOM 2212 C C . ALA A 1 298 ? 4.370 -3.391 7.006 1.00 95.31 298 ALA A C 1
ATOM 2214 O O . ALA A 1 298 ? 3.942 -4.065 6.069 1.00 95.31 298 ALA A O 1
ATOM 2215 N N . ALA A 1 299 ? 3.637 -3.163 8.101 1.00 97.19 299 ALA A N 1
ATOM 2216 C CA . ALA A 1 299 ? 2.303 -3.728 8.310 1.00 97.19 299 ALA A CA 1
ATOM 2217 C C . ALA A 1 299 ? 1.259 -3.177 7.317 1.00 97.19 299 ALA A C 1
ATOM 2219 O O . ALA A 1 299 ? 0.377 -3.912 6.874 1.00 97.19 299 ALA A O 1
ATOM 2220 N N . THR A 1 300 ? 1.364 -1.905 6.917 1.00 97.38 300 THR A N 1
ATOM 2221 C CA . THR A 1 300 ? 0.454 -1.280 5.942 1.00 97.38 300 THR A CA 1
ATOM 2222 C C . THR A 1 300 ? 0.697 -1.814 4.530 1.00 97.38 300 THR A C 1
ATOM 2224 O O . THR A 1 300 ? -0.258 -2.186 3.847 1.00 97.38 300 THR A O 1
ATOM 2227 N N . ALA A 1 301 ? 1.957 -1.951 4.106 1.00 98.12 301 ALA A N 1
ATOM 2228 C CA . ALA A 1 301 ? 2.281 -2.605 2.837 1.00 98.12 301 ALA A CA 1
ATOM 2229 C C . ALA A 1 301 ? 1.859 -4.089 2.840 1.00 98.12 301 ALA A C 1
ATOM 2231 O O . ALA A 1 301 ? 1.277 -4.586 1.871 1.00 98.12 301 ALA A O 1
ATOM 2232 N N . ALA A 1 302 ? 2.076 -4.790 3.957 1.00 98.19 302 ALA A N 1
ATOM 2233 C CA . ALA A 1 302 ? 1.632 -6.167 4.142 1.00 98.19 302 ALA A CA 1
ATOM 2234 C C . ALA A 1 302 ? 0.102 -6.308 4.072 1.00 98.19 302 ALA A C 1
ATOM 2236 O O . ALA A 1 302 ? -0.388 -7.221 3.412 1.00 98.19 302 ALA A O 1
ATOM 2237 N N . LEU A 1 303 ? -0.664 -5.388 4.666 1.00 97.75 303 LEU A N 1
ATOM 2238 C CA . LEU A 1 303 ? -2.130 -5.358 4.587 1.00 97.75 303 LEU A CA 1
ATOM 2239 C C . LEU A 1 303 ? -2.633 -5.330 3.135 1.00 97.75 303 LEU A C 1
ATOM 2241 O O . LEU A 1 303 ? -3.585 -6.045 2.802 1.00 97.75 303 LEU A O 1
ATOM 2245 N N . LEU A 1 304 ? -2.010 -4.512 2.278 1.00 98.31 304 LEU A N 1
ATOM 2246 C CA . LEU A 1 304 ? -2.362 -4.430 0.858 1.00 98.31 304 LEU A CA 1
ATOM 2247 C C . LEU A 1 304 ? -2.055 -5.753 0.141 1.00 98.31 304 LEU A C 1
ATOM 2249 O O . LEU A 1 304 ? -2.925 -6.290 -0.548 1.00 98.31 304 LEU A O 1
ATOM 2253 N N . ALA A 1 305 ? -0.853 -6.301 0.345 1.00 98.38 305 ALA A N 1
ATOM 2254 C CA . ALA A 1 305 ? -0.403 -7.550 -0.271 1.00 98.38 305 ALA A CA 1
ATOM 2255 C C . ALA A 1 305 ? -1.251 -8.761 0.147 1.00 98.38 305 ALA A C 1
ATOM 2257 O O . ALA A 1 305 ? -1.708 -9.523 -0.705 1.00 98.38 305 ALA A O 1
ATOM 2258 N N . VAL A 1 306 ? -1.552 -8.889 1.442 1.00 97.38 306 VAL A N 1
ATOM 2259 C CA . VAL A 1 306 ? -2.449 -9.923 1.976 1.00 97.38 306 VAL A CA 1
ATOM 2260 C C . VAL A 1 306 ? -3.828 -9.818 1.329 1.00 97.38 306 VAL A C 1
ATOM 2262 O O . VAL A 1 306 ? -4.415 -10.828 0.954 1.00 97.38 306 VAL A O 1
ATOM 2265 N N . GLN A 1 307 ? -4.359 -8.608 1.131 1.00 95.50 307 GLN A N 1
ATOM 2266 C CA . GLN A 1 307 ? -5.657 -8.457 0.473 1.00 95.50 307 GLN A CA 1
ATOM 2267 C C . GLN A 1 307 ? -5.657 -9.000 -0.963 1.00 95.50 307 GLN A C 1
ATOM 2269 O O . GLN A 1 307 ? -6.672 -9.552 -1.398 1.00 95.50 307 GLN A O 1
ATOM 2274 N N . VAL A 1 308 ? -4.540 -8.870 -1.683 1.00 97.50 308 VAL A N 1
ATOM 2275 C CA . VAL A 1 308 ? -4.380 -9.468 -3.012 1.00 97.50 308 VAL A CA 1
ATOM 2276 C C . VAL A 1 308 ? -4.349 -10.987 -2.912 1.00 97.50 308 VAL A C 1
ATOM 2278 O O . VAL A 1 308 ? -5.116 -11.624 -3.626 1.00 97.50 308 VAL A O 1
ATOM 2281 N N . GLU A 1 309 ? -3.565 -11.571 -1.998 1.00 96.69 309 GLU A N 1
ATOM 2282 C CA . GLU A 1 309 ? -3.539 -13.029 -1.790 1.00 96.69 309 GLU A CA 1
ATOM 2283 C C . GLU A 1 309 ? -4.940 -13.591 -1.511 1.00 96.69 309 GLU A C 1
ATOM 2285 O O . GLU A 1 309 ? -5.349 -14.573 -2.126 1.00 96.69 309 GLU A O 1
ATOM 2290 N N . TYR A 1 310 ? -5.717 -12.950 -0.635 1.00 94.50 310 TYR A N 1
ATOM 2291 C CA . TYR A 1 310 ? -7.089 -13.383 -0.355 1.00 94.50 310 TYR A CA 1
ATOM 2292 C C . TYR A 1 310 ? -8.018 -13.212 -1.555 1.00 94.50 310 TYR A C 1
ATOM 2294 O O . TYR A 1 310 ? -8.867 -14.067 -1.804 1.00 94.50 310 TYR A O 1
ATOM 2302 N N . HIS A 1 311 ? -7.867 -12.130 -2.320 1.00 92.94 311 HIS A N 1
ATOM 2303 C CA . HIS A 1 311 ? -8.673 -11.911 -3.516 1.00 92.94 311 HIS A CA 1
ATOM 2304 C C . HIS A 1 311 ? -8.404 -12.962 -4.602 1.00 92.94 311 HIS A C 1
ATOM 2306 O O . HIS A 1 311 ? -9.336 -13.408 -5.271 1.00 92.94 311 HIS A O 1
ATOM 2312 N N . THR A 1 312 ? -7.145 -13.359 -4.776 1.00 94.31 312 THR A N 1
ATOM 2313 C CA . THR A 1 312 ? -6.700 -14.217 -5.880 1.00 94.31 312 THR A CA 1
ATOM 2314 C C . THR A 1 312 ? -6.753 -15.706 -5.532 1.00 94.31 312 THR A C 1
ATOM 2316 O O . THR A 1 312 ? -7.123 -16.515 -6.380 1.00 94.31 312 THR A O 1
ATOM 2319 N N . LEU A 1 313 ? -6.429 -16.086 -4.291 1.00 92.62 313 LEU A N 1
ATOM 2320 C CA . LEU A 1 313 ? -6.489 -17.474 -3.811 1.00 92.62 313 LEU A CA 1
ATOM 2321 C C . LEU A 1 313 ? -7.883 -17.863 -3.300 1.00 92.62 313 LEU A C 1
ATOM 2323 O O . LEU A 1 313 ? -8.269 -19.032 -3.376 1.00 92.62 313 LEU A O 1
ATOM 2327 N N . GLY A 1 314 ? -8.630 -16.896 -2.762 1.00 92.38 314 GLY A N 1
ATOM 2328 C CA . GLY A 1 314 ? -9.813 -17.133 -1.938 1.00 92.38 314 GLY A CA 1
ATOM 2329 C C . GLY A 1 314 ? -9.465 -17.531 -0.498 1.00 92.38 314 GLY A C 1
ATOM 2330 O O . GLY A 1 314 ? -8.412 -18.111 -0.231 1.00 92.38 314 GLY A O 1
ATOM 2331 N N . ASP A 1 315 ? -10.389 -17.257 0.425 1.00 88.81 315 ASP A N 1
ATOM 2332 C CA . ASP A 1 315 ? -10.178 -17.288 1.881 1.00 88.81 315 ASP A CA 1
ATOM 2333 C C . ASP A 1 315 ? -9.495 -18.568 2.389 1.00 88.81 315 ASP A C 1
ATOM 2335 O O . ASP A 1 315 ? -8.466 -18.502 3.052 1.00 88.81 315 ASP A O 1
ATOM 2339 N N . ASN A 1 316 ? -10.011 -19.751 2.030 1.00 89.31 316 ASN A N 1
ATOM 2340 C CA . ASN A 1 316 ? -9.473 -21.026 2.526 1.00 89.31 316 ASN A CA 1
ATOM 2341 C C . ASN A 1 316 ? -8.036 -21.295 2.058 1.00 89.31 316 ASN A C 1
ATOM 2343 O O . ASN A 1 316 ? -7.246 -21.883 2.792 1.00 89.31 316 ASN A O 1
ATOM 2347 N N . ALA A 1 317 ? -7.713 -20.927 0.816 1.00 92.50 317 ALA A N 1
ATOM 2348 C CA . ALA A 1 317 ? -6.374 -21.128 0.283 1.00 92.50 317 ALA A CA 1
ATOM 2349 C C . ALA A 1 317 ? -5.421 -20.063 0.836 1.00 92.50 317 ALA A C 1
ATOM 2351 O O . ALA A 1 317 ? -4.317 -20.402 1.242 1.00 92.50 317 ALA A O 1
ATOM 2352 N N . ALA A 1 318 ? -5.850 -18.807 0.955 1.00 93.12 318 ALA A N 1
ATOM 2353 C CA . ALA A 1 318 ? -5.048 -17.778 1.608 1.00 93.12 318 ALA A CA 1
ATOM 2354 C C . ALA A 1 318 ? -4.766 -18.107 3.089 1.00 93.12 318 ALA A C 1
ATOM 2356 O O . ALA A 1 318 ? -3.639 -17.944 3.543 1.00 93.12 318 ALA A O 1
ATOM 2357 N N . ASP A 1 319 ? -5.731 -18.676 3.819 1.00 90.31 319 ASP A N 1
ATOM 2358 C CA . ASP A 1 319 ? -5.516 -19.196 5.178 1.00 90.31 319 ASP A CA 1
ATOM 2359 C C . ASP A 1 319 ? -4.481 -20.340 5.223 1.00 90.31 319 ASP A C 1
ATOM 2361 O O . ASP A 1 319 ? -3.688 -20.436 6.161 1.00 90.31 319 ASP A O 1
ATOM 2365 N N . ALA A 1 320 ? -4.488 -21.223 4.220 1.00 91.00 320 ALA A N 1
ATOM 2366 C CA . ALA A 1 320 ? -3.656 -22.425 4.200 1.00 91.00 320 ALA A CA 1
ATOM 2367 C C . ALA A 1 320 ? -2.227 -22.204 3.679 1.00 91.00 320 ALA A C 1
ATOM 2369 O O . ALA A 1 320 ? -1.332 -22.952 4.065 1.00 91.00 320 ALA A O 1
ATOM 2370 N N . GLN A 1 321 ? -2.016 -21.237 2.784 1.00 92.19 321 GLN A N 1
ATOM 2371 C CA . GLN A 1 321 ? -0.732 -21.035 2.094 1.00 92.19 321 GLN A CA 1
ATOM 2372 C C . GLN A 1 321 ? -0.343 -19.564 1.873 1.00 92.19 321 GLN A C 1
ATOM 2374 O O . GLN A 1 321 ? 0.746 -19.315 1.369 1.00 92.19 321 GLN A O 1
ATOM 2379 N N . GLY A 1 322 ? -1.204 -18.596 2.202 1.00 94.56 322 GLY A N 1
ATOM 2380 C CA . GLY A 1 322 ? -0.859 -17.174 2.127 1.00 94.56 322 GLY A CA 1
ATOM 2381 C C . GLY A 1 322 ? 0.100 -16.767 3.245 1.00 94.56 322 GLY A C 1
ATOM 2382 O O . GLY A 1 322 ? 0.143 -17.399 4.307 1.00 94.56 322 GLY A O 1
ATOM 2383 N N . TRP A 1 323 ? 0.852 -15.689 3.029 1.00 96.38 323 TRP A N 1
ATOM 2384 C CA . TRP A 1 323 ? 1.940 -15.287 3.925 1.00 96.38 323 TRP A CA 1
ATOM 2385 C C . TRP A 1 323 ? 1.489 -14.979 5.360 1.00 96.38 323 TRP A C 1
ATOM 2387 O O . TRP A 1 323 ? 2.210 -15.290 6.311 1.00 96.38 323 TRP A O 1
ATOM 2397 N N . LEU A 1 324 ? 0.286 -14.407 5.529 1.00 95.06 324 LEU A N 1
ATOM 2398 C CA . LEU A 1 324 ? -0.221 -13.972 6.839 1.00 95.06 324 LEU A CA 1
ATOM 2399 C C . LEU A 1 324 ? -0.181 -15.096 7.884 1.00 95.06 324 LEU A C 1
ATOM 2401 O O . LEU A 1 324 ? 0.128 -14.857 9.050 1.00 95.06 324 LEU A O 1
ATOM 2405 N N . TRP A 1 325 ? -0.481 -16.322 7.453 1.00 92.75 325 TRP A N 1
ATOM 2406 C CA . TRP A 1 325 ? -0.578 -17.483 8.332 1.00 92.75 325 TRP A CA 1
ATOM 2407 C C . TRP A 1 325 ? 0.455 -18.558 8.033 1.00 92.75 325 TRP A C 1
ATOM 2409 O O . TRP A 1 325 ? 0.796 -19.311 8.943 1.00 92.75 325 TRP A O 1
ATOM 2419 N N . ASP A 1 326 ? 0.920 -18.657 6.784 1.00 90.62 326 ASP A N 1
ATOM 2420 C CA . ASP A 1 326 ? 1.873 -19.671 6.320 1.00 90.62 326 ASP A CA 1
ATOM 2421 C C . ASP A 1 326 ? 1.462 -21.094 6.758 1.00 90.62 326 ASP A C 1
ATOM 2423 O O . ASP A 1 326 ? 2.239 -21.860 7.327 1.00 90.62 326 ASP A O 1
ATOM 2427 N N . GLY A 1 327 ? 0.163 -21.404 6.636 1.00 89.19 327 GLY A N 1
ATOM 2428 C CA . GLY A 1 327 ? -0.440 -22.674 7.066 1.00 89.19 327 GLY A CA 1
ATOM 2429 C C . GLY A 1 327 ? -0.494 -22.916 8.584 1.00 89.19 327 GLY A C 1
ATOM 2430 O O . GLY A 1 327 ? -0.956 -23.969 9.018 1.00 89.19 327 GLY A O 1
ATOM 2431 N N . ASN A 1 328 ? -0.063 -21.954 9.403 1.00 91.25 328 ASN A N 1
ATOM 2432 C CA . ASN A 1 328 ? 0.115 -22.075 10.854 1.00 91.25 328 ASN A CA 1
ATOM 2433 C C . ASN A 1 328 ? -0.766 -21.103 11.657 1.00 91.25 328 ASN A C 1
ATOM 2435 O O . ASN A 1 328 ? -0.393 -20.657 12.743 1.00 91.25 328 ASN A O 1
ATOM 2439 N N . LYS A 1 329 ? -1.959 -20.796 11.140 1.00 89.50 329 LYS A N 1
ATOM 2440 C CA . LYS A 1 329 ? -2.890 -19.797 11.686 1.00 89.50 329 LYS A CA 1
ATOM 2441 C C . LYS A 1 329 ? -3.059 -19.832 13.206 1.00 89.50 329 LYS A C 1
ATOM 2443 O O . LYS A 1 329 ? -2.812 -18.830 13.864 1.00 89.50 329 LYS A O 1
ATOM 2448 N N . SER A 1 330 ? -3.382 -20.993 13.778 1.00 87.44 330 SER A N 1
ATOM 2449 C CA . SER A 1 330 ? -3.589 -21.129 15.228 1.00 87.44 330 SER A CA 1
ATOM 2450 C C . SER A 1 330 ? -2.355 -20.766 16.060 1.00 87.44 330 SER A C 1
ATOM 2452 O O . SER A 1 330 ? -2.487 -20.279 17.177 1.00 87.44 330 SER A O 1
ATOM 2454 N N . THR A 1 331 ? -1.154 -21.022 15.533 1.00 90.31 331 THR A N 1
ATOM 2455 C CA . THR A 1 331 ? 0.111 -20.690 16.203 1.00 90.31 331 THR A CA 1
ATOM 2456 C C . THR A 1 331 ? 0.350 -19.188 16.179 1.00 90.31 331 THR A C 1
ATOM 2458 O O . THR A 1 331 ? 0.717 -18.619 17.201 1.00 90.31 331 THR A O 1
ATOM 2461 N N . VAL A 1 332 ? 0.112 -18.546 15.032 1.00 92.12 332 VAL A N 1
ATOM 2462 C CA . VAL A 1 332 ? 0.222 -17.087 14.895 1.00 92.12 332 VAL A CA 1
ATOM 2463 C C . VAL A 1 332 ? -0.777 -16.403 15.824 1.00 92.12 332 VAL A C 1
ATOM 2465 O O . VAL A 1 332 ? -0.407 -15.497 16.559 1.00 92.12 332 VAL A O 1
ATOM 2468 N N . GLU A 1 333 ? -2.024 -16.873 15.866 1.00 89.69 333 GLU A N 1
ATOM 2469 C CA . GLU A 1 333 ? -3.042 -16.301 16.748 1.00 89.69 333 GLU A CA 1
ATOM 2470 C C . GLU A 1 333 ? -2.692 -16.436 18.232 1.00 89.69 333 GLU A C 1
ATOM 2472 O O . GLU A 1 333 ? -2.823 -15.472 18.985 1.00 89.69 333 GLU A O 1
ATOM 2477 N N . ALA A 1 334 ? -2.221 -17.614 18.652 1.00 88.38 334 ALA A N 1
ATOM 2478 C CA . ALA A 1 334 ? -1.772 -17.826 20.024 1.00 88.38 334 ALA A CA 1
ATOM 2479 C C . ALA A 1 334 ? -0.600 -16.900 20.378 1.00 88.38 334 ALA A C 1
ATOM 2481 O O . ALA A 1 334 ? -0.597 -16.308 21.451 1.00 88.38 334 ALA A O 1
ATOM 2482 N N . ALA A 1 335 ? 0.350 -16.714 19.459 1.00 91.88 335 ALA A N 1
ATOM 2483 C CA . ALA A 1 335 ? 1.496 -15.843 19.685 1.00 91.88 335 ALA A CA 1
ATOM 2484 C C . ALA A 1 335 ? 1.108 -14.359 19.792 1.00 91.88 335 ALA A C 1
ATOM 2486 O O . ALA A 1 335 ? 1.646 -13.661 20.647 1.00 91.88 335 ALA A O 1
ATOM 2487 N N . ILE A 1 336 ? 0.149 -13.884 18.985 1.00 92.00 336 ILE A N 1
ATOM 2488 C CA . ILE A 1 336 ? -0.394 -12.520 19.120 1.00 92.00 336 ILE A CA 1
ATOM 2489 C C . ILE A 1 336 ? -1.045 -12.349 20.497 1.00 92.00 336 ILE A C 1
ATOM 2491 O O . ILE A 1 336 ? -0.830 -11.338 21.161 1.00 92.00 336 ILE A O 1
ATOM 2495 N N . PHE A 1 337 ? -1.837 -13.332 20.935 1.00 90.06 337 PHE A N 1
ATOM 2496 C CA . PHE A 1 337 ? -2.510 -13.272 22.230 1.00 90.06 337 PHE A CA 1
ATOM 2497 C C . PHE A 1 337 ? -1.496 -13.231 23.376 1.00 90.06 337 PHE A C 1
ATOM 2499 O O . PHE A 1 337 ? -1.567 -12.340 24.217 1.00 90.06 337 PHE A O 1
ATOM 2506 N N . ASP A 1 338 ? -0.523 -14.142 23.369 1.00 90.25 338 ASP A N 1
ATOM 2507 C CA . ASP A 1 338 ? 0.522 -14.209 24.391 1.00 90.25 338 ASP A CA 1
ATOM 2508 C C . ASP A 1 338 ? 1.351 -12.913 24.445 1.00 90.25 338 ASP A C 1
ATOM 2510 O O . ASP A 1 338 ? 1.679 -12.447 25.536 1.00 90.25 338 ASP A O 1
ATOM 2514 N N . ALA A 1 339 ? 1.642 -12.294 23.294 1.00 92.25 339 ALA A N 1
ATOM 2515 C CA . ALA A 1 339 ? 2.343 -11.012 23.221 1.00 92.25 339 ALA A CA 1
ATOM 2516 C C . ALA A 1 339 ? 1.527 -9.872 23.862 1.00 92.25 339 ALA A C 1
ATOM 2518 O O . ALA A 1 339 ? 2.047 -9.135 24.702 1.00 92.25 339 ALA A O 1
ATOM 2519 N N . LEU A 1 340 ? 0.230 -9.769 23.546 1.00 90.94 340 LEU A N 1
ATOM 2520 C CA . LEU A 1 340 ? -0.664 -8.781 24.165 1.00 90.94 340 LEU A CA 1
ATOM 2521 C C . LEU A 1 340 ? -0.805 -8.992 25.682 1.00 90.94 340 LEU A C 1
ATOM 2523 O O . LEU A 1 340 ? -0.832 -8.024 26.439 1.00 90.94 340 LEU A O 1
ATOM 2527 N N . GLU A 1 341 ? -0.878 -10.242 26.148 1.00 88.69 341 GLU A N 1
ATOM 2528 C CA . GLU A 1 341 ? -0.930 -10.561 27.584 1.00 88.69 341 GLU A CA 1
ATOM 2529 C C . GLU A 1 341 ? 0.400 -10.287 28.302 1.00 88.69 341 GLU A C 1
ATOM 2531 O O . GLU A 1 341 ? 0.411 -9.963 29.491 1.00 88.69 341 GLU A O 1
ATOM 2536 N N . ALA A 1 342 ? 1.526 -10.371 27.589 1.00 92.62 342 ALA A N 1
ATOM 2537 C CA . ALA A 1 342 ? 2.839 -9.980 28.093 1.00 92.62 342 ALA A CA 1
ATOM 2538 C C . ALA A 1 342 ? 3.046 -8.452 28.134 1.00 92.62 342 ALA A C 1
ATOM 2540 O O . ALA A 1 342 ? 4.057 -7.992 28.671 1.00 92.62 342 ALA A O 1
ATOM 2541 N N . GLY A 1 343 ? 2.094 -7.669 27.614 1.00 92.94 343 GLY A N 1
ATOM 2542 C CA . GLY A 1 343 ? 2.162 -6.211 27.553 1.00 92.94 343 GLY A CA 1
ATOM 2543 C C . GLY A 1 343 ? 2.968 -5.674 26.370 1.00 92.94 343 GLY A C 1
ATOM 2544 O O . GLY A 1 343 ? 3.388 -4.518 26.410 1.00 92.94 343 GLY A O 1
ATOM 2545 N N . GLU A 1 344 ? 3.205 -6.487 25.335 1.00 95.31 344 GLU A N 1
ATOM 2546 C CA . GLU A 1 344 ? 3.730 -5.985 24.065 1.00 95.31 344 GLU A CA 1
ATOM 2547 C C . GLU A 1 344 ? 2.678 -5.107 23.371 1.00 95.31 344 GLU A C 1
ATOM 2549 O O . GLU A 1 344 ? 1.485 -5.415 23.359 1.00 95.31 344 GLU A O 1
ATOM 2554 N N . THR A 1 345 ? 3.135 -4.009 22.779 1.00 94.81 345 THR A N 1
ATOM 2555 C CA . THR A 1 345 ? 2.331 -3.090 21.973 1.00 94.81 345 THR A CA 1
ATOM 2556 C C . THR A 1 345 ? 2.516 -3.373 20.485 1.00 94.81 345 THR A C 1
ATOM 2558 O O . THR A 1 345 ? 3.408 -4.129 20.092 1.00 94.81 345 THR A O 1
ATOM 2561 N N . PHE A 1 346 ? 1.710 -2.717 19.649 1.00 94.81 346 PHE A N 1
ATOM 2562 C CA . PHE A 1 346 ? 1.828 -2.757 18.191 1.00 94.81 346 PHE A CA 1
ATOM 2563 C C . PHE A 1 346 ? 3.276 -2.562 17.710 1.00 94.81 346 PHE A C 1
ATOM 2565 O O . PHE A 1 346 ? 3.751 -3.335 16.883 1.00 94.81 346 PHE A O 1
ATOM 2572 N N . ASP A 1 347 ? 3.979 -1.574 18.273 1.00 93.94 347 ASP A N 1
ATOM 2573 C CA . ASP A 1 347 ? 5.340 -1.202 17.863 1.00 93.94 347 ASP A CA 1
ATOM 2574 C C . ASP A 1 347 ? 6.422 -2.134 18.437 1.00 93.94 347 ASP A C 1
ATOM 2576 O O . ASP A 1 347 ? 7.532 -2.196 17.913 1.00 93.94 347 ASP A O 1
ATOM 2580 N N . THR A 1 348 ? 6.149 -2.847 19.538 1.00 93.81 348 THR A N 1
ATOM 2581 C CA . THR A 1 348 ? 7.150 -3.739 20.155 1.00 93.81 348 THR A CA 1
ATOM 2582 C C . THR A 1 348 ? 7.077 -5.175 19.645 1.00 93.81 348 THR A C 1
ATOM 2584 O O . THR A 1 348 ? 8.004 -5.948 19.892 1.00 93.81 348 THR A O 1
ATOM 2587 N N . MET A 1 349 ? 5.996 -5.542 18.952 1.00 90.69 349 MET A N 1
ATOM 2588 C CA . MET A 1 349 ? 5.839 -6.874 18.374 1.00 90.69 349 MET A CA 1
ATOM 2589 C C . MET A 1 349 ? 6.861 -7.109 17.260 1.00 90.69 349 MET A C 1
ATOM 2591 O O . MET A 1 349 ? 6.904 -6.398 16.261 1.00 90.69 349 MET A O 1
ATOM 2595 N N . VAL A 1 350 ? 7.673 -8.155 17.420 1.00 88.38 350 VAL A N 1
ATOM 2596 C CA . VAL A 1 350 ? 8.803 -8.434 16.516 1.00 88.38 350 VAL A CA 1
ATOM 2597 C C . VAL A 1 350 ? 8.354 -8.987 15.159 1.00 88.38 350 VAL A C 1
ATOM 2599 O O . VAL A 1 350 ? 8.991 -8.722 14.140 1.00 88.38 350 VAL A O 1
ATOM 2602 N N . ASP A 1 351 ? 7.287 -9.787 15.127 1.00 93.81 351 ASP A N 1
ATOM 2603 C CA . ASP A 1 351 ? 6.785 -10.380 13.886 1.00 93.81 351 ASP A CA 1
ATOM 2604 C C . ASP A 1 351 ? 5.736 -9.468 13.244 1.00 93.81 351 ASP A C 1
ATOM 2606 O O . ASP A 1 351 ? 4.627 -9.310 13.755 1.00 93.81 351 ASP A O 1
ATOM 2610 N N . VAL A 1 352 ? 6.067 -8.906 12.079 1.00 93.75 352 VAL A N 1
ATOM 2611 C CA . VAL A 1 352 ? 5.180 -8.012 11.318 1.00 93.75 352 VAL A CA 1
ATOM 2612 C C . VAL A 1 352 ? 3.838 -8.656 10.946 1.00 93.75 352 VAL A C 1
ATOM 2614 O O . VAL A 1 352 ? 2.861 -7.949 10.690 1.00 93.75 352 VAL A O 1
ATOM 2617 N N . ARG A 1 353 ? 3.719 -9.992 10.954 1.00 94.75 353 ARG A N 1
ATOM 2618 C CA . ARG A 1 353 ? 2.418 -10.656 10.777 1.00 94.75 353 ARG A CA 1
ATOM 2619 C C . ARG A 1 353 ? 1.427 -10.243 11.859 1.00 94.75 353 ARG A C 1
ATOM 2621 O O . ARG A 1 353 ? 0.244 -10.128 11.564 1.00 94.75 353 ARG A O 1
ATOM 2628 N N . TYR A 1 354 ? 1.886 -9.975 13.079 1.00 94.56 354 TYR A N 1
ATOM 2629 C CA . TYR A 1 354 ? 1.017 -9.661 14.213 1.00 94.56 354 TYR A CA 1
ATOM 2630 C C . TYR A 1 354 ? 0.362 -8.291 14.040 1.00 94.56 354 TYR A C 1
ATOM 2632 O O . TYR A 1 354 ? -0.867 -8.184 14.029 1.00 94.56 354 TYR A O 1
ATOM 2640 N N . SER A 1 355 ? 1.173 -7.265 13.780 1.00 95.06 355 SER A N 1
ATOM 2641 C CA . SER A 1 355 ? 0.701 -5.921 13.442 1.00 95.06 355 SER A CA 1
ATOM 2642 C C . SER A 1 355 ? -0.120 -5.906 12.145 1.00 95.06 355 SER A C 1
ATOM 2644 O O . SER A 1 355 ? -1.112 -5.182 12.037 1.00 95.06 355 SER A O 1
ATOM 2646 N N . THR A 1 356 ? 0.203 -6.772 11.179 1.00 96.50 356 THR A N 1
ATOM 2647 C CA . THR A 1 356 ? -0.615 -6.947 9.967 1.00 96.50 356 THR A CA 1
ATOM 2648 C C . THR A 1 356 ? -1.999 -7.518 10.290 1.00 96.50 356 THR A C 1
ATOM 2650 O O . THR A 1 356 ? -2.994 -6.972 9.817 1.00 96.50 356 THR A O 1
ATOM 2653 N N . VAL A 1 357 ? -2.104 -8.573 11.115 1.00 94.81 357 VAL A N 1
ATOM 2654 C CA . VAL A 1 357 ? -3.401 -9.137 11.547 1.00 94.81 357 VAL A CA 1
ATOM 2655 C C . VAL A 1 357 ? -4.254 -8.059 12.214 1.00 94.81 357 VAL A C 1
ATOM 2657 O O . VAL A 1 357 ? -5.433 -7.939 11.884 1.00 94.81 357 VAL A O 1
ATOM 2660 N N . MET A 1 358 ? -3.661 -7.240 13.087 1.00 94.62 358 MET A N 1
ATOM 2661 C CA . MET A 1 358 ? -4.335 -6.115 13.745 1.00 94.62 358 MET A CA 1
ATOM 2662 C C . MET A 1 358 ? -4.946 -5.135 12.731 1.00 94.62 358 MET A C 1
ATOM 2664 O O . MET A 1 358 ? -6.153 -4.876 12.761 1.00 94.62 358 MET A O 1
ATOM 2668 N N . LEU A 1 359 ? -4.157 -4.653 11.765 1.00 96.69 359 LEU A N 1
ATOM 2669 C CA . LEU A 1 359 ? -4.663 -3.745 10.730 1.00 96.69 359 LEU A CA 1
ATOM 2670 C C . LEU A 1 359 ? -5.718 -4.404 9.827 1.00 96.69 359 LEU A C 1
ATOM 2672 O O . LEU A 1 359 ? -6.699 -3.754 9.454 1.00 96.69 359 LEU A O 1
ATOM 2676 N N . VAL A 1 360 ? -5.568 -5.696 9.504 1.00 95.44 360 VAL A N 1
ATOM 2677 C CA . VAL A 1 360 ? -6.566 -6.451 8.730 1.00 95.44 360 VAL A CA 1
ATOM 2678 C C . VAL A 1 360 ? -7.906 -6.467 9.462 1.00 95.44 360 VAL A C 1
ATOM 2680 O O . VAL A 1 360 ? -8.918 -6.103 8.858 1.00 95.44 360 VAL A O 1
ATOM 2683 N N . VAL A 1 361 ? -7.945 -6.860 10.740 1.00 93.81 361 VAL A N 1
ATOM 2684 C CA . VAL A 1 361 ? -9.219 -6.982 11.469 1.00 93.81 361 VAL A CA 1
ATOM 2685 C C . VAL A 1 361 ? -9.890 -5.626 11.685 1.00 93.81 361 VAL A C 1
ATOM 2687 O O . VAL A 1 361 ? -11.116 -5.535 11.580 1.00 93.81 361 VAL A O 1
ATOM 2690 N N . LEU A 1 362 ? -9.111 -4.556 11.880 1.00 96.75 362 LEU A N 1
ATOM 2691 C CA . LEU A 1 362 ? -9.625 -3.186 11.955 1.00 96.75 362 LEU A CA 1
ATOM 2692 C C . LEU A 1 362 ? -10.231 -2.730 10.634 1.00 96.75 362 LEU A C 1
ATOM 2694 O O . LEU A 1 362 ? -11.388 -2.308 10.601 1.00 96.75 362 LEU A O 1
ATOM 2698 N N . ARG A 1 363 ? -9.503 -2.888 9.523 1.00 95.50 363 ARG A N 1
ATOM 2699 C CA . ARG A 1 363 ? -10.021 -2.564 8.188 1.00 95.50 363 ARG A CA 1
ATOM 2700 C C . ARG A 1 363 ? -11.259 -3.397 7.855 1.00 95.50 363 ARG A C 1
ATOM 2702 O O . ARG A 1 363 ? -12.193 -2.895 7.233 1.00 95.50 363 ARG A O 1
ATOM 2709 N N . GLN A 1 364 ? -11.281 -4.667 8.253 1.00 92.69 364 GLN A N 1
ATOM 2710 C CA . GLN A 1 364 ? -12.411 -5.567 8.039 1.00 92.69 364 GLN A CA 1
ATOM 2711 C C . GLN A 1 364 ? -13.654 -5.112 8.810 1.00 92.69 364 GLN A C 1
ATOM 2713 O O . GLN A 1 364 ? -14.740 -5.109 8.232 1.00 92.69 364 GLN A O 1
ATOM 2718 N N . LYS A 1 365 ? -13.504 -4.675 10.068 1.00 94.94 365 LYS A N 1
ATOM 2719 C CA . LYS A 1 365 ? -14.615 -4.150 10.874 1.00 94.94 365 LYS A CA 1
ATOM 2720 C C . LYS A 1 365 ? -15.107 -2.787 10.391 1.00 94.94 365 LYS A C 1
ATOM 2722 O O . LYS A 1 365 ? -16.312 -2.592 10.263 1.00 94.94 365 LYS A O 1
ATOM 2727 N N . ALA A 1 366 ? -14.198 -1.857 10.107 1.00 96.50 366 ALA A N 1
ATOM 2728 C CA . ALA A 1 366 ? -14.552 -0.532 9.595 1.00 96.50 366 ALA A CA 1
ATOM 2729 C C . ALA A 1 366 ? -15.154 -0.598 8.179 1.00 96.50 366 ALA A C 1
ATOM 2731 O O . ALA A 1 366 ? -15.999 0.214 7.799 1.00 96.50 366 ALA A O 1
ATOM 2732 N N . GLY A 1 367 ? -14.725 -1.587 7.395 1.00 95.19 367 GLY A N 1
ATOM 2733 C CA . GLY A 1 367 ? -15.120 -1.787 6.013 1.00 95.19 367 GLY A CA 1
ATOM 2734 C C . GLY A 1 367 ? -14.259 -0.996 5.028 1.00 95.19 367 GLY A C 1
ATOM 2735 O O . GLY A 1 367 ? -13.735 0.083 5.308 1.00 95.19 367 GLY A O 1
ATOM 2736 N N . MET A 1 368 ? -14.156 -1.519 3.805 1.00 94.19 368 MET A N 1
ATOM 2737 C CA . MET A 1 368 ? -13.302 -0.942 2.762 1.00 94.19 368 MET A CA 1
ATOM 2738 C C . MET A 1 368 ? -13.687 0.505 2.399 1.00 94.19 368 MET A C 1
ATOM 2740 O O . MET A 1 368 ? -12.824 1.315 2.076 1.00 94.19 368 MET A O 1
ATOM 2744 N N . ARG A 1 369 ? -14.974 0.870 2.490 1.00 95.94 369 ARG A N 1
ATOM 2745 C CA . ARG A 1 369 ? -15.416 2.257 2.263 1.00 95.94 369 ARG A CA 1
ATOM 2746 C C . ARG A 1 369 ? -14.785 3.225 3.268 1.00 95.94 369 ARG A C 1
ATOM 2748 O O . ARG A 1 369 ? -14.368 4.303 2.863 1.00 95.94 369 ARG A O 1
ATOM 2755 N N . ALA A 1 370 ? -14.723 2.844 4.541 1.00 97.56 370 ALA A N 1
ATOM 2756 C CA . ALA A 1 370 ? -14.133 3.657 5.597 1.00 97.56 370 ALA A CA 1
ATOM 2757 C C . ALA A 1 370 ? -12.616 3.800 5.409 1.00 97.56 370 ALA A C 1
ATOM 2759 O O . ALA A 1 370 ? -12.074 4.898 5.493 1.00 97.56 370 ALA A O 1
ATOM 2760 N N . TRP A 1 371 ? -11.950 2.704 5.042 1.00 97.38 371 TRP A N 1
ATOM 2761 C CA . TRP A 1 371 ? -10.521 2.709 4.737 1.00 97.38 371 TRP A CA 1
ATOM 2762 C C . TRP A 1 371 ? -10.158 3.625 3.562 1.00 97.38 371 TRP A C 1
ATOM 2764 O O . TRP A 1 371 ? -9.266 4.469 3.674 1.00 97.38 371 TRP A O 1
ATOM 2774 N N . LYS A 1 372 ? -10.888 3.513 2.443 1.00 97.75 372 LYS A N 1
ATOM 2775 C CA . LYS A 1 372 ? -10.721 4.421 1.299 1.00 97.75 372 LYS A CA 1
ATOM 2776 C C . LYS A 1 372 ? -10.985 5.863 1.713 1.00 97.75 372 LYS A C 1
ATOM 2778 O O . LYS A 1 372 ? -10.205 6.739 1.365 1.00 97.75 372 LYS A O 1
ATOM 2783 N N . HIS A 1 373 ? -12.041 6.099 2.493 1.00 97.75 373 HIS A N 1
ATOM 2784 C CA . HIS A 1 373 ? -12.390 7.434 2.963 1.00 97.75 373 HIS A CA 1
ATOM 2785 C C . HIS A 1 373 ? -11.244 8.088 3.745 1.00 97.75 373 HIS A C 1
ATOM 2787 O O . HIS A 1 373 ? -10.874 9.209 3.417 1.00 97.75 373 HIS A O 1
ATOM 2793 N N . MET A 1 374 ? -10.618 7.378 4.687 1.00 98.00 374 MET A N 1
ATOM 2794 C CA . MET A 1 374 ? -9.450 7.874 5.428 1.00 98.00 374 MET A CA 1
ATOM 2795 C C . MET A 1 374 ? -8.316 8.321 4.493 1.00 98.00 374 MET A C 1
ATOM 2797 O O . MET A 1 374 ? -7.821 9.441 4.611 1.00 98.00 374 MET A O 1
ATOM 2801 N N . ASN A 1 375 ? -7.952 7.481 3.520 1.00 97.75 375 ASN A N 1
ATOM 2802 C CA . ASN A 1 375 ? -6.903 7.790 2.545 1.00 97.75 375 ASN A CA 1
ATOM 2803 C C . ASN A 1 375 ? -7.260 9.011 1.674 1.00 97.75 375 ASN A C 1
ATOM 2805 O O . ASN A 1 375 ? -6.423 9.881 1.438 1.00 97.75 375 ASN A O 1
ATOM 2809 N N . GLN A 1 376 ? -8.514 9.101 1.224 1.00 97.81 376 GLN A N 1
ATOM 2810 C CA . GLN A 1 376 ? -9.021 10.222 0.424 1.00 97.81 376 GLN A CA 1
ATOM 2811 C C . GLN A 1 376 ? -9.022 11.534 1.221 1.00 97.81 376 GLN A C 1
ATOM 2813 O O . GLN A 1 376 ? -8.583 12.566 0.715 1.00 97.81 376 GLN A O 1
ATOM 2818 N N . GLN A 1 377 ? -9.469 11.506 2.482 1.00 97.00 377 GLN A N 1
ATOM 2819 C CA . GLN A 1 377 ? -9.467 12.691 3.343 1.00 97.00 377 GLN A CA 1
ATOM 2820 C C . GLN A 1 377 ? -8.047 13.150 3.670 1.00 97.00 377 GLN A C 1
ATOM 2822 O O . GLN A 1 377 ? -7.770 14.347 3.620 1.00 97.00 377 GLN A O 1
ATOM 2827 N N . TYR A 1 378 ? -7.129 12.216 3.929 1.00 96.25 378 TYR A N 1
ATOM 2828 C CA . TYR A 1 378 ? -5.724 12.549 4.136 1.00 96.25 378 TYR A CA 1
ATOM 2829 C C . TYR A 1 378 ? -5.130 13.272 2.917 1.00 96.25 378 TYR A C 1
ATOM 2831 O O . TYR A 1 378 ? -4.582 14.364 3.056 1.00 96.25 378 TYR A O 1
ATOM 2839 N N . ARG A 1 379 ? -5.335 12.753 1.697 1.00 96.12 379 ARG A N 1
ATOM 2840 C CA . ARG A 1 379 ? -4.897 13.444 0.469 1.00 96.12 379 ARG A CA 1
ATOM 2841 C C . ARG A 1 379 ? -5.556 14.810 0.280 1.00 96.12 379 ARG A C 1
ATOM 2843 O O . ARG A 1 379 ? -4.889 15.752 -0.150 1.00 96.12 379 ARG A O 1
ATOM 2850 N N . ALA A 1 380 ? -6.840 14.948 0.611 1.00 95.44 380 ALA A N 1
ATOM 2851 C CA . ALA A 1 380 ? -7.560 16.216 0.494 1.00 95.44 380 ALA A CA 1
ATOM 2852 C C . ALA A 1 380 ? -6.987 17.312 1.415 1.00 95.44 380 ALA A C 1
ATOM 2854 O O . ALA A 1 380 ? -6.882 18.468 0.995 1.00 95.44 380 ALA A O 1
ATOM 2855 N N . ILE A 1 381 ? -6.558 16.952 2.632 1.00 93.88 381 ILE A N 1
ATOM 2856 C CA . ILE A 1 381 ? -5.897 17.870 3.576 1.00 93.88 381 ILE A CA 1
ATOM 2857 C C . ILE A 1 381 ? -4.621 18.448 2.949 1.00 93.88 381 ILE A C 1
ATOM 2859 O O . ILE A 1 381 ? -4.493 19.665 2.809 1.00 93.88 381 ILE A O 1
ATOM 2863 N N . PHE A 1 382 ? -3.714 17.582 2.496 1.00 91.69 382 PHE A N 1
ATOM 2864 C CA . PHE A 1 382 ? -2.412 17.988 1.950 1.00 91.69 382 PHE A CA 1
ATOM 2865 C C . PHE A 1 382 ? -2.494 18.603 0.545 1.00 91.69 382 PHE A C 1
ATOM 2867 O O . PHE A 1 382 ? -1.588 19.313 0.109 1.00 91.69 382 PHE A O 1
ATOM 2874 N N . SER A 1 383 ? -3.601 18.383 -0.164 1.00 88.94 383 SER A N 1
ATOM 2875 C CA . SER A 1 383 ? -3.898 19.100 -1.409 1.00 88.94 383 SER A CA 1
ATOM 2876 C C . SER A 1 383 ? -4.402 20.526 -1.161 1.00 88.94 383 SER A C 1
ATOM 2878 O O . SER A 1 383 ? -4.317 21.363 -2.056 1.00 88.94 383 SER A O 1
ATOM 2880 N N . THR A 1 384 ? -4.926 20.812 0.037 1.00 88.56 384 THR A N 1
ATOM 2881 C CA . THR A 1 384 ? -5.383 22.155 0.428 1.00 88.56 384 THR A CA 1
ATOM 2882 C C . THR A 1 384 ? -4.240 22.989 0.993 1.00 88.56 384 THR A C 1
ATOM 2884 O O . THR A 1 384 ? -4.135 24.174 0.681 1.00 88.56 384 THR A O 1
ATOM 2887 N N . ASP A 1 385 ? -3.380 22.375 1.805 1.00 87.12 385 ASP A N 1
ATOM 2888 C CA . ASP A 1 385 ? -2.213 23.035 2.381 1.00 87.12 385 ASP A CA 1
ATOM 2889 C C . ASP A 1 385 ? -1.020 22.072 2.437 1.00 87.12 385 ASP A C 1
ATOM 2891 O O . ASP A 1 385 ? -0.903 21.232 3.328 1.00 87.12 385 ASP A O 1
ATOM 2895 N N . ALA A 1 386 ? -0.115 22.219 1.470 1.00 81.56 386 ALA A N 1
ATOM 2896 C CA . ALA A 1 386 ? 1.102 21.417 1.371 1.00 81.56 386 ALA A CA 1
ATOM 2897 C C . ALA A 1 386 ? 2.177 21.805 2.408 1.00 81.56 386 ALA A C 1
ATOM 2899 O O . ALA A 1 386 ? 3.223 21.166 2.460 1.00 81.56 386 ALA A O 1
ATOM 2900 N N . SER A 1 387 ? 1.960 22.856 3.214 1.00 84.44 387 SER A N 1
ATOM 2901 C CA . SER A 1 387 ? 2.886 23.252 4.286 1.00 84.44 387 SER A CA 1
ATOM 2902 C C . SER A 1 387 ? 2.672 22.477 5.590 1.00 84.44 387 SER A C 1
ATOM 2904 O O . SER A 1 387 ? 3.507 22.546 6.497 1.00 84.44 387 SER A O 1
ATOM 2906 N N . LEU A 1 388 ? 1.568 21.731 5.685 1.00 88.12 388 LEU A N 1
ATOM 2907 C CA . LEU A 1 388 ? 1.274 20.861 6.814 1.00 88.12 388 LEU A CA 1
ATOM 2908 C C . LEU A 1 388 ? 2.327 19.758 6.947 1.00 88.12 388 LEU A C 1
ATOM 2910 O O . LEU A 1 388 ? 2.940 19.326 5.973 1.00 88.12 388 LEU A O 1
ATOM 2914 N N . THR A 1 389 ? 2.526 19.275 8.172 1.00 84.81 389 THR A N 1
ATOM 2915 C CA . THR A 1 389 ? 3.445 18.166 8.445 1.00 84.81 389 THR A CA 1
ATOM 2916 C C . THR A 1 389 ? 2.663 16.877 8.704 1.00 84.81 389 THR A C 1
ATOM 2918 O O . THR A 1 389 ? 1.688 16.908 9.461 1.00 84.81 389 THR A O 1
ATOM 2921 N N . PRO A 1 390 ? 3.091 15.722 8.156 1.00 79.31 390 PRO A N 1
ATOM 2922 C CA . PRO A 1 390 ? 2.466 14.426 8.439 1.00 79.31 390 PRO A CA 1
ATOM 2923 C C . PRO A 1 390 ? 2.352 14.107 9.934 1.00 79.31 390 PRO A C 1
ATOM 2925 O O . PRO A 1 390 ? 1.338 13.576 10.369 1.00 79.31 390 PRO A O 1
ATOM 2928 N N . ALA A 1 391 ? 3.334 14.530 10.737 1.00 81.88 391 ALA A N 1
ATOM 2929 C CA . ALA A 1 391 ? 3.340 14.359 12.191 1.00 81.88 391 ALA A CA 1
ATOM 2930 C C . ALA A 1 391 ? 2.166 15.050 12.915 1.00 81.88 391 ALA A C 1
ATOM 2932 O O . ALA A 1 391 ? 1.853 14.692 14.046 1.00 81.88 391 ALA A O 1
ATOM 2933 N N . SER A 1 392 ? 1.506 16.024 12.277 1.00 86.06 392 SER A N 1
ATOM 2934 C CA . SER A 1 392 ? 0.304 16.676 12.817 1.00 86.06 392 SER A CA 1
ATOM 2935 C C . SER A 1 392 ? -0.959 15.816 12.676 1.00 86.06 392 SER A C 1
ATOM 2937 O O . SER A 1 392 ? -2.010 16.186 13.193 1.00 86.06 392 SER A O 1
ATOM 2939 N N . PHE A 1 393 ? -0.864 14.681 11.980 1.00 90.88 393 PHE A N 1
ATOM 2940 C CA . PHE A 1 393 ? -1.958 13.747 11.737 1.00 90.88 393 PHE A CA 1
ATOM 2941 C C . PHE A 1 393 ? -1.514 12.321 12.093 1.00 90.88 393 PHE A C 1
ATOM 2943 O O . PHE A 1 393 ? -1.252 11.525 11.186 1.00 90.88 393 PHE A O 1
ATOM 2950 N N . PRO A 1 394 ? -1.397 11.992 13.395 1.00 93.62 394 PRO A N 1
ATOM 2951 C CA . PRO A 1 394 ? -1.017 10.653 13.824 1.00 93.62 394 PRO A CA 1
ATOM 2952 C C . PRO A 1 394 ? -1.936 9.588 13.227 1.00 93.62 394 PRO A C 1
ATOM 2954 O O . PRO A 1 394 ? -3.145 9.804 13.091 1.00 93.62 394 PRO A O 1
ATOM 2957 N N . TYR A 1 395 ? -1.380 8.425 12.895 1.00 95.62 395 TYR A N 1
ATOM 2958 C CA . TYR A 1 395 ? -2.132 7.369 12.222 1.00 95.62 395 TYR A CA 1
ATOM 2959 C C . TYR A 1 395 ? -3.340 6.910 13.047 1.00 95.62 395 TYR A C 1
ATOM 2961 O O . TYR A 1 395 ? -4.447 6.782 12.525 1.00 95.62 395 TYR A O 1
ATOM 2969 N N . ALA A 1 396 ? -3.139 6.741 14.353 1.00 96.31 396 ALA A N 1
ATOM 2970 C CA . ALA A 1 396 ? -4.189 6.408 15.306 1.00 96.31 396 ALA A CA 1
ATOM 2971 C C . ALA A 1 396 ? -5.372 7.383 15.227 1.00 96.31 396 ALA A C 1
ATOM 2973 O O . ALA A 1 396 ? -6.516 6.959 15.084 1.00 96.31 396 ALA A O 1
ATOM 2974 N N . ASP A 1 397 ? -5.099 8.687 15.220 1.00 96.75 397 ASP A N 1
ATOM 2975 C CA . ASP A 1 397 ? -6.131 9.721 15.162 1.00 96.75 397 ASP A CA 1
ATOM 2976 C C . ASP A 1 397 ? -6.867 9.722 13.817 1.00 96.75 397 ASP A C 1
ATOM 2978 O O . ASP A 1 397 ? -8.090 9.865 13.782 1.00 96.75 397 ASP A O 1
ATOM 2982 N N . LEU A 1 398 ? -6.152 9.503 12.706 1.00 97.00 398 LEU A N 1
ATOM 2983 C CA . LEU A 1 398 ? -6.766 9.334 11.385 1.00 97.00 398 LEU A CA 1
ATOM 2984 C C . LEU A 1 398 ? -7.699 8.118 11.349 1.00 97.00 398 LEU A C 1
ATOM 2986 O O . LEU A 1 398 ? -8.804 8.218 10.806 1.00 97.00 398 LEU A O 1
ATOM 2990 N N . MET A 1 399 ? -7.280 6.998 11.946 1.00 97.50 399 MET A N 1
ATOM 2991 C CA . MET A 1 399 ? -8.101 5.793 12.059 1.00 97.50 399 MET A CA 1
ATOM 2992 C C . MET A 1 399 ? -9.338 6.056 12.921 1.00 97.50 399 MET A C 1
ATOM 2994 O O . MET A 1 399 ? -10.456 5.841 12.455 1.00 97.50 399 MET A O 1
ATOM 2998 N N . LEU A 1 400 ? -9.168 6.579 14.138 1.00 97.56 400 LEU A N 1
ATOM 2999 C CA . LEU A 1 400 ? -10.278 6.880 15.047 1.00 97.56 400 LEU A CA 1
ATOM 3000 C C . LEU A 1 400 ? -11.290 7.832 14.419 1.00 97.56 400 LEU A C 1
ATOM 3002 O O . LEU A 1 400 ? -12.495 7.619 14.558 1.00 97.56 400 LEU A O 1
ATOM 3006 N N . ARG A 1 401 ? -10.804 8.853 13.710 1.00 97.69 401 ARG A N 1
ATOM 3007 C CA . ARG A 1 401 ? -11.650 9.836 13.052 1.00 97.69 401 ARG A CA 1
ATOM 3008 C C . ARG A 1 401 ? -12.374 9.252 11.851 1.00 97.69 401 ARG A C 1
ATOM 3010 O O . ARG A 1 401 ? -13.595 9.162 11.855 1.00 97.69 401 ARG A O 1
ATOM 3017 N N . TYR A 1 402 ? -11.644 8.883 10.802 1.00 98.12 402 TYR A N 1
ATOM 3018 C CA . TYR A 1 402 ? -12.259 8.614 9.503 1.00 98.12 402 TYR A CA 1
ATOM 3019 C C . TYR A 1 402 ? -12.866 7.220 9.407 1.00 98.12 402 TYR A C 1
ATOM 3021 O O . TYR A 1 402 ? -13.851 7.037 8.685 1.00 98.12 402 TYR A O 1
ATOM 3029 N N . LEU A 1 403 ? -12.344 6.242 10.159 1.00 98.19 403 LEU A N 1
ATOM 3030 C CA . LEU A 1 403 ? -13.037 4.964 10.276 1.00 98.19 403 LEU A CA 1
ATOM 3031 C C . LEU A 1 403 ? -14.321 5.132 11.089 1.00 98.19 403 LEU A C 1
ATOM 3033 O O . LEU A 1 403 ? -15.356 4.602 10.684 1.00 98.19 403 LEU A O 1
ATOM 3037 N N . GLY A 1 404 ? -14.288 5.919 12.169 1.00 96.75 404 GLY A N 1
ATOM 3038 C CA . GLY A 1 404 ? -15.465 6.228 12.981 1.00 96.75 404 GLY A CA 1
ATOM 3039 C C . GLY A 1 404 ? -16.535 7.014 12.221 1.00 96.75 404 GLY A C 1
ATOM 3040 O O . GLY A 1 404 ? -17.686 6.594 12.185 1.00 96.75 404 GLY A O 1
ATOM 3041 N N . GLU A 1 405 ? -16.168 8.085 11.515 1.00 96.88 405 GLU A N 1
ATOM 3042 C CA . GLU A 1 405 ? -17.091 8.878 10.684 1.00 96.88 405 GLU A CA 1
ATOM 3043 C C . GLU A 1 405 ? -17.825 8.019 9.638 1.00 96.88 405 GLU A C 1
ATOM 3045 O O . GLU A 1 405 ? -19.023 8.195 9.408 1.00 96.88 405 GLU A O 1
ATOM 3050 N N . ALA A 1 406 ? -17.134 7.060 9.015 1.00 96.88 406 ALA A N 1
ATOM 3051 C CA . ALA A 1 406 ? -17.706 6.236 7.953 1.00 96.88 406 ALA A CA 1
ATOM 3052 C C . ALA A 1 406 ? -18.464 4.989 8.449 1.00 96.88 406 ALA A C 1
ATOM 3054 O O . ALA A 1 406 ? -19.362 4.518 7.745 1.00 96.88 406 ALA A O 1
ATOM 3055 N N . SER A 1 407 ? -18.097 4.440 9.614 1.00 96.44 407 SER A N 1
ATOM 3056 C CA . SER A 1 407 ? -18.674 3.198 10.164 1.00 96.44 407 SER A CA 1
ATOM 3057 C C . SER A 1 407 ? -19.594 3.405 11.370 1.00 96.44 407 SER A C 1
ATOM 3059 O O . SER A 1 407 ? -20.366 2.510 11.703 1.00 96.44 407 SER A O 1
ATOM 3061 N N . SER A 1 408 ? -19.535 4.579 12.003 1.00 96.19 408 SER A N 1
ATOM 3062 C CA . SER A 1 408 ? -20.166 4.894 13.293 1.00 96.19 408 SER A CA 1
ATOM 3063 C C . SER A 1 408 ? -19.703 4.006 14.457 1.00 96.19 408 SER A C 1
ATOM 3065 O O . SER A 1 408 ? -20.423 3.861 15.448 1.00 96.19 408 SER A O 1
ATOM 3067 N N . PHE A 1 409 ? -18.500 3.432 14.352 1.00 97.44 409 PHE A N 1
ATOM 3068 C CA . PHE A 1 409 ? -17.844 2.695 15.430 1.00 97.44 409 PHE A CA 1
ATOM 3069 C C . PHE A 1 409 ? -16.754 3.522 16.105 1.00 97.44 409 PHE A C 1
ATOM 3071 O O . PHE A 1 409 ? -16.049 4.294 15.460 1.00 97.44 409 PHE A O 1
ATOM 3078 N N . ASP A 1 410 ? -16.599 3.322 17.408 1.00 97.75 410 ASP A N 1
ATOM 3079 C CA . ASP A 1 410 ? -15.491 3.866 18.178 1.00 97.75 410 ASP A CA 1
ATOM 3080 C C . ASP A 1 410 ? -14.435 2.779 18.408 1.00 97.75 410 ASP A C 1
ATOM 3082 O O . ASP A 1 410 ? -14.682 1.779 19.086 1.00 97.75 410 ASP A O 1
ATOM 3086 N N . PHE A 1 411 ? -13.263 2.970 17.801 1.00 97.94 411 PHE A N 1
ATOM 3087 C CA . PHE A 1 411 ? -12.149 2.021 17.832 1.00 97.94 411 PHE A CA 1
ATOM 3088 C C . PHE A 1 411 ? -11.135 2.303 18.945 1.00 97.94 411 PHE A C 1
ATOM 3090 O O . PHE A 1 411 ? -10.114 1.621 19.004 1.00 97.94 411 PHE A O 1
ATOM 3097 N N . VAL A 1 412 ? -11.395 3.266 19.838 1.00 97.50 412 VAL A N 1
ATOM 3098 C CA . VAL A 1 412 ? -10.499 3.546 20.971 1.00 97.50 412 VAL A CA 1
ATOM 3099 C C . VAL A 1 412 ? -10.167 2.286 21.788 1.00 97.50 412 VAL A C 1
ATOM 3101 O O . VAL A 1 412 ? -8.974 2.029 21.952 1.00 97.50 412 VAL A O 1
ATOM 3104 N N . PRO A 1 413 ? -11.131 1.421 22.184 1.00 96.31 413 PRO A N 1
ATOM 3105 C CA . PRO A 1 413 ? -10.801 0.215 22.952 1.00 96.31 413 PRO A CA 1
ATOM 3106 C C . PRO A 1 413 ? -9.849 -0.743 22.219 1.00 96.31 413 PRO A C 1
ATOM 3108 O O . PRO A 1 413 ? -9.076 -1.465 22.844 1.00 96.31 413 PRO A O 1
ATOM 3111 N N . VAL A 1 414 ? -9.891 -0.757 20.881 1.00 96.62 414 VAL A N 1
ATOM 3112 C CA . VAL A 1 414 ? -8.984 -1.564 20.052 1.00 96.62 414 VAL A CA 1
ATOM 3113 C C . VAL A 1 414 ? -7.568 -0.988 20.088 1.00 96.62 414 VAL A C 1
ATOM 3115 O O . VAL A 1 414 ? -6.617 -1.733 20.305 1.00 96.62 414 VAL A O 1
ATOM 3118 N N . LEU A 1 415 ? -7.414 0.329 19.915 1.00 96.56 415 LEU A N 1
ATOM 3119 C CA . LEU A 1 415 ? -6.093 0.967 19.931 1.00 96.56 415 LEU A CA 1
ATOM 3120 C C . LEU A 1 415 ? -5.449 0.936 21.323 1.00 96.56 415 LEU A C 1
ATOM 3122 O O . LEU A 1 415 ? -4.245 0.708 21.426 1.00 96.56 415 LEU A O 1
ATOM 3126 N N . GLU A 1 416 ? -6.247 1.076 22.385 1.00 95.00 416 GLU A N 1
ATOM 3127 C CA . GLU A 1 416 ? -5.793 0.893 23.769 1.00 95.00 416 GLU A CA 1
ATOM 3128 C C . GLU A 1 416 ? -5.267 -0.521 23.998 1.00 95.00 416 GLU A C 1
ATOM 3130 O O . GLU A 1 416 ? -4.185 -0.698 24.557 1.00 95.00 416 GLU A O 1
ATOM 3135 N N . ARG A 1 417 ? -5.983 -1.535 23.493 1.00 93.44 417 ARG A N 1
ATOM 3136 C CA . ARG A 1 417 ? -5.541 -2.930 23.573 1.00 93.44 417 ARG A CA 1
ATOM 3137 C C . ARG A 1 417 ? -4.217 -3.166 22.853 1.00 93.44 417 ARG A C 1
ATOM 3139 O O . ARG A 1 417 ? -3.441 -4.008 23.289 1.00 93.44 417 ARG A O 1
ATOM 3146 N N . TRP A 1 418 ? -3.954 -2.434 21.777 1.00 95.19 418 TRP A N 1
ATOM 3147 C CA . TRP A 1 418 ? -2.696 -2.507 21.033 1.00 95.19 418 TRP A CA 1
ATOM 3148 C C . TRP A 1 418 ? -1.584 -1.638 21.624 1.00 95.19 418 TRP A C 1
ATOM 3150 O O . TRP A 1 418 ? -0.472 -1.645 21.101 1.00 95.19 418 TRP A O 1
ATOM 3160 N N . GLY A 1 419 ? -1.864 -0.868 22.679 1.00 94.94 419 GLY A N 1
ATOM 3161 C CA . GLY A 1 419 ? -0.917 0.088 23.246 1.00 94.94 419 GLY A CA 1
ATOM 3162 C C . GLY A 1 419 ? -0.509 1.191 22.265 1.00 94.94 419 GLY A C 1
ATOM 3163 O O . GLY A 1 419 ? 0.603 1.706 22.365 1.00 94.94 419 GLY A O 1
ATOM 3164 N N . VAL A 1 420 ? -1.377 1.529 21.303 1.00 95.12 420 VAL A N 1
ATOM 3165 C CA . VAL A 1 420 ? -1.128 2.585 20.313 1.00 95.12 420 VAL A CA 1
ATOM 3166 C C . VAL A 1 420 ? -1.577 3.930 20.894 1.00 95.12 420 VAL A C 1
ATOM 3168 O O . VAL A 1 420 ? -2.746 4.070 21.265 1.00 95.12 420 VAL A O 1
ATOM 3171 N N . PRO A 1 421 ? -0.691 4.938 20.975 1.00 92.62 421 PRO A N 1
ATOM 3172 C CA . PRO A 1 421 ? -1.062 6.248 21.492 1.00 92.62 421 PRO A CA 1
ATOM 3173 C C . PRO A 1 421 ? -2.009 6.978 20.533 1.00 92.62 421 PRO A C 1
ATOM 3175 O O . PRO A 1 421 ? -1.832 6.959 19.316 1.00 92.62 421 PRO A O 1
ATOM 3178 N N . TYR A 1 422 ? -2.992 7.675 21.096 1.00 93.88 422 TYR A N 1
ATOM 3179 C CA . TYR A 1 422 ? -3.962 8.493 20.367 1.00 93.88 422 TYR A CA 1
ATOM 3180 C C . TYR A 1 422 ? -4.264 9.779 21.151 1.00 93.88 422 TYR A C 1
ATOM 3182 O O . TYR A 1 422 ? -3.964 9.876 22.345 1.00 93.88 422 TYR A O 1
ATOM 3190 N N . SER A 1 423 ? -4.842 10.792 20.504 1.00 92.62 423 SER A N 1
ATOM 3191 C CA . SER A 1 423 ? -5.213 12.027 21.198 1.00 92.62 423 SER A CA 1
ATOM 3192 C C . SER A 1 423 ? -6.516 11.878 21.988 1.00 92.62 423 SER A C 1
ATOM 3194 O O . SER A 1 423 ? -7.549 11.445 21.472 1.00 92.62 423 SER A O 1
ATOM 3196 N N . ALA A 1 424 ? -6.500 12.330 23.247 1.00 89.94 424 ALA A N 1
ATOM 3197 C CA . ALA A 1 424 ? -7.685 12.324 24.110 1.00 89.94 424 ALA A CA 1
ATOM 3198 C C . ALA A 1 424 ? -8.876 13.062 23.467 1.00 89.94 424 ALA A C 1
ATOM 3200 O O . ALA A 1 424 ? -10.009 12.588 23.540 1.00 89.94 424 ALA A O 1
ATOM 3201 N N . THR A 1 425 ? -8.606 14.168 22.763 1.00 92.88 425 THR A N 1
ATOM 3202 C CA . THR A 1 425 ? -9.611 14.946 22.026 1.00 92.88 425 THR A CA 1
ATOM 3203 C C . THR A 1 425 ? -10.328 14.113 20.965 1.00 92.88 425 THR A C 1
ATOM 3205 O O . THR A 1 425 ? -11.541 14.242 20.807 1.00 92.88 425 THR A O 1
ATOM 3208 N N . GLN A 1 426 ? -9.615 13.250 20.232 1.00 94.25 426 GLN A N 1
ATOM 3209 C CA . GLN A 1 426 ? -10.243 12.412 19.212 1.00 94.25 426 GLN A CA 1
ATOM 3210 C C . GLN A 1 426 ? -11.113 11.314 19.840 1.00 94.25 426 GLN A C 1
ATOM 3212 O O . GLN A 1 426 ? -12.222 11.068 19.362 1.00 94.25 426 GLN A O 1
ATOM 3217 N N . GLY A 1 427 ? -10.663 10.706 20.943 1.00 93.50 427 GLY A N 1
ATOM 3218 C CA . GLY A 1 427 ? -11.484 9.758 21.702 1.00 93.50 427 GLY A CA 1
ATOM 3219 C C . GLY A 1 427 ? -12.756 10.407 22.262 1.00 93.50 427 GLY A C 1
ATOM 3220 O O . GLY A 1 427 ? -13.852 9.862 22.133 1.00 93.50 427 GLY A O 1
ATOM 3221 N N . GLU A 1 428 ? -12.645 11.615 22.819 1.00 94.06 428 GLU A N 1
ATOM 3222 C CA . GLU A 1 428 ? -13.798 12.391 23.293 1.00 94.06 428 GLU A CA 1
ATOM 3223 C C . GLU A 1 428 ? -14.770 12.745 22.158 1.00 94.06 428 GLU A C 1
ATOM 3225 O O . GLU A 1 428 ? -15.988 12.639 22.331 1.00 94.06 428 GLU A O 1
ATOM 3230 N N . ALA A 1 429 ? -14.256 13.111 20.980 1.00 96.19 429 ALA A N 1
ATOM 3231 C CA . ALA A 1 429 ? -15.080 13.405 19.813 1.00 96.19 429 ALA A CA 1
ATOM 3232 C C . ALA A 1 429 ? -15.913 12.188 19.376 1.00 96.19 429 ALA A C 1
ATOM 3234 O O . ALA A 1 429 ? -17.109 12.331 19.113 1.00 96.19 429 ALA A O 1
ATOM 3235 N N . ASN A 1 430 ? -15.325 10.988 19.350 1.00 96.19 430 ASN A N 1
ATOM 3236 C CA . ASN A 1 430 ? -16.043 9.757 19.006 1.00 96.19 430 ASN A CA 1
ATOM 3237 C C . ASN A 1 430 ? -17.180 9.463 19.994 1.00 96.19 430 ASN A C 1
ATOM 3239 O O . ASN A 1 430 ? -18.316 9.212 19.577 1.00 96.19 430 ASN A O 1
ATOM 3243 N N . ARG A 1 431 ? -16.903 9.577 21.301 1.00 94.44 431 ARG A N 1
ATOM 3244 C CA . ARG A 1 431 ? -17.918 9.404 22.353 1.00 94.44 431 ARG A CA 1
ATOM 3245 C C . ARG A 1 431 ? -19.028 10.449 22.254 1.00 94.44 431 ARG A C 1
ATOM 3247 O O . ARG A 1 431 ? -20.201 10.102 22.340 1.00 94.44 431 ARG A O 1
ATOM 3254 N N . THR A 1 432 ? -18.676 11.710 22.006 1.00 94.69 432 THR A N 1
ATOM 3255 C CA . THR A 1 432 ? -19.638 12.817 21.852 1.00 94.69 432 THR A CA 1
ATOM 3256 C C . THR A 1 432 ? -20.545 12.631 20.637 1.00 94.69 432 THR A C 1
ATOM 3258 O O . THR A 1 432 ? -21.735 12.934 20.699 1.00 94.69 432 THR A O 1
ATOM 3261 N N . ASN A 1 433 ? -20.013 12.082 19.542 1.00 95.88 433 ASN A N 1
ATOM 3262 C CA . ASN A 1 433 ? -20.799 11.722 18.361 1.00 95.88 433 ASN A CA 1
ATOM 3263 C C . ASN A 1 433 ? -21.667 10.467 18.567 1.00 95.88 433 ASN A C 1
ATOM 3265 O O . ASN A 1 433 ? -22.455 10.118 17.687 1.00 95.88 433 ASN A O 1
ATOM 3269 N N . GLY A 1 434 ? -21.550 9.793 19.716 1.00 95.12 434 GLY A N 1
ATOM 3270 C CA . GLY A 1 434 ? -22.327 8.605 20.048 1.00 95.12 434 GLY A CA 1
ATOM 3271 C C . GLY A 1 434 ? -21.943 7.383 19.218 1.00 95.12 434 GLY A C 1
ATOM 3272 O O . GLY A 1 434 ? -22.799 6.535 18.968 1.00 95.12 434 GLY A O 1
ATOM 3273 N N . TYR A 1 435 ? -20.694 7.284 18.757 1.00 97.19 435 TYR A N 1
ATOM 3274 C CA . TYR A 1 435 ? -20.233 6.094 18.042 1.00 97.19 435 TYR A CA 1
ATOM 3275 C C . TYR A 1 435 ? -20.238 4.873 18.967 1.00 97.19 435 TYR A C 1
ATOM 3277 O O . TYR A 1 435 ? -19.899 4.965 20.147 1.00 97.19 435 TYR A O 1
ATOM 3285 N N . ALA A 1 436 ? -20.669 3.724 18.441 1.00 96.62 436 ALA A N 1
ATOM 3286 C CA . ALA A 1 436 ? -20.765 2.501 19.229 1.00 96.62 436 ALA A CA 1
ATOM 3287 C C . ALA A 1 436 ? -19.359 1.921 19.441 1.00 96.62 436 ALA A C 1
ATOM 3289 O O . ALA A 1 436 ? -18.666 1.679 18.446 1.00 96.62 436 ALA A O 1
ATOM 3290 N N . PRO A 1 437 ? -18.914 1.684 20.685 1.00 96.94 437 PRO A N 1
ATOM 3291 C CA . PRO A 1 437 ? -17.586 1.142 20.909 1.00 96.94 437 PRO A CA 1
ATOM 3292 C C . PRO A 1 437 ? -17.467 -0.270 20.337 1.00 96.94 437 PRO A C 1
ATOM 3294 O O . PRO A 1 437 ? -18.427 -1.048 20.309 1.00 96.94 437 PRO A O 1
ATOM 3297 N N . ALA A 1 438 ? -16.267 -0.588 19.867 1.00 95.69 438 ALA A N 1
ATOM 3298 C CA . ALA A 1 438 ? -15.914 -1.895 19.350 1.00 95.69 438 ALA A CA 1
ATOM 3299 C C . ALA A 1 438 ? -14.623 -2.383 20.018 1.00 95.69 438 ALA A C 1
ATOM 3301 O O . ALA A 1 438 ? -13.742 -1.587 20.328 1.00 95.69 438 ALA A O 1
ATOM 3302 N N . ALA A 1 439 ? -14.520 -3.688 20.253 1.00 93.50 439 ALA A N 1
ATOM 3303 C CA . ALA A 1 439 ? -13.374 -4.316 20.912 1.00 93.50 439 ALA A CA 1
ATOM 3304 C C . ALA A 1 439 ? -13.091 -5.688 20.292 1.00 93.50 439 ALA A C 1
ATOM 3306 O O . ALA A 1 439 ? -13.923 -6.215 19.550 1.00 93.50 439 ALA A O 1
ATOM 3307 N N . HIS A 1 440 ? -11.938 -6.291 20.584 1.00 89.75 440 HIS A N 1
ATOM 3308 C CA . HIS A 1 440 ? -11.691 -7.655 20.124 1.00 89.75 440 HIS A CA 1
ATOM 3309 C C . HIS A 1 440 ? -12.640 -8.647 20.790 1.00 89.75 440 HIS A C 1
ATOM 3311 O O . HIS A 1 440 ? -12.919 -8.575 21.985 1.00 89.75 440 HIS A O 1
ATOM 3317 N N . LEU A 1 441 ? -13.078 -9.641 20.021 1.00 84.50 441 LEU A N 1
ATOM 3318 C CA . LEU A 1 441 ? -13.896 -10.732 20.530 1.00 84.50 441 LEU A CA 1
ATOM 3319 C C . LEU A 1 441 ? -13.208 -11.470 21.678 1.00 84.50 441 LEU A C 1
ATOM 3321 O O . LEU A 1 441 ? -13.882 -11.807 22.645 1.00 84.50 441 LEU A O 1
ATOM 3325 N N . ILE A 1 442 ? -11.896 -11.708 21.587 1.00 77.75 442 ILE A N 1
ATOM 3326 C CA . ILE A 1 442 ? -11.125 -12.396 22.633 1.00 77.75 442 ILE A CA 1
ATOM 3327 C C . ILE A 1 442 ? -11.150 -11.658 23.978 1.00 77.75 442 ILE A C 1
ATOM 3329 O O . ILE A 1 442 ? -10.997 -12.272 25.032 1.00 77.75 442 ILE A O 1
ATOM 3333 N N . ASP A 1 443 ? -11.425 -10.352 23.955 1.00 77.38 443 ASP A N 1
ATOM 3334 C CA . ASP A 1 443 ? -11.634 -9.553 25.155 1.00 77.38 443 ASP A CA 1
ATOM 3335 C C . ASP A 1 443 ? -13.057 -9.703 25.714 1.00 77.38 443 ASP A C 1
ATOM 3337 O O . ASP A 1 443 ? -13.397 -9.055 26.693 1.00 77.38 443 ASP A O 1
ATOM 3341 N N . THR A 1 444 ? -13.894 -10.574 25.158 1.00 65.19 444 THR A N 1
ATOM 3342 C CA . THR A 1 444 ? -15.208 -10.966 25.685 1.00 65.19 444 THR A CA 1
ATOM 3343 C C . THR A 1 444 ? -15.161 -12.477 25.947 1.00 65.19 444 THR A C 1
ATOM 3345 O O . THR A 1 444 ? -14.546 -13.196 25.168 1.00 65.19 444 THR A O 1
ATOM 3348 N N . ALA A 1 445 ? -15.718 -13.022 27.043 1.00 60.22 445 ALA A N 1
ATOM 3349 C CA . ALA A 1 445 ? -15.492 -14.445 27.398 1.00 60.22 445 ALA A CA 1
ATOM 3350 C C . ALA A 1 445 ? -16.252 -15.455 26.509 1.00 60.22 445 ALA A C 1
ATOM 3352 O O . ALA A 1 445 ? -16.682 -16.514 26.972 1.00 60.22 445 ALA A O 1
ATOM 3353 N N . VAL A 1 446 ? -16.444 -15.136 25.233 1.00 59.28 446 VAL A N 1
ATOM 3354 C CA . VAL A 1 446 ? -17.139 -15.964 24.259 1.00 59.28 446 VAL A CA 1
ATOM 3355 C C . VAL A 1 446 ? -16.150 -16.543 23.268 1.00 59.28 446 VAL A C 1
ATOM 3357 O O . VAL A 1 446 ? -15.500 -15.828 22.513 1.00 59.28 446 VAL A O 1
ATOM 3360 N N . ALA A 1 447 ? -16.143 -17.870 23.177 1.00 53.72 447 ALA A N 1
ATOM 3361 C CA . ALA A 1 447 ? -15.662 -18.553 21.987 1.00 53.72 447 ALA A CA 1
ATOM 3362 C C . ALA A 1 447 ? -16.714 -18.392 20.873 1.00 53.72 447 ALA A C 1
ATOM 3364 O O . ALA A 1 447 ? -17.734 -19.082 20.881 1.00 53.72 447 ALA A O 1
ATOM 3365 N N . PHE A 1 448 ? -16.525 -17.449 19.947 1.00 51.56 448 PHE A N 1
ATOM 3366 C CA . PHE A 1 448 ? -17.443 -17.273 18.814 1.00 51.56 448 PHE A CA 1
ATOM 3367 C C . PHE A 1 448 ? -17.028 -18.174 17.649 1.00 51.56 448 PHE A C 1
ATOM 3369 O O . PHE A 1 448 ? -15.845 -18.293 17.338 1.00 51.56 448 PHE A O 1
ATOM 3376 N N . GLN A 1 449 ? -18.003 -18.812 16.998 1.00 45.06 449 GLN A N 1
ATOM 3377 C CA . GLN A 1 449 ? -17.760 -19.808 15.946 1.00 45.06 449 GLN A CA 1
ATOM 3378 C C . GLN A 1 449 ? -18.155 -19.363 14.521 1.00 45.06 449 GLN A C 1
ATOM 3380 O O . GLN A 1 449 ? -18.049 -20.187 13.616 1.00 45.06 449 GLN A O 1
ATOM 3385 N N . GLN A 1 450 ? -18.585 -18.111 14.265 1.00 40.97 450 GLN A N 1
ATOM 3386 C CA . GLN A 1 450 ? -18.923 -17.658 12.894 1.00 40.97 450 GLN A CA 1
ATOM 3387 C C . GLN A 1 450 ? -18.485 -16.218 12.497 1.00 40.97 450 GLN A C 1
ATOM 3389 O O . GLN A 1 450 ? -19.103 -15.260 12.940 1.00 40.97 450 GLN A O 1
ATOM 3394 N N . LEU A 1 451 ? -17.485 -16.165 11.583 1.00 46.75 451 LEU A N 1
ATOM 3395 C CA . LEU A 1 451 ? -17.121 -15.268 10.432 1.00 46.75 451 LEU A CA 1
ATOM 3396 C C . LEU A 1 451 ? -16.994 -13.728 10.574 1.00 46.75 451 LEU A C 1
ATOM 3398 O O . LEU A 1 451 ? -17.836 -13.122 11.231 1.00 46.75 451 LEU A O 1
ATOM 3402 N N . PRO A 1 452 ? -15.983 -13.067 9.918 1.00 50.81 452 PRO A N 1
ATOM 3403 C CA . PRO A 1 452 ? -15.862 -12.836 8.435 1.00 50.81 452 PRO A CA 1
ATOM 3404 C C . PRO A 1 452 ? -14.458 -13.057 7.763 1.00 50.81 452 PRO A C 1
ATOM 3406 O O . PRO A 1 452 ? -13.522 -13.390 8.471 1.00 50.81 452 PRO A O 1
ATOM 3409 N N . PHE A 1 453 ? -14.347 -12.863 6.419 1.00 49.03 453 PHE A N 1
ATOM 3410 C CA . PHE A 1 453 ? -13.213 -12.944 5.424 1.00 49.03 453 PHE A CA 1
ATOM 3411 C C . PHE A 1 453 ? -11.885 -13.598 5.861 1.00 49.03 453 PHE A C 1
ATOM 3413 O O . PHE A 1 453 ? -11.493 -14.613 5.294 1.00 49.03 453 PHE A O 1
ATOM 3420 N N . ILE A 1 454 ? -11.217 -13.071 6.891 1.00 55.56 454 ILE A N 1
ATOM 3421 C CA . ILE A 1 454 ? -10.175 -13.799 7.628 1.00 55.56 454 ILE A CA 1
ATOM 3422 C C . ILE A 1 454 ? -10.754 -14.292 8.957 1.00 55.56 454 ILE A C 1
ATOM 3424 O O . ILE A 1 454 ? -10.947 -13.515 9.892 1.00 55.56 454 ILE A O 1
ATOM 3428 N N . SER A 1 455 ? -11.032 -15.596 9.059 1.00 67.19 455 SER A N 1
ATOM 3429 C CA . SER A 1 455 ? -11.642 -16.192 10.258 1.00 67.19 455 SER A CA 1
ATOM 3430 C C . SER A 1 455 ? -10.655 -16.233 11.429 1.00 67.19 455 SER A C 1
ATOM 3432 O O . SER A 1 455 ? -9.979 -17.243 11.584 1.00 67.19 455 SER A O 1
ATOM 3434 N N . THR A 1 456 ? -10.553 -15.177 12.236 1.00 74.62 456 THR A N 1
ATOM 3435 C CA . THR A 1 456 ? -9.631 -15.109 13.384 1.00 74.62 456 THR A CA 1
ATOM 3436 C C . THR A 1 456 ? -10.334 -14.834 14.714 1.00 74.62 456 THR A C 1
ATOM 3438 O O . THR A 1 456 ? -11.380 -14.187 14.744 1.00 74.62 456 THR A O 1
ATOM 3441 N N . PHE A 1 457 ? -9.767 -15.284 15.839 1.00 75.19 457 PHE A N 1
ATOM 3442 C CA . PHE A 1 457 ? -10.282 -14.925 17.172 1.00 75.19 457 PHE A CA 1
ATOM 3443 C C . PHE A 1 457 ? -10.070 -13.440 17.530 1.00 75.19 457 PHE A C 1
ATOM 3445 O O . PHE A 1 457 ? -10.685 -12.945 18.474 1.00 75.19 457 PHE A O 1
ATOM 3452 N N . PHE A 1 458 ? -9.272 -12.707 16.741 1.00 85.44 458 PHE A N 1
ATOM 3453 C CA . PHE A 1 458 ? -9.065 -11.259 16.865 1.00 85.44 458 PHE A CA 1
ATOM 3454 C C . PHE A 1 458 ? -10.112 -10.408 16.143 1.00 85.44 458 PHE A C 1
ATOM 3456 O O . PHE A 1 458 ? -9.929 -9.196 16.038 1.00 85.44 458 PHE A O 1
ATOM 3463 N N . ILE A 1 459 ? -11.209 -10.980 15.634 1.00 87.75 459 ILE A N 1
ATOM 3464 C CA . ILE A 1 459 ? -12.265 -10.155 15.035 1.00 87.75 459 ILE A CA 1
ATOM 3465 C C . ILE A 1 459 ? -12.733 -9.078 16.018 1.00 87.75 459 ILE A C 1
ATOM 3467 O O . ILE A 1 459 ? -12.835 -9.311 17.223 1.00 87.75 459 ILE A O 1
ATOM 3471 N N . ILE A 1 460 ? -13.002 -7.888 15.493 1.00 92.19 460 ILE A N 1
ATOM 3472 C CA . ILE A 1 460 ? -13.514 -6.773 16.283 1.00 92.19 460 ILE A CA 1
ATOM 3473 C C . ILE A 1 460 ? -15.038 -6.823 16.235 1.00 92.19 460 ILE A C 1
ATOM 3475 O O . ILE A 1 460 ? -15.629 -6.919 15.159 1.00 92.19 460 ILE A O 1
ATOM 3479 N N . VAL A 1 461 ? -15.663 -6.752 17.404 1.00 90.69 461 VAL A N 1
ATOM 3480 C CA . VAL A 1 461 ? -17.101 -6.925 17.604 1.00 90.69 461 VAL A CA 1
ATOM 3481 C C . VAL A 1 461 ? -17.700 -5.748 18.367 1.00 90.69 461 VAL A C 1
ATOM 3483 O O . VAL A 1 461 ? -17.009 -5.057 19.116 1.00 90.69 461 VAL A O 1
ATOM 3486 N N . THR A 1 462 ? -18.996 -5.516 18.174 1.00 92.69 462 THR A N 1
ATOM 3487 C CA . THR A 1 462 ? -19.794 -4.572 18.969 1.00 92.69 462 THR A CA 1
ATOM 3488 C C . THR A 1 462 ? -20.706 -5.312 19.941 1.00 92.69 462 THR A C 1
ATOM 3490 O O . THR A 1 462 ? -20.976 -6.507 19.799 1.00 92.69 462 THR A O 1
ATOM 3493 N N . THR A 1 463 ? -21.248 -4.582 20.913 1.00 92.50 463 THR A N 1
ATOM 3494 C CA . THR A 1 463 ? -22.250 -5.120 21.843 1.00 92.50 463 THR A CA 1
ATOM 3495 C C . THR A 1 463 ? -23.482 -5.667 21.124 1.00 92.50 463 THR A C 1
ATOM 3497 O O . THR A 1 463 ? -23.964 -6.737 21.484 1.00 92.50 463 THR A O 1
ATOM 3500 N N . ASP A 1 464 ? -23.965 -5.005 20.070 1.00 91.06 464 ASP A N 1
ATOM 3501 C CA . ASP A 1 464 ? -25.142 -5.478 19.326 1.00 91.06 464 ASP A CA 1
ATOM 3502 C C . ASP A 1 464 ? -24.895 -6.811 18.605 1.00 91.06 464 ASP A C 1
ATOM 3504 O O . ASP A 1 464 ? -25.786 -7.659 18.536 1.00 91.06 464 ASP A O 1
ATOM 3508 N N . GLU A 1 465 ? -23.678 -7.033 18.101 1.00 89.25 465 GLU A N 1
ATOM 3509 C CA . GLU A 1 465 ? -23.298 -8.304 17.476 1.00 89.25 465 GLU A CA 1
ATOM 3510 C C . GLU A 1 465 ? -23.264 -9.436 18.514 1.00 89.25 465 GLU A C 1
ATOM 3512 O O . GLU A 1 465 ? -23.771 -10.538 18.267 1.00 89.25 465 GLU A O 1
ATOM 3517 N N . LEU A 1 466 ? -22.748 -9.144 19.710 1.00 86.56 466 LEU A N 1
ATOM 3518 C CA . LEU A 1 466 ? -22.665 -10.091 20.822 1.00 86.56 466 LEU A CA 1
ATOM 3519 C C . LEU A 1 466 ? -24.011 -10.346 21.508 1.00 86.56 466 LEU A C 1
ATOM 3521 O O . LEU A 1 466 ? -24.235 -11.447 22.012 1.00 86.56 466 LEU A O 1
ATOM 3525 N N . ALA A 1 467 ? -24.936 -9.384 21.493 1.00 84.25 467 ALA A N 1
ATOM 3526 C CA . ALA A 1 467 ? -26.248 -9.506 22.131 1.00 84.25 467 ALA A CA 1
ATOM 3527 C C . ALA A 1 467 ? -27.037 -10.728 21.625 1.00 84.25 467 ALA A C 1
ATOM 3529 O O . ALA A 1 467 ? -27.786 -11.350 22.383 1.00 84.25 467 ALA A O 1
ATOM 3530 N N . SER A 1 468 ? -26.816 -11.124 20.365 1.00 79.56 468 SER A N 1
ATOM 3531 C CA . SER A 1 468 ? -27.417 -12.312 19.741 1.00 79.56 468 SER A CA 1
ATOM 3532 C C . SER A 1 468 ? -27.112 -13.633 20.465 1.00 79.56 468 SER A C 1
ATOM 3534 O O . SER A 1 468 ? -27.854 -14.605 20.320 1.00 79.56 468 SER A O 1
ATOM 3536 N N . LEU A 1 469 ? -26.058 -13.667 21.282 1.00 79.94 469 LEU A N 1
ATOM 3537 C CA . LEU A 1 469 ? -25.643 -14.837 22.051 1.00 79.94 469 LEU A CA 1
ATOM 3538 C C . LEU A 1 469 ? -26.462 -15.055 23.326 1.00 79.94 469 LEU A C 1
ATOM 3540 O O . LEU A 1 469 ? -26.418 -16.142 23.898 1.00 79.94 469 LEU A O 1
ATOM 3544 N N . GLY A 1 470 ? -27.165 -14.023 23.807 1.00 83.75 470 GLY A N 1
ATOM 3545 C CA . GLY A 1 470 ? -27.926 -14.080 25.058 1.00 83.75 470 GLY A CA 1
ATOM 3546 C C . GLY A 1 470 ? -27.068 -14.284 26.313 1.00 83.75 470 GLY A C 1
ATOM 3547 O O . GLY A 1 470 ? -27.587 -14.716 27.342 1.00 83.75 470 GLY A O 1
ATOM 3548 N N . VAL A 1 471 ? -25.763 -14.008 26.237 1.00 84.81 471 VAL A N 1
ATOM 3549 C CA . VAL A 1 471 ? -24.846 -14.111 27.378 1.00 84.81 471 VAL A CA 1
ATOM 3550 C C . VAL A 1 471 ? -24.871 -12.799 28.159 1.00 84.81 471 VAL A C 1
ATOM 3552 O O . VAL A 1 471 ? -24.721 -11.719 27.589 1.00 84.81 471 VAL A O 1
ATOM 3555 N N . ILE A 1 472 ? -25.047 -12.902 29.474 1.00 88.88 472 ILE A N 1
ATOM 3556 C CA . ILE A 1 472 ? -25.065 -11.771 30.405 1.00 88.88 472 ILE A CA 1
ATOM 3557 C C . ILE A 1 472 ? -23.923 -11.884 31.416 1.00 88.88 472 ILE A C 1
ATOM 3559 O O . ILE A 1 472 ? -23.424 -12.973 31.707 1.00 88.88 472 ILE A O 1
ATOM 3563 N N . GLY A 1 473 ? -23.518 -10.746 31.958 1.00 88.81 473 GLY A N 1
ATOM 3564 C CA . GLY A 1 473 ? -22.459 -10.600 32.936 1.00 88.81 473 GLY A CA 1
ATOM 3565 C C . GLY A 1 473 ? -22.755 -9.497 33.946 1.00 88.81 473 GLY A C 1
ATOM 3566 O O . GLY A 1 473 ? -23.879 -9.009 34.073 1.00 88.81 473 GLY A O 1
ATOM 3567 N N . GLY A 1 474 ? -21.723 -9.116 34.687 1.00 91.38 474 GLY A N 1
ATOM 3568 C CA . GLY A 1 474 ? -21.780 -8.017 35.640 1.00 91.38 474 GLY A CA 1
ATOM 3569 C C . GLY A 1 474 ? -20.442 -7.303 35.718 1.00 91.38 474 GLY A C 1
ATOM 3570 O O . GLY A 1 474 ? -19.404 -7.894 35.421 1.00 91.38 474 GLY A O 1
ATOM 3571 N N . LEU A 1 475 ? -20.486 -6.040 36.126 1.00 95.19 475 LEU A N 1
ATOM 3572 C CA . LEU A 1 475 ? -19.333 -5.153 36.204 1.00 95.19 475 LEU A CA 1
ATOM 3573 C C . LEU A 1 475 ? -19.268 -4.513 37.588 1.00 95.19 475 LEU A C 1
ATOM 3575 O O . LEU A 1 475 ? -20.236 -3.889 38.025 1.00 95.19 475 LEU A O 1
ATOM 3579 N N . ALA A 1 476 ? -18.122 -4.638 38.251 1.00 96.25 476 ALA A N 1
ATOM 3580 C CA . ALA A 1 476 ? -17.799 -3.878 39.452 1.00 96.25 476 ALA A CA 1
ATOM 3581 C C . ALA A 1 476 ? -16.868 -2.713 39.092 1.00 96.25 476 ALA A C 1
ATOM 3583 O O . ALA A 1 476 ? -15.754 -2.923 38.622 1.00 96.25 476 ALA A O 1
ATOM 3584 N N . VAL A 1 477 ? -17.310 -1.484 39.327 1.00 97.38 477 VAL A N 1
ATOM 3585 C CA . VAL A 1 477 ? -16.528 -0.270 39.088 1.00 97.38 477 VAL A CA 1
ATOM 3586 C C . VAL A 1 477 ? -16.056 0.277 40.424 1.00 97.38 477 VAL A C 1
ATOM 3588 O O . VAL A 1 477 ? -16.863 0.452 41.335 1.00 97.38 477 VAL A O 1
ATOM 3591 N N . THR A 1 478 ? -14.760 0.550 40.544 1.00 97.19 478 THR A N 1
ATOM 3592 C CA . THR A 1 478 ? -14.168 1.225 41.707 1.00 97.19 478 THR A CA 1
ATOM 3593 C C . THR A 1 478 ? -13.548 2.540 41.264 1.00 97.19 478 THR A C 1
ATOM 3595 O O . THR A 1 478 ? -12.840 2.576 40.262 1.00 97.19 478 THR A O 1
ATOM 3598 N N . PHE A 1 479 ? -13.792 3.610 42.015 1.00 96.12 479 PHE A N 1
ATOM 3599 C CA . PHE A 1 479 ? -13.207 4.924 41.763 1.00 96.12 479 PHE A CA 1
ATOM 3600 C C . PHE A 1 479 ? -12.003 5.148 42.677 1.00 96.12 479 PHE A C 1
ATOM 3602 O O . PHE A 1 479 ? -12.091 4.933 43.888 1.00 96.12 479 PHE A O 1
ATOM 3609 N N . GLN A 1 480 ? -10.887 5.604 42.111 1.00 93.50 480 GLN A N 1
ATOM 3610 C CA . GLN A 1 480 ? -9.664 5.907 42.846 1.00 93.50 480 GLN A CA 1
ATOM 3611 C C . GLN A 1 480 ? -9.268 7.375 42.658 1.00 93.50 480 GLN A C 1
ATOM 3613 O O . GLN A 1 480 ? -8.766 7.773 41.611 1.00 93.50 480 GLN A O 1
ATOM 3618 N N . ALA A 1 481 ? -9.473 8.161 43.714 1.00 90.12 481 ALA A N 1
ATOM 3619 C CA . ALA A 1 481 ? -9.039 9.549 43.855 1.00 90.12 481 ALA A CA 1
ATOM 3620 C C . ALA A 1 481 ? -8.833 9.876 45.346 1.00 90.12 481 ALA A C 1
ATOM 3622 O O . ALA A 1 481 ? -9.247 9.098 46.210 1.00 90.12 481 ALA A O 1
ATOM 3623 N N . ASP A 1 482 ? -8.235 11.032 45.648 1.00 85.88 482 ASP A N 1
ATOM 3624 C CA . ASP A 1 482 ? -8.027 11.492 47.031 1.00 85.88 482 ASP A CA 1
ATOM 3625 C C . ASP A 1 482 ? -9.349 11.646 47.807 1.00 85.88 482 ASP A C 1
ATOM 3627 O O . ASP A 1 482 ? -9.411 11.334 48.998 1.00 85.88 482 ASP A O 1
ATOM 3631 N N . ASP A 1 483 ? -10.413 12.101 47.135 1.00 88.12 483 ASP A N 1
ATOM 3632 C CA . ASP A 1 483 ? -11.748 12.258 47.716 1.00 88.12 483 ASP A CA 1
ATOM 3633 C C . ASP A 1 483 ? -12.854 11.986 46.686 1.00 88.12 483 ASP A C 1
ATOM 3635 O O . ASP A 1 483 ? -13.190 12.846 45.880 1.00 88.12 483 ASP A O 1
ATOM 3639 N N . VAL A 1 484 ? -13.465 10.799 46.739 1.00 90.81 484 VAL A N 1
ATOM 3640 C CA . VAL A 1 484 ? -14.575 10.404 45.847 1.00 90.81 484 VAL A CA 1
ATOM 3641 C C . VAL A 1 484 ? -15.960 10.810 46.367 1.00 90.81 484 VAL A C 1
ATOM 3643 O O . VAL A 1 484 ? -16.968 10.471 45.748 1.00 90.81 484 VAL A O 1
ATOM 3646 N N . THR A 1 485 ? -16.053 11.540 47.488 1.00 91.25 485 THR A N 1
ATOM 3647 C CA . THR A 1 485 ? -17.350 11.879 48.109 1.00 91.25 485 THR A CA 1
ATOM 3648 C C . THR A 1 485 ? -18.252 12.719 47.211 1.00 91.25 485 THR A C 1
ATOM 3650 O O . THR A 1 485 ? -19.473 12.642 47.332 1.00 91.25 485 THR A O 1
ATOM 3653 N N . SER A 1 486 ? -17.671 13.477 46.277 1.00 91.94 486 SER A N 1
ATOM 3654 C CA . SER A 1 486 ? -18.414 14.240 45.271 1.00 91.94 486 SER A CA 1
ATOM 3655 C C . SER A 1 486 ? -19.265 13.351 44.359 1.00 91.94 486 SER A C 1
ATOM 3657 O O . SER A 1 486 ? -20.286 13.819 43.866 1.00 91.94 486 SER A O 1
ATOM 3659 N N . LEU A 1 487 ? -18.908 12.076 44.171 1.00 94.75 487 LEU A N 1
ATOM 3660 C CA . LEU A 1 487 ? -19.642 11.122 43.333 1.00 94.75 487 LEU A CA 1
ATOM 3661 C C . LEU A 1 487 ? -20.753 10.373 44.084 1.00 94.75 487 LEU A C 1
ATOM 3663 O O . LEU A 1 487 ? -21.608 9.758 43.450 1.00 94.75 487 LEU A O 1
ATOM 3667 N N . GLU A 1 488 ? -20.761 10.398 45.418 1.00 95.12 488 GLU A N 1
ATOM 3668 C CA . GLU A 1 488 ? -21.681 9.598 46.232 1.00 95.12 488 GLU A CA 1
ATOM 3669 C C . GLU A 1 488 ? -23.151 9.946 45.958 1.00 95.12 488 GLU A C 1
ATOM 3671 O O . GLU A 1 488 ? -23.567 11.105 45.998 1.00 95.12 488 GLU A O 1
ATOM 3676 N N . GLY A 1 4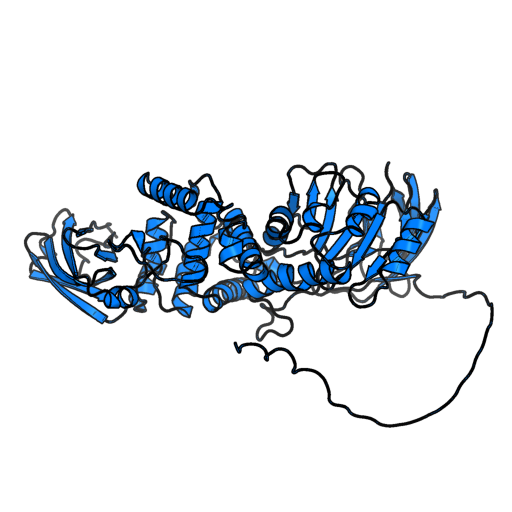89 ? -23.961 8.921 45.684 1.00 95.94 489 GLY A N 1
ATOM 3677 C CA . GLY A 1 489 ? -25.371 9.069 45.323 1.00 95.94 489 GLY A CA 1
ATOM 3678 C C . GLY A 1 489 ? -25.619 9.542 43.887 1.00 95.94 489 GLY A C 1
ATOM 3679 O O . GLY A 1 489 ? -26.779 9.581 43.469 1.00 95.94 489 GLY A O 1
ATOM 3680 N N . GLN A 1 490 ? -24.574 9.865 43.118 1.00 97.06 490 GLN A N 1
ATOM 3681 C CA . GLN A 1 490 ? -24.696 10.136 41.687 1.00 97.06 490 GLN A CA 1
ATOM 3682 C C . GLN A 1 490 ? -24.841 8.832 40.885 1.00 97.06 490 GLN A C 1
ATOM 3684 O O . GLN A 1 490 ? -24.700 7.727 41.414 1.00 97.06 490 GLN A O 1
ATOM 3689 N N . THR A 1 491 ? -25.185 8.954 39.603 1.00 97.75 491 THR A N 1
ATOM 3690 C CA . THR A 1 491 ? -25.426 7.810 38.712 1.00 97.75 491 THR A CA 1
ATOM 3691 C C . THR A 1 491 ? -24.294 7.680 37.704 1.00 97.75 491 THR A C 1
ATOM 3693 O O . THR A 1 491 ? -23.953 8.656 37.045 1.00 97.75 491 THR A O 1
ATOM 3696 N N . LEU A 1 492 ? -23.750 6.472 37.579 1.00 98.19 492 LEU A N 1
ATOM 3697 C CA . LEU A 1 492 ? -22.884 6.059 36.480 1.00 98.19 492 LEU A CA 1
ATOM 3698 C C . LEU A 1 492 ? -23.726 5.265 35.478 1.00 98.19 492 LEU A C 1
ATOM 3700 O O . LEU A 1 492 ? -24.477 4.375 35.891 1.00 98.19 492 LEU A O 1
ATOM 3704 N N . THR A 1 493 ? -23.593 5.545 34.184 1.00 97.94 493 THR A N 1
ATOM 3705 C CA . THR A 1 493 ? -24.310 4.806 33.135 1.00 97.94 493 THR A CA 1
ATOM 3706 C C . THR A 1 493 ? -23.366 4.026 32.227 1.00 97.94 493 THR A C 1
ATOM 3708 O O . THR A 1 493 ? -22.180 4.335 32.120 1.00 97.94 493 THR A O 1
ATOM 3711 N N . LEU A 1 494 ? -23.897 2.984 31.590 1.00 97.62 494 LEU A N 1
ATOM 3712 C CA . LEU A 1 494 ? -23.256 2.246 30.506 1.00 97.62 494 LEU A CA 1
ATOM 3713 C C . LEU A 1 494 ? -24.050 2.485 29.230 1.00 97.62 494 LEU A C 1
ATOM 3715 O O . LEU A 1 494 ? -25.252 2.210 29.192 1.00 97.62 494 LEU A O 1
ATOM 3719 N N . ASN A 1 495 ? -23.374 2.959 28.189 1.00 96.94 495 ASN A N 1
ATOM 3720 C CA . ASN A 1 495 ? -23.990 3.302 26.914 1.00 96.94 495 ASN A CA 1
ATOM 3721 C C . ASN A 1 495 ? -23.452 2.415 25.784 1.00 96.94 495 ASN A C 1
ATOM 3723 O O . ASN A 1 495 ? -22.254 2.137 25.720 1.00 96.94 495 ASN A O 1
ATOM 3727 N N . ASN A 1 496 ? -24.333 1.994 24.877 1.00 95.62 496 ASN A N 1
ATOM 3728 C CA . ASN A 1 496 ? -23.971 1.454 23.567 1.00 95.62 496 ASN A CA 1
ATOM 3729 C C . ASN A 1 496 ? -24.284 2.523 22.510 1.00 95.62 496 ASN A C 1
ATOM 3731 O O . ASN A 1 496 ? -25.450 2.756 22.165 1.00 95.62 496 ASN A O 1
ATOM 3735 N N . GLY A 1 497 ? -23.243 3.230 22.063 1.00 94.12 497 GLY A N 1
ATOM 3736 C CA . GLY A 1 497 ? -23.398 4.451 21.275 1.00 94.12 497 GLY A CA 1
ATOM 3737 C C . GLY A 1 497 ? -24.264 5.474 22.026 1.00 94.12 497 GLY A C 1
ATOM 3738 O O . GLY A 1 497 ? -23.992 5.746 23.196 1.00 94.12 497 GLY A O 1
ATOM 3739 N N . PRO A 1 498 ? -25.339 6.016 21.423 1.00 93.75 498 PRO A N 1
ATOM 3740 C CA . PRO A 1 498 ? -26.206 6.991 22.084 1.00 93.75 498 PRO A CA 1
ATOM 3741 C C . PRO A 1 498 ? -27.228 6.359 23.048 1.00 93.75 498 PRO A C 1
ATOM 3743 O O . PRO A 1 498 ? -28.037 7.078 23.633 1.00 93.75 498 PRO A O 1
ATOM 3746 N N . THR A 1 499 ? -27.265 5.027 23.171 1.00 95.50 499 THR A N 1
ATOM 3747 C CA . THR A 1 499 ? -28.298 4.319 23.938 1.00 95.50 499 THR A CA 1
ATOM 3748 C C . THR A 1 499 ? -27.786 3.953 25.323 1.00 95.50 499 THR A C 1
ATOM 3750 O O . THR A 1 499 ? -26.856 3.158 25.437 1.00 95.50 499 THR A O 1
ATOM 3753 N N . GLU A 1 500 ? -28.436 4.455 26.372 1.00 96.50 500 GLU A N 1
ATOM 3754 C CA . GLU A 1 500 ? -28.215 3.976 27.739 1.00 96.50 500 GLU A C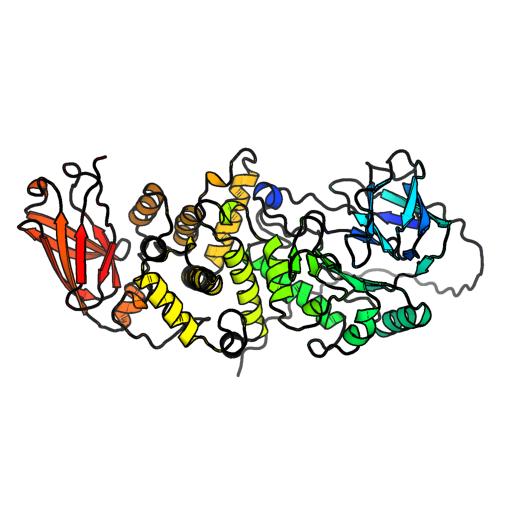A 1
ATOM 3755 C C . GLU A 1 500 ? -28.734 2.541 27.885 1.00 96.50 500 GLU A C 1
ATOM 3757 O O . GLU A 1 500 ? -29.910 2.258 27.645 1.00 96.50 500 GLU A O 1
ATOM 3762 N N . VAL A 1 501 ? -27.844 1.629 28.270 1.00 95.88 501 VAL A N 1
ATOM 3763 C CA . VAL A 1 501 ? -28.139 0.203 28.468 1.00 95.88 501 VAL A CA 1
ATOM 3764 C C . VAL A 1 501 ? -28.345 -0.110 29.946 1.00 95.88 501 VAL A C 1
ATOM 3766 O O . VAL A 1 501 ? -29.167 -0.960 30.288 1.00 95.88 501 VAL A O 1
ATOM 3769 N N . ALA A 1 502 ? -27.611 0.570 30.830 1.00 96.81 502 ALA A N 1
ATOM 3770 C CA . ALA A 1 502 ? -27.718 0.370 32.268 1.00 96.81 502 ALA A CA 1
ATOM 3771 C C . ALA A 1 502 ? -27.276 1.596 33.065 1.00 96.81 502 ALA A C 1
ATOM 3773 O O . ALA A 1 502 ? -26.467 2.396 32.603 1.00 96.81 502 ALA A O 1
ATOM 3774 N N . ALA A 1 503 ? -27.748 1.678 34.307 1.00 97.56 503 ALA A N 1
ATOM 3775 C CA . ALA A 1 503 ? -27.397 2.720 35.259 1.00 97.56 503 ALA A CA 1
ATOM 3776 C C . ALA A 1 503 ? -27.182 2.114 36.651 1.00 97.56 503 ALA A C 1
ATOM 3778 O O . ALA A 1 503 ? -27.913 1.210 37.063 1.00 97.56 503 ALA A O 1
ATOM 3779 N N . ALA A 1 504 ? -26.196 2.624 37.384 1.00 97.81 504 ALA A N 1
ATOM 3780 C CA . ALA A 1 504 ? -25.902 2.224 38.752 1.00 97.81 504 ALA A CA 1
ATOM 3781 C C . ALA A 1 504 ? -25.622 3.454 39.622 1.00 97.81 504 ALA A C 1
ATOM 3783 O O . ALA A 1 504 ? -24.946 4.395 39.205 1.00 97.81 504 ALA A O 1
ATOM 3784 N N . THR A 1 505 ? -26.139 3.446 40.850 1.00 97.94 505 THR A N 1
ATOM 3785 C CA . THR A 1 505 ? -25.827 4.483 41.840 1.00 97.94 505 THR A CA 1
ATOM 3786 C C . THR A 1 505 ? -24.444 4.237 42.429 1.00 97.94 505 THR A C 1
ATOM 3788 O O . THR A 1 505 ? -24.132 3.115 42.830 1.00 97.94 505 THR A O 1
ATOM 3791 N N . ILE A 1 506 ? -23.640 5.293 42.512 1.00 97.56 506 ILE A N 1
ATOM 3792 C CA . ILE A 1 506 ? -22.320 5.259 43.136 1.00 97.56 506 ILE A CA 1
ATOM 3793 C C . ILE A 1 506 ? -22.504 5.300 44.654 1.00 97.56 506 ILE A C 1
ATOM 3795 O O . ILE A 1 506 ? -23.157 6.202 45.186 1.00 97.56 506 ILE A O 1
ATOM 3799 N N . ALA A 1 507 ? -21.950 4.307 45.343 1.00 95.94 507 ALA A N 1
ATOM 3800 C CA . ALA A 1 507 ? -22.000 4.185 46.790 1.00 95.94 507 ALA A CA 1
ATOM 3801 C C . ALA A 1 507 ? -20.675 3.645 47.337 1.00 95.94 507 ALA A C 1
ATOM 3803 O O . ALA A 1 507 ? -20.196 2.597 46.906 1.00 95.94 507 ALA A O 1
ATOM 3804 N N . SER A 1 508 ? -20.121 4.324 48.342 1.00 93.19 508 SER A N 1
ATOM 3805 C CA . SER A 1 508 ? -18.845 3.961 48.978 1.00 93.19 508 SER A CA 1
ATOM 3806 C C . SER A 1 508 ? -17.692 3.825 47.972 1.00 93.19 508 SER A C 1
ATOM 3808 O O . SER A 1 508 ? -16.930 2.860 48.023 1.00 93.19 508 SER A O 1
ATOM 3810 N N . GLY A 1 509 ? -17.589 4.773 47.038 1.00 93.06 509 GLY A N 1
ATOM 3811 C CA . GLY A 1 509 ? -16.553 4.807 46.003 1.00 93.06 509 GLY A CA 1
ATOM 3812 C C . GLY A 1 509 ? -16.659 3.705 44.945 1.00 93.06 509 GLY A C 1
ATOM 3813 O O . GLY A 1 509 ? -15.678 3.439 44.250 1.00 93.06 509 GLY A O 1
ATOM 3814 N N . ALA A 1 510 ? -17.815 3.051 44.811 1.00 96.56 510 ALA A N 1
ATOM 3815 C CA . ALA A 1 510 ? -18.022 1.969 43.854 1.00 96.56 510 ALA A CA 1
ATOM 3816 C C . ALA A 1 510 ? -19.410 2.013 43.196 1.00 96.56 510 ALA A C 1
ATOM 3818 O O . ALA A 1 510 ? -20.354 2.585 43.738 1.00 96.56 510 ALA A O 1
ATOM 3819 N N . ALA A 1 511 ? -19.541 1.371 42.036 1.00 97.38 511 ALA A N 1
ATOM 3820 C CA . ALA A 1 511 ? -20.811 1.122 41.358 1.00 97.38 511 ALA A CA 1
ATOM 3821 C C . ALA A 1 511 ? -20.837 -0.310 40.810 1.00 97.38 511 ALA A C 1
ATOM 3823 O O . ALA A 1 511 ? -19.820 -0.815 40.339 1.00 97.38 511 ALA A O 1
ATOM 3824 N N . THR A 1 512 ? -21.996 -0.965 40.851 1.00 96.62 512 THR A N 1
ATOM 3825 C CA . THR A 1 512 ? -22.134 -2.355 40.394 1.00 96.62 512 THR A CA 1
ATOM 3826 C C . THR A 1 512 ? -23.268 -2.473 39.394 1.00 96.62 512 THR A C 1
ATOM 3828 O O . THR A 1 512 ? -24.397 -2.080 39.682 1.00 96.62 512 THR A O 1
ATOM 3831 N N . PHE A 1 513 ? -22.973 -3.087 38.253 1.00 96.12 513 PHE A N 1
ATOM 3832 C CA . PHE A 1 513 ? -23.947 -3.464 37.239 1.00 96.12 513 PHE A CA 1
ATOM 3833 C C . PHE A 1 513 ? -24.119 -4.983 37.234 1.00 96.12 513 PHE A C 1
ATOM 3835 O O . PHE A 1 513 ? -23.139 -5.727 37.322 1.00 96.12 513 PHE A O 1
ATOM 3842 N N . ALA A 1 514 ? -25.360 -5.447 37.116 1.00 93.12 514 ALA A N 1
ATOM 3843 C CA . ALA A 1 514 ? -25.710 -6.862 37.053 1.00 93.12 514 ALA A CA 1
ATOM 3844 C C . ALA A 1 514 ? -26.628 -7.125 35.858 1.00 93.12 514 ALA A C 1
ATOM 3846 O O . ALA A 1 514 ? -27.344 -6.225 35.426 1.00 93.12 514 ALA A O 1
ATOM 3847 N N . ASP A 1 515 ? -26.605 -8.360 35.359 1.00 91.94 515 ASP A N 1
ATOM 3848 C CA . ASP A 1 515 ? -27.451 -8.842 34.262 1.00 91.94 515 ASP A CA 1
ATOM 3849 C C . ASP A 1 515 ? -27.322 -8.021 32.963 1.00 91.94 515 ASP A C 1
ATOM 3851 O O . ASP A 1 515 ? -28.281 -7.859 32.209 1.00 91.94 515 ASP A O 1
ATOM 3855 N N . ILE A 1 516 ? -26.115 -7.516 32.687 1.00 92.44 516 ILE A N 1
ATOM 3856 C CA . ILE A 1 516 ? -25.815 -6.731 31.482 1.00 92.44 516 ILE A CA 1
ATOM 3857 C C . ILE A 1 516 ? -25.337 -7.670 30.379 1.00 92.44 516 ILE A C 1
ATOM 3859 O O . ILE A 1 516 ? -24.510 -8.537 30.671 1.00 92.44 516 ILE A O 1
ATOM 3863 N N . PRO A 1 517 ? -25.789 -7.527 29.121 1.00 90.44 517 PRO A N 1
ATOM 3864 C CA . PRO A 1 517 ? -25.207 -8.280 28.019 1.00 90.44 517 PRO A CA 1
ATOM 3865 C C . PRO A 1 517 ? -23.685 -8.118 27.995 1.00 90.44 517 PRO A C 1
ATOM 3867 O O . PRO A 1 517 ? -23.150 -7.041 28.263 1.00 90.44 517 PRO A O 1
ATOM 3870 N N . ILE A 1 518 ? -22.962 -9.187 27.694 1.00 89.38 518 ILE A N 1
ATOM 3871 C CA . ILE A 1 518 ? -21.523 -9.060 27.453 1.00 89.38 518 ILE A CA 1
ATOM 3872 C C . ILE A 1 518 ? -21.263 -8.123 26.269 1.00 89.38 518 ILE A C 1
ATOM 3874 O O . ILE A 1 518 ? -22.078 -8.019 25.351 1.00 89.38 518 ILE A O 1
ATOM 3878 N N . GLY A 1 519 ? -20.118 -7.457 26.284 1.00 91.75 519 GLY A N 1
ATOM 3879 C CA . GLY A 1 519 ? -19.754 -6.531 25.225 1.00 91.75 519 GLY A CA 1
ATOM 3880 C C . GLY A 1 519 ? -18.893 -5.390 25.720 1.00 91.75 519 GLY A C 1
ATOM 3881 O O . GLY A 1 519 ? -18.275 -5.470 26.782 1.00 91.75 519 GLY A O 1
ATOM 3882 N N . VAL A 1 520 ? -18.858 -4.339 24.917 1.00 94.88 520 VAL A N 1
ATOM 3883 C CA . VAL A 1 520 ? -18.096 -3.124 25.168 1.00 94.88 520 VAL A CA 1
ATOM 3884 C C . VAL A 1 520 ? -19.052 -1.937 25.242 1.00 94.88 520 VAL A C 1
ATOM 3886 O O . VAL A 1 520 ? -19.968 -1.796 24.430 1.00 94.88 520 VAL A O 1
ATOM 3889 N N . TYR A 1 521 ? -18.868 -1.100 26.252 1.00 96.50 521 TYR A N 1
ATOM 3890 C CA . TYR A 1 521 ? -19.748 0.022 26.556 1.00 96.50 521 TYR A CA 1
ATOM 3891 C C . TYR A 1 521 ? -18.933 1.272 26.830 1.00 96.50 521 TYR A C 1
ATOM 3893 O O . TYR A 1 521 ? -17.791 1.181 27.264 1.00 96.50 521 TYR A O 1
ATOM 3901 N N . THR A 1 522 ? -19.546 2.430 26.639 1.00 97.56 522 THR A N 1
ATOM 3902 C CA . THR A 1 522 ? -18.981 3.717 27.043 1.00 97.56 522 THR A CA 1
ATOM 3903 C C . THR A 1 522 ? -19.549 4.105 28.403 1.00 97.56 522 THR A C 1
ATOM 3905 O O . THR A 1 522 ? -20.769 4.062 28.596 1.00 97.56 522 THR A O 1
ATOM 3908 N N . PHE A 1 523 ? -18.697 4.510 29.344 1.00 97.69 523 PHE A N 1
ATOM 3909 C CA . PHE A 1 523 ? -19.157 5.067 30.613 1.00 97.69 523 PHE A CA 1
ATOM 3910 C C . PHE A 1 523 ? -19.800 6.444 30.401 1.00 97.69 523 PHE A C 1
ATOM 3912 O O . PHE A 1 523 ? -19.217 7.333 29.785 1.00 97.69 523 PHE A O 1
ATOM 3919 N N . GLY A 1 524 ? -21.003 6.638 30.938 1.00 96.25 524 GLY A N 1
ATOM 3920 C CA . GLY A 1 524 ? -21.593 7.958 31.137 1.00 96.25 524 GLY A CA 1
ATOM 3921 C C . GLY A 1 524 ? -21.321 8.417 32.561 1.00 96.25 524 GLY A C 1
ATOM 3922 O O . GLY A 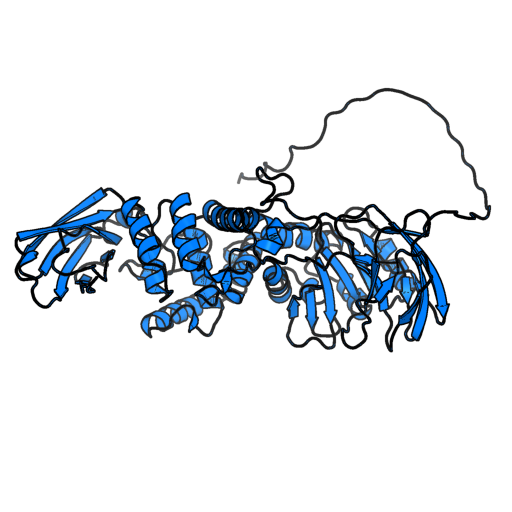1 524 ? -22.003 7.989 33.496 1.00 96.25 524 GLY A O 1
ATOM 3923 N N . PHE A 1 525 ? -20.295 9.248 32.727 1.00 95.44 525 PHE A N 1
ATOM 3924 C CA . PHE A 1 525 ? -19.911 9.760 34.036 1.00 95.44 525 PHE A CA 1
ATOM 3925 C C . PHE A 1 525 ? -20.869 10.860 34.524 1.00 95.44 525 PHE A C 1
ATOM 3927 O O . PHE A 1 525 ? -21.351 11.662 33.719 1.00 95.44 525 PHE A O 1
ATOM 3934 N N . PRO A 1 526 ? -21.127 10.937 35.844 1.00 94.50 526 PRO A N 1
ATOM 3935 C CA . PRO A 1 526 ? -21.693 12.136 36.458 1.00 94.50 526 PRO A CA 1
ATOM 3936 C C . PRO A 1 526 ? -20.695 13.312 36.402 1.00 94.50 526 PRO A C 1
ATOM 3938 O O . PRO A 1 526 ? -19.624 13.189 35.819 1.00 94.50 526 PRO A O 1
ATOM 3941 N N . ASP A 1 527 ? -21.007 14.461 37.009 1.00 91.81 527 ASP A N 1
ATOM 3942 C CA . ASP A 1 527 ? -20.058 15.586 37.059 1.00 91.81 527 ASP A CA 1
ATOM 3943 C C . ASP A 1 527 ? -18.773 15.199 37.817 1.00 91.81 527 ASP A C 1
ATOM 3945 O O . ASP A 1 527 ? -18.791 15.017 39.039 1.00 91.81 527 ASP A O 1
ATOM 3949 N N . THR A 1 528 ? -17.660 15.079 37.085 1.00 91.31 528 THR A N 1
ATOM 3950 C CA . THR A 1 528 ? -16.332 14.743 37.620 1.00 91.31 528 THR A CA 1
ATOM 3951 C C . THR A 1 528 ? -15.417 15.956 37.763 1.00 91.31 528 THR A C 1
ATOM 3953 O O . THR A 1 528 ? -14.240 15.787 38.077 1.00 91.31 528 THR A O 1
ATOM 3956 N N . SER A 1 529 ? -15.915 17.187 37.591 1.00 88.69 529 SER A N 1
ATOM 3957 C CA . SER A 1 529 ? -15.083 18.405 37.576 1.00 88.69 529 SER A CA 1
ATOM 3958 C C . SER A 1 529 ? -14.222 18.582 38.836 1.00 88.69 529 SER A C 1
ATOM 3960 O O . SER A 1 529 ? -13.158 19.191 38.782 1.00 88.69 529 SER A O 1
ATOM 3962 N N . ALA A 1 530 ? -14.666 18.047 39.979 1.00 88.56 530 ALA A N 1
ATOM 3963 C CA . ALA A 1 530 ? -13.926 18.082 41.241 1.00 88.56 530 ALA A CA 1
ATOM 3964 C C . ALA A 1 530 ? -12.771 17.063 41.329 1.00 88.56 530 ALA A C 1
ATOM 3966 O O . ALA A 1 530 ? -11.914 17.203 42.197 1.00 88.56 530 ALA A O 1
ATOM 3967 N N . LEU A 1 531 ? -12.765 16.043 40.467 1.00 89.12 531 LEU A N 1
ATOM 3968 C CA . LEU A 1 531 ? -11.787 14.950 40.449 1.00 89.12 531 LEU A CA 1
ATOM 3969 C C . LEU A 1 531 ? -10.825 15.043 39.264 1.00 89.12 531 LEU A C 1
ATOM 3971 O O . LEU A 1 531 ? -9.695 14.576 39.364 1.00 89.12 531 LEU A O 1
ATOM 3975 N N . GLY A 1 532 ? -11.269 15.659 38.166 1.00 89.69 532 GLY A N 1
ATOM 3976 C CA . GLY A 1 532 ? -10.527 15.749 36.915 1.00 89.69 532 GLY A CA 1
ATOM 3977 C C . GLY A 1 532 ? -11.114 14.856 35.822 1.00 89.69 532 GLY A C 1
ATOM 3978 O O . GLY A 1 532 ? -12.305 14.523 35.838 1.00 89.69 532 GLY A O 1
ATOM 3979 N N . ILE A 1 533 ? -10.276 14.505 34.847 1.00 89.31 533 ILE A N 1
ATOM 3980 C CA . ILE A 1 533 ? -10.679 13.738 33.663 1.00 89.31 533 ILE A CA 1
ATOM 3981 C C . ILE A 1 533 ? -10.521 12.239 33.965 1.00 89.31 533 ILE A C 1
ATOM 3983 O O . ILE A 1 533 ? -9.420 11.828 34.346 1.00 89.31 533 ILE A O 1
ATOM 3987 N N . PRO A 1 534 ? -11.579 11.420 33.808 1.00 92.62 534 PRO A N 1
ATOM 3988 C CA . PRO A 1 534 ? -11.476 9.968 33.931 1.00 92.62 534 PRO A CA 1
ATOM 3989 C C . PRO A 1 534 ? -10.481 9.384 32.920 1.00 92.62 534 PRO A C 1
ATOM 3991 O O . PRO A 1 534 ? -10.571 9.668 31.723 1.00 92.62 534 PRO A O 1
ATOM 3994 N N . GLU A 1 535 ? -9.556 8.547 33.392 1.00 91.56 535 GLU A N 1
ATOM 3995 C CA . GLU A 1 535 ? -8.573 7.874 32.529 1.00 91.56 535 GLU A CA 1
ATOM 3996 C C . GLU A 1 535 ? -9.166 6.666 31.787 1.00 91.56 535 GLU A C 1
ATOM 3998 O O . GLU A 1 535 ? -8.720 6.350 30.692 1.00 91.56 535 GLU A O 1
ATOM 4003 N N . GLU A 1 536 ? -10.201 6.031 32.342 1.00 93.62 536 GLU A N 1
ATOM 4004 C CA . GLU A 1 536 ? -10.897 4.893 31.733 1.00 93.62 536 GLU A CA 1
ATOM 4005 C C . GLU A 1 536 ? -12.307 5.316 31.310 1.00 93.62 536 GLU A C 1
ATOM 4007 O O . GLU A 1 536 ? -13.101 5.783 32.127 1.00 93.62 536 GLU A O 1
ATOM 4012 N N . ASN A 1 537 ? -12.619 5.168 30.024 1.00 95.44 537 ASN A N 1
ATOM 4013 C CA . ASN A 1 537 ? -13.875 5.631 29.428 1.00 95.44 537 ASN A CA 1
ATOM 4014 C C . ASN A 1 537 ? -14.738 4.486 28.889 1.00 95.44 537 ASN A C 1
ATOM 4016 O O . ASN A 1 537 ? -15.902 4.717 28.539 1.00 95.44 537 ASN A O 1
ATOM 4020 N N . TYR A 1 538 ? -14.210 3.261 28.862 1.00 96.00 538 TYR A N 1
ATOM 4021 C CA . TYR A 1 538 ? -14.883 2.103 28.301 1.00 96.00 538 TYR A CA 1
ATOM 4022 C C . TYR A 1 538 ? -14.979 0.966 29.319 1.00 96.00 538 TYR A C 1
ATOM 4024 O O . TYR A 1 538 ? -14.148 0.776 30.201 1.00 96.00 538 TYR A O 1
ATOM 4032 N N . ALA A 1 539 ? -16.040 0.179 29.202 1.00 94.94 539 ALA A N 1
ATOM 4033 C CA . ALA A 1 539 ? -16.269 -0.992 30.026 1.00 94.94 539 ALA A CA 1
ATOM 4034 C C . ALA A 1 539 ? -16.322 -2.236 29.148 1.00 94.94 539 ALA A C 1
ATOM 4036 O O . ALA A 1 539 ? -17.169 -2.324 28.259 1.00 94.94 539 ALA A O 1
ATOM 4037 N N . ILE A 1 540 ? -15.472 -3.223 29.438 1.00 92.19 540 ILE A N 1
ATOM 4038 C CA . ILE A 1 540 ? -15.494 -4.527 28.770 1.00 92.19 540 ILE A CA 1
ATOM 4039 C C . ILE A 1 540 ? -16.111 -5.574 29.707 1.00 92.19 540 ILE A C 1
ATOM 4041 O O . ILE A 1 540 ? -15.531 -5.982 30.720 1.00 92.19 540 ILE A O 1
ATOM 4045 N N . ILE A 1 541 ? -17.307 -6.042 29.357 1.00 90.88 541 ILE A N 1
ATOM 4046 C CA . ILE A 1 541 ? -18.060 -7.036 30.121 1.00 90.88 541 ILE A CA 1
ATOM 4047 C C . ILE A 1 541 ? -17.864 -8.409 29.485 1.00 90.88 541 ILE A C 1
ATOM 4049 O O . ILE A 1 541 ? -18.316 -8.668 28.372 1.00 90.88 541 ILE A O 1
ATOM 4053 N N . ARG A 1 542 ? -17.205 -9.306 30.224 1.00 81.50 542 ARG A N 1
ATOM 4054 C CA . ARG A 1 542 ? -16.819 -10.645 29.757 1.00 81.50 542 ARG A CA 1
ATOM 4055 C C . ARG A 1 542 ? -17.731 -11.745 30.306 1.00 81.50 542 ARG A C 1
ATOM 4057 O O . ARG A 1 542 ? -17.761 -12.832 29.757 1.00 81.50 542 ARG A O 1
ATOM 4064 N N . GLY A 1 543 ? -18.481 -11.481 31.373 1.00 74.06 543 GLY A N 1
ATOM 4065 C CA . GLY A 1 543 ? -19.285 -12.465 32.103 1.00 74.06 543 GLY A CA 1
ATOM 4066 C C . GLY A 1 543 ? -19.405 -12.050 33.568 1.00 74.06 543 GLY A C 1
ATOM 4067 O O . GLY A 1 543 ? -19.458 -10.858 33.869 1.00 74.06 543 GLY A O 1
ATOM 4068 N N . THR A 1 544 ? -19.430 -12.998 34.507 1.00 66.44 544 THR A N 1
ATOM 4069 C CA . THR A 1 544 ? -19.366 -12.667 35.941 1.00 66.44 544 THR A CA 1
ATOM 4070 C C . THR A 1 544 ? -17.939 -12.314 36.355 1.00 66.44 544 THR A C 1
ATOM 4072 O O . THR A 1 544 ? -17.029 -13.105 36.114 1.00 66.44 544 THR A O 1
ATOM 4075 N N . GLY A 1 545 ? -17.756 -11.184 37.042 1.00 74.75 545 GLY A N 1
ATOM 4076 C CA . GLY A 1 545 ? -16.468 -10.799 37.630 1.00 74.75 545 GLY A CA 1
ATOM 4077 C C . GLY A 1 545 ? -15.634 -9.819 36.802 1.00 74.75 545 GLY A C 1
ATOM 4078 O O . GLY A 1 545 ? -14.465 -9.633 37.127 1.00 74.75 545 GLY A O 1
ATOM 4079 N N . SER A 1 546 ? -16.206 -9.179 35.774 1.00 88.69 546 SER A N 1
ATOM 4080 C CA . SER A 1 546 ? -15.567 -8.009 35.161 1.00 88.69 546 SER A CA 1
ATOM 4081 C C . SER A 1 546 ? -15.429 -6.893 36.199 1.00 88.69 546 SER A C 1
ATOM 4083 O O . SER A 1 546 ? -16.347 -6.647 36.989 1.00 88.69 546 SER A O 1
ATOM 4085 N N . ALA A 1 547 ? -14.293 -6.202 36.179 1.00 92.50 547 ALA A N 1
ATOM 4086 C CA . ALA A 1 547 ? -14.038 -5.064 37.044 1.00 92.50 547 ALA A CA 1
ATOM 4087 C C . ALA A 1 547 ? -13.319 -3.953 36.280 1.00 92.50 547 ALA A C 1
ATOM 4089 O O . ALA A 1 547 ? -12.482 -4.240 35.427 1.00 92.50 547 ALA A O 1
ATOM 4090 N N . SER A 1 548 ? -13.628 -2.707 36.630 1.00 93.94 548 SER A N 1
ATOM 4091 C CA . SER A 1 548 ? -12.953 -1.512 36.123 1.00 93.94 548 SER A CA 1
ATOM 4092 C C . SER A 1 548 ? -12.494 -0.654 37.295 1.00 93.94 548 SER A C 1
ATOM 4094 O O . SER A 1 548 ? -13.224 -0.472 38.275 1.00 93.94 548 SER A O 1
ATOM 4096 N N . LEU A 1 549 ? -11.283 -0.121 37.182 1.00 95.88 549 LEU A N 1
ATOM 4097 C CA . LEU A 1 549 ? -10.733 0.867 38.098 1.00 95.88 549 LEU A CA 1
ATOM 4098 C C . LEU A 1 549 ? -10.693 2.205 37.364 1.00 95.88 549 LEU A C 1
ATOM 4100 O O . LEU A 1 549 ? -10.017 2.316 36.350 1.00 95.88 549 LEU A O 1
ATOM 4104 N N . ILE A 1 550 ? -11.421 3.197 37.870 1.00 96.12 550 ILE A N 1
ATOM 4105 C CA . ILE A 1 550 ? -11.448 4.540 37.292 1.00 96.12 550 ILE A CA 1
ATOM 4106 C C . ILE A 1 550 ? -10.540 5.442 38.118 1.00 96.12 550 ILE A C 1
ATOM 4108 O O . ILE A 1 550 ? -10.843 5.758 39.273 1.00 96.12 550 ILE A O 1
ATOM 4112 N N . THR A 1 551 ? -9.436 5.851 37.512 1.00 94.75 551 THR A N 1
ATOM 4113 C CA . THR A 1 551 ? -8.522 6.885 38.000 1.00 94.75 551 THR A CA 1
ATOM 4114 C C . THR A 1 551 ? -8.808 8.215 37.308 1.00 94.75 551 THR A C 1
ATOM 4116 O O . THR A 1 551 ? -9.512 8.272 36.296 1.00 94.75 551 THR A O 1
ATOM 4119 N N . PHE A 1 552 ? -8.294 9.303 37.882 1.00 92.19 552 PHE A N 1
ATOM 4120 C CA . PHE A 1 552 ? -8.519 10.658 37.386 1.00 92.19 552 PHE A CA 1
ATOM 4121 C C . PHE A 1 552 ? -7.197 11.397 37.217 1.00 92.19 552 PHE A C 1
ATOM 4123 O O . PHE A 1 552 ? -6.346 11.370 38.110 1.00 92.19 552 PHE A O 1
ATOM 4130 N N . THR A 1 553 ? -7.058 12.109 36.101 1.00 86.56 553 THR A N 1
ATOM 4131 C CA . THR A 1 553 ? -5.965 13.064 35.889 1.00 86.56 553 THR A CA 1
ATOM 4132 C C . THR A 1 553 ? -6.411 14.466 36.255 1.00 86.56 553 THR A C 1
ATOM 4134 O O . THR A 1 553 ? -7.503 14.912 35.894 1.00 86.56 553 THR A O 1
ATOM 4137 N N . THR A 1 554 ? -5.550 15.189 36.968 1.00 72.31 554 THR A N 1
ATOM 4138 C CA . THR A 1 554 ? -5.746 16.619 37.207 1.00 72.31 554 THR A CA 1
ATOM 4139 C C . THR A 1 554 ? -5.621 17.368 35.884 1.00 72.31 554 THR A C 1
ATOM 4141 O O . THR A 1 554 ? -4.591 17.239 35.220 1.00 72.31 554 THR A O 1
ATOM 4144 N N . ALA A 1 555 ? -6.664 18.122 35.530 1.00 55.56 555 ALA A N 1
ATOM 4145 C CA . ALA A 1 555 ? -6.704 18.974 34.342 1.00 55.56 555 ALA A CA 1
ATOM 4146 C C . ALA A 1 555 ? -5.659 20.102 34.373 1.00 55.56 555 ALA A C 1
ATOM 4148 O O . ALA A 1 555 ? -5.348 20.600 35.484 1.00 55.56 555 ALA A O 1
#

Organism: NCBI:txid44093

Radius of gyration: 29.71 Å; chains: 1; bounding box: 60×46×103 Å

Sequence (555 aa):
MVVSKLLNRCFINGGDNGDDNNGGDDDNNGGDDTTGPQMVVYSIQTPVWLTNAGISRALFHDRQALGIVLSAGGSISIAQDATMAVGDLHLDLLGNDTATDSTDLIIPATGEAVTVTASTDSCVPFIQTPFDIDETGVNFTVTAGTAVELPVYVSGSGNEAAFFELWDANSSPYALLEGDSCRVLVPLGDRDALRAMTGFESLYGLMNYYDWSVIGSYDDQIGLAVAPANSTDLKPSNKFFIRADISGTEGAYYTDYWVGFTGASIAPLLTYNSWTALHTIALGYNPSYVEAGMDAAAATAALLAVQVEYHTLGDNAADAQGWLWDGNKSTVEAAIFDALEAGETFDTMVDVRYSTVMLVVLRQKAGMRAWKHMNQQYRAIFSTDASLTPASFPYADLMLRYLGEASSFDFVPVLERWGVPYSATQGEANRTNGYAPAAHLIDTAVAFQQLPFISTFFIIVTTDELASLGVIGGLAVTFQADDVTSLEGQTLTLNNGPTEVAAATIASGAATFADIPIGVYTFGFPDTSALGIPEENYAIIRGTGSASLITFTTA

Secondary structure (DSSP, 8-state):
-----------------------------------S-SEEE--B---HHHHTTT--TTTTT-EEE-SEEE-TT-EEEEEE-TTT--SPEEEEEE-S-TTT-EEEEEE-TT-PPEEEE--SS-BEEEEEPPBS---EEEEEEEEES-EEEPPEEETTT--HHHHHHHHHHHT-SEEEEE-SSEEEEEEGGGHHHHHS-SS-SSHHHHHHIIIIIIIHHHHHHTT-BSS-SSGGGBPP-PPEEEEEETT-SSSEEE-SS-EEEEBS--HHHHSTT-HHHHHHHHHTT--GGGGSSS--HHHHHHHHHHHHHHHHH-HHHHHHHSTTTTT-HHHHHHHHHHHHHTT--TTT-S-HHHHHHHHHHHHHHH-HHHHHHHHHHHHHHHHH-TT--GGGS-HHHHIIIIIHHHH-EE-HHHHHHTT----HHHHHHHHHTTPEEEEEGGGTT-------SS--TT-EEEHHHHHTT--EEEEEEEEESS--GGGTT-EEEEEETTEEEEEEE-BTTEEEEEEEESEEEEEE----TTT-EES--EEEE-STTEEEEEEEE--

Foldseek 3Di:
DDDDDDPDDDDDDDDDDDDDDDDDDDDDDDDDPPPFFPDKAAAFAQLLLCVLLVQLLLRQAFKDFPQKKFFAFWKKWKAWDLVFQDAKWWKKFDDQAPVQIDGRDIRGSNRDIDMDTGHRGITIIIIGHHHPIHIIGMHMDTPDGDMAGAQEAEAPPGDQVVSLVSCVVGVGQWHWYHAQAAIEIFGSVCSVVQVVQPQAPHSNRLRCCCVPLASVLLLVLLQADCDDPDSSRHDTRGHAYEHEHQPDDDCWADDSHHTYGHRHGPVLSSDHLRLRVRLRSLLSRDGPQCVQQAVCSSLNSSLSSLVSLCVPLNQVRCCCPNPLQNNPQVVLQVVLVVCLVVVAALRRDPDSSSVNVLVNLLCVLLDSVLSNQLSSVSSVVSVVPSVDDSNVCHPVLSSQPSSCVRRLEGCVQSNVSRVRDDDPVSNVVSLVQLRFYKAQQVLAQDPDDDDDSHDGSRHIDTLVRQVVVVAFEKEKEAEDAPDPPVQAQPKKFWAGRVRTQDIFGQHPRITMGGRGGFGKTFIDDDDCVVQAAWPDGMFGTRHYPHYYYTHHDDD